Protein AF-0000000069169618 (afdb_homodimer)

Nearest PDB structures (foldseek):
  5f1s-assembly1_A  TM=9.640E-01  e=2.891E-31  Oncorhynchus mykiss
  8as0-assembly3_I  TM=8.343E-01  e=2.356E-06  Homo sapiens
  7wvm-assembly1_E  TM=8.114E-01  e=2.491E-06  Homo sapiens
  7wsl-assembly1_D  TM=7.905E-01  e=9.012E-06  Homo sapiens
  3rug-assembly2_G  TM=4.962E-01  e=1.077E-06  Mus musculus

InterPro domains:
  IPR003599 Immunoglobulin domain subtype [SM00409] (25-126)
  IPR003599 Immunoglobulin domain subtype [SM00409] (133-225)
  IPR007110 Immunoglobulin-like domain [PS50835] (117-221)
  IPR013106 Immunoglobulin V-set domain [PF07686] (26-112)
  IPR013106 Immunoglobulin V-set domain [PF07686] (135-218)
  IPR013783 Immunoglobulin-like fold [G3DSA:2.60.40.10] (21-127)
  IPR013783 Immunoglobulin-like fold [G3DSA:2.60.40.10] (128-231)
  IPR036179 Immunoglobulin-like domain superfamily [SSF48726] (27-127)
  IPR036179 Immunoglobulin-like domain superfamily [SSF48726] (135-227)
  IPR050671 CD300 family immune receptors [PTHR11860] (7-128)

Structure (mmCIF, N/CA/C/O backbone):
data_AF-0000000069169618-model_v1
#
loop_
_entity.id
_entity.type
_entity.pdbx_description
1 polymer 'Polymeric immunoglobulin receptor'
#
loop_
_atom_site.group_PDB
_atom_site.id
_atom_site.type_symbol
_atom_site.label_atom_id
_atom_site.label_alt_id
_atom_site.label_comp_id
_atom_site.label_asym_id
_atom_site.label_entity_id
_atom_site.label_seq_id
_atom_site.pdbx_PDB_ins_code
_atom_site.Cartn_x
_atom_site.Cartn_y
_atom_site.Cartn_z
_atom_site.occupancy
_atom_site.B_iso_or_equiv
_atom_site.auth_seq_id
_atom_site.auth_comp_id
_atom_site.auth_asym_id
_atom_site.auth_atom_id
_atom_site.pdbx_PDB_model_num
ATOM 1 N N . MET A 1 1 ? -40.375 -8.695 -58.438 1 39.12 1 MET A N 1
ATOM 2 C CA . MET A 1 1 ? -38.969 -9.031 -58.125 1 39.12 1 MET A CA 1
ATOM 3 C C . MET A 1 1 ? -38.688 -8.766 -56.656 1 39.12 1 MET A C 1
ATOM 5 O O . MET A 1 1 ? -38.875 -7.648 -56.188 1 39.12 1 MET A O 1
ATOM 9 N N . PRO A 1 2 ? -38.906 -9.734 -55.75 1 48.91 2 PRO A N 1
ATOM 10 C CA . PRO A 1 2 ? -38.688 -9.734 -54.312 1 48.91 2 PRO A CA 1
ATOM 11 C C . PRO A 1 2 ? -37.219 -9.398 -53.938 1 48.91 2 PRO A C 1
ATOM 13 O O . PRO A 1 2 ? -36.281 -9.898 -54.562 1 48.91 2 PRO A O 1
ATOM 16 N N . GLN A 1 3 ? -36.938 -8.086 -53.656 1 47.16 3 GLN A N 1
ATOM 17 C CA . GLN A 1 3 ? -35.688 -7.645 -53.031 1 47.16 3 GLN A CA 1
ATOM 18 C C . GLN A 1 3 ? -35.344 -8.5 -51.812 1 47.16 3 GLN A C 1
ATOM 20 O O . GLN A 1 3 ? -36.094 -8.578 -50.875 1 47.16 3 GLN A O 1
ATOM 25 N N . LEU A 1 4 ? -34.688 -9.648 -52.062 1 44.25 4 LEU A N 1
ATOM 26 C CA . LEU A 1 4 ? -34.031 -10.477 -51.062 1 44.25 4 LEU A CA 1
ATOM 27 C C . LEU A 1 4 ? -33.156 -9.633 -50.156 1 44.25 4 LEU A C 1
ATOM 29 O O . LEU A 1 4 ? -32.156 -9.062 -50.625 1 44.25 4 LEU A O 1
ATOM 33 N N . LEU A 1 5 ? -33.719 -8.914 -49.188 1 45 5 LEU A N 1
ATOM 34 C CA . LEU A 1 5 ? -32.969 -8.312 -48.094 1 45 5 LEU A CA 1
ATOM 35 C C . LEU A 1 5 ? -32.031 -9.336 -47.438 1 45 5 LEU A C 1
ATOM 37 O O . LEU A 1 5 ? -32.5 -10.305 -46.844 1 45 5 LEU A O 1
ATOM 41 N N . THR A 1 6 ? -30.875 -9.633 -48.094 1 44.47 6 THR A N 1
ATOM 42 C CA . THR A 1 6 ? -29.844 -10.445 -47.469 1 44.47 6 THR A CA 1
ATOM 43 C C . THR A 1 6 ? -29.5 -9.898 -46.062 1 44.47 6 THR A C 1
ATOM 45 O O . THR A 1 6 ? -29.109 -8.734 -45.938 1 44.47 6 THR A O 1
ATOM 48 N N . ALA A 1 7 ? -30.188 -10.383 -45.031 1 45.59 7 ALA A N 1
ATOM 49 C CA . ALA A 1 7 ? -29.797 -10.18 -43.656 1 45.59 7 ALA A CA 1
ATOM 50 C C . ALA A 1 7 ? -28.344 -10.578 -43.438 1 45.59 7 ALA A C 1
ATOM 52 O O . ALA A 1 7 ? -27.969 -11.742 -43.594 1 45.59 7 ALA A O 1
ATOM 53 N N . VAL A 1 8 ? -27.406 -9.68 -43.75 1 47.94 8 VAL A N 1
ATOM 54 C CA . VAL A 1 8 ? -26.031 -9.852 -43.312 1 47.94 8 VAL A CA 1
ATOM 55 C C . VAL A 1 8 ? -25.969 -10.117 -41.812 1 47.94 8 VAL A C 1
ATOM 57 O O . VAL A 1 8 ? -26.297 -9.242 -41 1 47.94 8 VAL A O 1
ATOM 60 N N . PHE A 1 9 ? -26.266 -11.367 -41.375 1 42.12 9 PHE A N 1
ATOM 61 C CA . PHE A 1 9 ? -25.969 -11.82 -40.031 1 42.12 9 PHE A CA 1
ATOM 62 C C . PHE A 1 9 ? -24.5 -11.586 -39.688 1 42.12 9 PHE A C 1
ATOM 64 O O . PHE A 1 9 ? -23.625 -12.289 -40.219 1 42.12 9 PHE A O 1
ATOM 71 N N . LEU A 1 10 ? -24.141 -10.32 -39.438 1 42.12 10 LEU A N 1
ATOM 72 C CA . LEU A 1 10 ? -22.844 -10.086 -38.844 1 42.12 10 LEU A CA 1
ATOM 73 C C . LEU A 1 10 ? -22.672 -10.914 -37.562 1 42.12 10 LEU A C 1
ATOM 75 O O . LEU A 1 10 ? -23.281 -10.617 -36.531 1 42.12 10 LEU A O 1
ATOM 79 N N . LEU A 1 11 ? -22.469 -12.227 -37.75 1 39.28 11 LEU A N 1
ATOM 80 C CA . LEU A 1 11 ? -21.969 -13.031 -36.656 1 39.28 11 LEU A CA 1
ATOM 81 C C . LEU A 1 11 ? -20.734 -12.375 -36.031 1 39.28 11 LEU A C 1
ATOM 83 O O . LEU A 1 11 ? -19.641 -12.43 -36.594 1 39.28 11 LEU A O 1
ATOM 87 N N . LEU A 1 12 ? -20.922 -11.25 -35.438 1 41.28 12 LEU A N 1
ATOM 88 C CA . LEU A 1 12 ? -19.859 -10.812 -34.562 1 41.28 12 LEU A CA 1
ATOM 89 C C . LEU A 1 12 ? -19.406 -11.945 -33.625 1 41.28 12 LEU A C 1
ATOM 91 O O . LEU A 1 12 ? -20.125 -12.297 -32.688 1 41.28 12 LEU A O 1
ATOM 95 N N . ALA A 1 13 ? -18.688 -12.914 -34.219 1 39.28 13 ALA A N 1
ATOM 96 C CA . ALA A 1 13 ? -17.953 -13.883 -33.375 1 39.28 13 ALA A CA 1
ATOM 97 C C . ALA A 1 13 ? -17.359 -13.211 -32.156 1 39.28 13 ALA A C 1
ATOM 99 O O . ALA A 1 13 ? -16.547 -12.297 -32.281 1 39.28 13 ALA A O 1
ATOM 100 N N . CYS A 1 14 ? -18.062 -13.047 -31.109 1 42.16 14 CYS A N 1
ATOM 101 C CA . CYS A 1 14 ? -17.531 -12.781 -29.781 1 42.16 14 CYS A CA 1
ATOM 102 C C . CYS A 1 14 ? -16.188 -13.492 -29.594 1 42.16 14 CYS A C 1
ATOM 104 O O . CYS A 1 14 ? -16.141 -14.719 -29.453 1 42.16 14 CYS A O 1
ATOM 106 N N . ILE A 1 15 ? -15.133 -13.086 -30.312 1 41.88 15 ILE A N 1
ATOM 107 C CA . ILE A 1 15 ? -13.812 -13.586 -29.953 1 41.88 15 ILE A CA 1
ATOM 108 C C . ILE A 1 15 ? -13.641 -13.578 -28.438 1 41.88 15 ILE A C 1
ATOM 110 O O . ILE A 1 15 ? -13.711 -12.523 -27.812 1 41.88 15 ILE A O 1
ATOM 114 N N . PRO A 1 16 ? -13.914 -14.57 -27.781 1 43.12 16 PRO A N 1
ATOM 115 C CA . PRO A 1 16 ? -13.555 -14.594 -26.359 1 43.12 16 PRO A CA 1
ATOM 116 C C . PRO A 1 16 ? -12.242 -13.867 -26.078 1 43.12 16 PRO A C 1
ATOM 118 O O . PRO A 1 16 ? -11.305 -13.953 -26.875 1 43.12 16 PRO A O 1
ATOM 121 N N . ALA A 1 17 ? -12.25 -12.672 -25.719 1 45.28 17 ALA A N 1
ATOM 122 C CA . ALA A 1 17 ? -11 -12.117 -25.203 1 45.28 17 ALA A CA 1
ATOM 123 C C . ALA A 1 17 ? -10.125 -13.211 -24.594 1 45.28 17 ALA A C 1
ATOM 125 O O . ALA A 1 17 ? -10.523 -13.867 -23.625 1 45.28 17 ALA A O 1
ATOM 126 N N . ALA A 1 18 ? -9.367 -13.969 -25.266 1 49.91 18 ALA A N 1
ATOM 127 C CA . ALA A 1 18 ? -8.414 -15.023 -24.938 1 49.91 18 ALA A CA 1
ATOM 128 C C . ALA A 1 18 ? -7.68 -14.711 -23.641 1 49.91 18 ALA A C 1
ATOM 130 O O . ALA A 1 18 ? -7.008 -13.68 -23.531 1 49.91 18 ALA A O 1
ATOM 131 N N . ARG A 1 19 ? -8.273 -14.953 -22.438 1 59.88 19 ARG A N 1
ATOM 132 C CA . ARG A 1 19 ? -7.574 -14.938 -21.156 1 59.88 19 ARG A CA 1
ATOM 133 C C . ARG A 1 19 ? -6.133 -15.414 -21.312 1 59.88 19 ARG A C 1
ATOM 135 O O . ARG A 1 19 ? -5.879 -16.453 -21.922 1 59.88 19 ARG A O 1
ATOM 142 N N . SER A 1 20 ? -5.098 -14.555 -21.234 1 77.38 20 SER A N 1
ATOM 143 C CA . SER A 1 20 ? -3.725 -15.039 -21.25 1 77.38 20 SER A CA 1
ATOM 144 C C . SER A 1 20 ? -3.514 -16.141 -20.219 1 77.38 20 SER A C 1
ATOM 146 O O . SER A 1 20 ? -4.18 -16.156 -19.188 1 77.38 20 SER A O 1
ATOM 148 N N . GLY A 1 21 ? -3.109 -17.281 -20.516 1 92.62 21 GLY A N 1
ATOM 149 C CA . GLY A 1 21 ? -2.814 -18.453 -19.703 1 92.62 21 GLY A CA 1
ATOM 150 C C . GLY A 1 21 ? -1.917 -18.125 -18.516 1 92.62 21 GLY A C 1
ATOM 151 O O . GLY A 1 21 ? -1.637 -19 -17.703 1 92.62 21 GLY A O 1
ATOM 152 N N . VAL A 1 22 ? -1.527 -16.781 -18.422 1 95.69 22 VAL A N 1
ATOM 153 C CA . VAL A 1 22 ? -0.678 -16.328 -17.328 1 95.69 22 VAL A CA 1
ATOM 154 C C . VAL A 1 22 ? -1.29 -15.094 -16.688 1 95.69 22 VAL A C 1
ATOM 156 O O . VAL A 1 22 ? -1.779 -14.195 -17.375 1 95.69 22 VAL A O 1
ATOM 159 N N . THR A 1 23 ? -1.33 -14.992 -15.328 1 94.62 23 THR A N 1
ATOM 160 C CA . THR A 1 23 ? -1.844 -13.844 -14.594 1 94.62 23 THR A CA 1
ATOM 161 C C . THR A 1 23 ? -0.882 -13.438 -13.477 1 94.62 23 THR A C 1
ATOM 163 O O . THR A 1 23 ? -0.128 -14.273 -12.96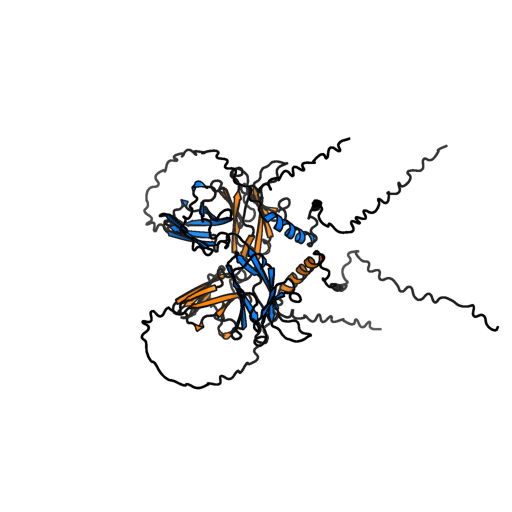9 1 94.62 23 THR A O 1
ATOM 166 N N . THR A 1 24 ? -0.806 -12.211 -13.164 1 95 24 THR A N 1
ATOM 167 C CA . THR A 1 24 ? 0.004 -11.664 -12.086 1 95 24 THR A CA 1
ATOM 168 C C . THR A 1 24 ? -0.625 -10.391 -11.523 1 95 24 THR A C 1
ATOM 170 O O . THR A 1 24 ? -1.695 -9.969 -11.969 1 95 24 THR A O 1
ATOM 173 N N . VAL A 1 25 ? -0.047 -9.898 -10.461 1 92.06 25 VAL A N 1
ATOM 174 C CA . VAL A 1 25 ? -0.502 -8.625 -9.922 1 92.06 25 VAL A CA 1
ATOM 175 C C . VAL A 1 25 ? -0.241 -7.508 -10.93 1 92.06 25 VAL A C 1
ATOM 177 O O . VAL A 1 25 ? 0.631 -7.637 -11.797 1 92.06 25 VAL A O 1
ATOM 180 N N . SER A 1 26 ? -0.998 -6.441 -10.797 1 90.94 26 SER A N 1
ATOM 181 C CA . SER A 1 26 ? -0.881 -5.355 -11.766 1 90.94 26 SER A CA 1
ATOM 182 C C . SER A 1 26 ? 0.282 -4.43 -11.422 1 90.94 26 SER A C 1
ATOM 184 O O . SER A 1 26 ? 0.847 -3.779 -12.305 1 90.94 26 SER A O 1
ATOM 186 N N . GLU A 1 27 ? 0.566 -4.391 -10.148 1 92.25 27 GLU A N 1
ATOM 187 C CA . GLU A 1 27 ? 1.628 -3.484 -9.719 1 92.25 27 GLU A CA 1
ATOM 188 C C . GLU A 1 27 ? 2.35 -4.023 -8.484 1 92.25 27 GLU A C 1
ATOM 190 O O . GLU A 1 27 ? 1.74 -4.691 -7.648 1 92.25 27 GLU A O 1
ATOM 195 N N . LEU A 1 28 ? 3.617 -3.729 -8.445 1 94.25 28 LEU A N 1
ATOM 196 C CA . LEU A 1 28 ? 4.48 -3.959 -7.293 1 94.25 28 LEU A CA 1
ATOM 197 C C . LEU A 1 28 ? 5.219 -2.682 -6.902 1 94.25 28 LEU A C 1
ATOM 199 O O . LEU A 1 28 ? 5.578 -1.88 -7.77 1 94.25 28 LEU A O 1
ATOM 203 N N . SER A 1 29 ? 5.309 -2.48 -5.625 1 92.31 29 SER A N 1
ATOM 204 C CA . SER A 1 29 ? 6.043 -1.314 -5.145 1 92.31 29 SER A CA 1
ATOM 205 C C . SER A 1 29 ? 7.051 -1.7 -4.066 1 92.31 29 SER A C 1
ATOM 207 O O . SER A 1 29 ? 6.77 -2.559 -3.229 1 92.31 29 SER A O 1
ATOM 209 N N . ALA A 1 30 ? 8.234 -1.038 -4.148 1 94.5 30 ALA A N 1
ATOM 210 C CA . ALA A 1 30 ? 9.258 -1.259 -3.129 1 94.5 30 ALA A CA 1
ATOM 211 C C . ALA A 1 30 ? 10.156 -0.035 -2.98 1 94.5 30 ALA A C 1
ATOM 213 O O . ALA A 1 30 ? 10.336 0.734 -3.928 1 94.5 30 ALA A O 1
ATOM 214 N N . LEU A 1 31 ? 10.648 0.096 -1.759 1 96.38 31 LEU A N 1
ATOM 215 C CA . LEU A 1 31 ? 11.711 1.07 -1.546 1 96.38 31 LEU A CA 1
ATOM 216 C C . LEU A 1 31 ? 13.047 0.526 -2.033 1 96.38 31 LEU A C 1
ATOM 218 O O . LEU A 1 31 ? 13.281 -0.684 -2.002 1 96.38 31 LEU A O 1
ATOM 222 N N . GLU A 1 32 ? 13.844 1.472 -2.428 1 97.06 32 GLU A N 1
ATOM 223 C CA . GLU A 1 32 ? 15.203 1.084 -2.816 1 97.06 32 GLU A CA 1
ATOM 224 C C . GLU A 1 32 ? 15.875 0.258 -1.724 1 97.06 32 GLU A C 1
ATOM 226 O O . GLU A 1 32 ? 15.758 0.574 -0.538 1 97.06 32 GLU A O 1
ATOM 231 N N . GLY A 1 33 ? 16.578 -0.803 -2.213 1 96.38 33 GLY A N 1
ATOM 232 C CA . GLY A 1 33 ? 17.297 -1.66 -1.28 1 96.38 33 GLY A CA 1
ATOM 233 C C . GLY A 1 33 ? 16.469 -2.84 -0.802 1 96.38 33 GLY A C 1
ATOM 234 O O . GLY A 1 33 ? 17.016 -3.787 -0.224 1 96.38 33 GLY A O 1
ATOM 235 N N . ARG A 1 34 ? 15.172 -2.791 -1.037 1 95.06 34 ARG A N 1
ATOM 236 C CA . ARG A 1 34 ? 14.289 -3.873 -0.608 1 95.06 34 ARG A CA 1
ATOM 237 C C . ARG A 1 34 ? 14.094 -4.895 -1.724 1 95.06 34 ARG A C 1
ATOM 239 O O . ARG A 1 34 ? 14.773 -4.84 -2.75 1 95.06 34 ARG A O 1
ATOM 246 N N . SER A 1 35 ? 13.305 -5.922 -1.426 1 94.94 35 SER A N 1
ATOM 247 C CA . SER A 1 35 ? 13.086 -7.008 -2.373 1 94.94 35 SER A CA 1
ATOM 248 C C . SER A 1 35 ? 11.602 -7.16 -2.709 1 94.94 35 SER A C 1
ATOM 250 O O . SER A 1 35 ? 10.742 -6.656 -1.984 1 94.94 35 SER A O 1
ATOM 252 N N . ILE A 1 36 ? 11.352 -7.797 -3.82 1 95.44 36 ILE A N 1
ATOM 253 C CA . ILE A 1 36 ? 9.977 -8.148 -4.18 1 95.44 36 ILE A CA 1
ATOM 254 C C . ILE A 1 36 ? 9.906 -9.633 -4.539 1 95.44 36 ILE A C 1
ATOM 256 O O . ILE A 1 36 ? 10.922 -10.25 -4.844 1 95.44 36 ILE A O 1
ATOM 260 N N . ALA A 1 37 ? 8.75 -10.172 -4.375 1 95 37 ALA A N 1
ATOM 261 C CA . ALA A 1 37 ? 8.375 -11.492 -4.887 1 95 37 ALA A CA 1
ATOM 262 C C . ALA A 1 37 ? 7.133 -11.406 -5.766 1 95 37 ALA A C 1
ATOM 264 O O . ALA A 1 37 ? 6.039 -11.117 -5.273 1 95 37 ALA A O 1
ATOM 265 N N . ALA A 1 38 ? 7.281 -11.633 -6.953 1 96.25 38 ALA A N 1
ATOM 266 C CA . ALA A 1 38 ? 6.184 -11.547 -7.914 1 96.25 38 ALA A CA 1
ATOM 267 C C . ALA A 1 38 ? 5.645 -12.93 -8.25 1 96.25 38 ALA A C 1
ATOM 269 O O . ALA A 1 38 ? 6.328 -13.727 -8.898 1 96.25 38 ALA A O 1
ATOM 270 N N . PRO A 1 39 ? 4.438 -13.203 -7.867 1 96.88 39 PRO A N 1
ATOM 271 C CA . PRO A 1 39 ? 3.826 -14.477 -8.266 1 96.88 39 PRO A CA 1
ATOM 272 C C . PRO A 1 39 ? 3.213 -14.414 -9.664 1 96.88 39 PRO A C 1
ATOM 274 O O . PRO A 1 39 ? 2.441 -13.5 -9.969 1 96.88 39 PRO A O 1
ATOM 277 N N . CYS A 1 40 ? 3.566 -15.328 -10.484 1 97.94 40 CYS A N 1
ATOM 278 C CA . CYS A 1 40 ? 2.994 -15.477 -11.82 1 97.94 40 CYS A CA 1
ATOM 279 C C . CYS A 1 40 ? 2.254 -16.797 -11.953 1 97.94 40 CYS A C 1
ATOM 281 O O . CYS A 1 40 ? 2.879 -17.844 -12.125 1 97.94 40 CYS A O 1
ATOM 283 N N . HIS A 1 41 ? 0.975 -16.672 -11.992 1 96.19 41 HIS A N 1
ATOM 284 C CA . HIS A 1 41 ? 0.143 -17.859 -12.078 1 96.19 41 HIS A CA 1
ATOM 285 C C . HIS A 1 41 ? -0.11 -18.25 -13.531 1 96.19 41 HIS A C 1
ATOM 287 O O . HIS A 1 41 ? -0.24 -17.375 -14.398 1 96.19 41 HIS A O 1
ATOM 293 N N . TYR A 1 42 ? -0.221 -19.578 -13.75 1 96.69 42 TYR A N 1
ATOM 294 C CA . TYR A 1 42 ? -0.385 -20.016 -15.125 1 96.69 42 TYR A CA 1
ATOM 295 C C . TYR A 1 42 ? -1.335 -21.203 -15.219 1 96.69 42 TYR A C 1
ATOM 297 O O . TYR A 1 42 ? -1.58 -21.891 -14.219 1 96.69 42 TYR A O 1
ATOM 305 N N . ASP A 1 43 ? -1.807 -21.422 -16.422 1 94.75 43 ASP A N 1
ATOM 306 C CA . ASP A 1 43 ? -2.678 -22.562 -16.703 1 94.75 43 ASP A CA 1
ATOM 307 C C . ASP A 1 43 ? -1.902 -23.875 -16.641 1 94.75 43 ASP A C 1
ATOM 309 O O . ASP A 1 43 ? -0.747 -23.953 -17.062 1 94.75 43 ASP A O 1
ATOM 313 N N . PRO A 1 44 ? -2.631 -24.938 -16.203 1 94.06 44 PRO A N 1
ATOM 314 C CA . PRO A 1 44 ? -1.975 -26.234 -16.078 1 94.06 44 PRO A CA 1
ATOM 315 C C . PRO A 1 44 ? -1.325 -26.703 -17.375 1 94.06 44 PRO A C 1
ATOM 317 O O . PRO A 1 44 ? -0.319 -27.406 -17.344 1 94.06 44 PRO A O 1
ATOM 320 N N . ALA A 1 45 ? -1.855 -26.266 -18.5 1 93.19 45 ALA A N 1
ATOM 321 C CA . ALA A 1 45 ? -1.334 -26.672 -19.797 1 93.19 45 ALA A CA 1
ATOM 322 C C . ALA A 1 45 ? 0.082 -26.141 -20.016 1 93.19 45 ALA A C 1
ATOM 324 O O . ALA A 1 45 ? 0.821 -26.641 -20.859 1 93.19 45 ALA A O 1
ATOM 325 N N . LEU A 1 46 ? 0.469 -25.188 -19.156 1 94.75 46 LEU A N 1
ATOM 326 C CA . LEU A 1 46 ? 1.765 -24.531 -19.344 1 94.75 46 LEU A CA 1
ATOM 327 C C . LEU A 1 46 ? 2.789 -25.078 -18.359 1 94.75 46 LEU A C 1
ATOM 329 O O . LEU A 1 46 ? 3.936 -24.625 -18.328 1 94.75 46 LEU A O 1
ATOM 333 N N . ALA A 1 47 ? 2.48 -26.062 -17.641 1 95.31 47 ALA A N 1
ATOM 3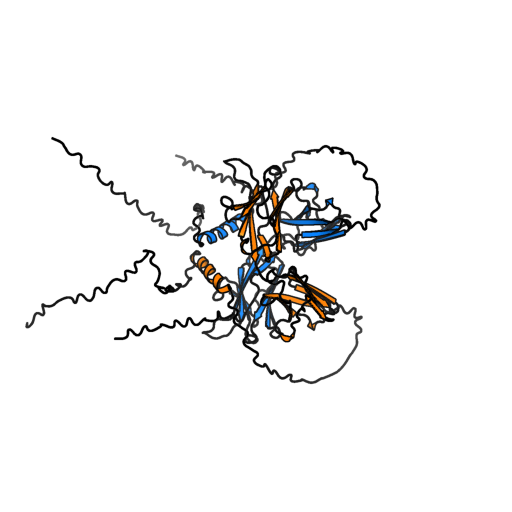34 C CA . ALA A 1 47 ? 3.299 -26.562 -16.531 1 95.31 47 ALA A CA 1
ATOM 335 C C . ALA A 1 47 ? 4.676 -27 -17.016 1 95.31 47 ALA A C 1
ATOM 337 O O . ALA A 1 47 ? 5.684 -26.75 -16.344 1 95.31 47 ALA A O 1
ATOM 338 N N . ALA A 1 48 ? 4.727 -27.547 -18.188 1 94.81 48 ALA A N 1
ATOM 339 C CA . ALA A 1 48 ? 5.984 -28.109 -18.672 1 94.81 48 ALA A CA 1
ATOM 340 C C . ALA A 1 48 ? 6.758 -27.078 -19.5 1 94.81 48 ALA A C 1
ATOM 342 O O . ALA A 1 48 ? 7.887 -27.344 -19.922 1 94.81 48 ALA A O 1
ATOM 343 N N . HIS A 1 49 ? 6.211 -25.938 -19.688 1 95.44 49 HIS A N 1
ATOM 344 C CA . HIS A 1 49 ? 6.848 -24.938 -20.547 1 95.44 49 HIS A CA 1
ATOM 345 C C . HIS A 1 49 ? 7.867 -24.109 -19.75 1 95.44 49 HIS A C 1
ATOM 347 O O . HIS A 1 49 ? 7.754 -23.984 -18.531 1 95.44 49 HIS A O 1
ATOM 353 N N . VAL A 1 50 ? 8.797 -23.609 -20.5 1 96.75 50 VAL A N 1
ATOM 354 C CA . VAL A 1 50 ? 9.758 -22.688 -19.875 1 96.75 50 VAL A CA 1
ATOM 355 C C . VAL A 1 50 ? 9.07 -21.375 -19.516 1 96.75 50 VAL A C 1
ATOM 357 O O . VAL A 1 50 ? 8.312 -20.828 -20.328 1 96.75 50 VAL A O 1
ATOM 360 N N . LYS A 1 51 ? 9.305 -20.922 -18.281 1 97.81 51 LYS A N 1
ATOM 361 C CA . LYS A 1 51 ? 8.797 -19.641 -17.844 1 97.81 51 LYS A CA 1
ATOM 362 C C . LYS A 1 51 ? 9.875 -18.562 -17.922 1 97.81 51 LYS A C 1
ATOM 364 O O . LYS A 1 51 ? 11.07 -18.859 -17.844 1 97.81 51 LYS A O 1
ATOM 369 N N . TYR A 1 52 ? 9.383 -17.297 -18.062 1 97.69 52 TYR A N 1
ATOM 370 C CA . TYR A 1 52 ? 10.398 -16.25 -18.141 1 97.69 52 TYR A CA 1
ATOM 371 C C . TYR A 1 52 ? 9.883 -14.938 -17.578 1 97.69 52 TYR A C 1
ATOM 373 O O . TYR A 1 52 ? 8.68 -14.781 -17.359 1 97.69 52 TYR A O 1
ATOM 381 N N . TRP A 1 53 ? 10.781 -14.062 -17.25 1 98.25 53 TRP A N 1
ATOM 382 C CA . TRP A 1 53 ? 10.617 -12.711 -16.734 1 98.25 53 TRP A CA 1
ATOM 383 C C . TRP A 1 53 ? 11.461 -11.719 -17.531 1 98.25 53 TRP A C 1
ATOM 385 O O . TRP A 1 53 ? 12.688 -11.859 -17.609 1 98.25 53 TRP A O 1
ATOM 395 N N . CYS A 1 54 ? 10.758 -10.734 -18.156 1 98 54 CYS A N 1
ATOM 396 C CA . CYS A 1 54 ? 11.531 -9.828 -19 1 98 54 CYS A CA 1
ATOM 397 C C . CYS A 1 54 ? 11.133 -8.375 -18.75 1 98 54 CYS A C 1
ATOM 399 O O . CYS A 1 54 ? 10.031 -8.109 -18.25 1 98 54 CYS A O 1
ATOM 401 N N . TRP A 1 55 ? 12.07 -7.527 -19.016 1 98.06 55 TRP A N 1
ATOM 402 C CA . TRP A 1 55 ? 11.945 -6.102 -18.734 1 98.06 55 TRP A CA 1
ATOM 403 C C . TRP A 1 55 ? 11.695 -5.312 -20.016 1 98.06 55 TRP A C 1
ATOM 405 O O . TRP A 1 55 ? 12.406 -5.488 -21 1 98.06 55 TRP A O 1
ATOM 415 N N . GLY A 1 56 ? 10.578 -4.484 -19.969 1 97.75 56 GLY A N 1
ATOM 416 C CA . GLY A 1 56 ? 10.258 -3.623 -21.094 1 97.75 56 GLY A CA 1
ATOM 417 C C . GLY A 1 56 ? 8.781 -3.279 -21.188 1 97.75 56 GLY A C 1
ATOM 418 O O . GLY A 1 56 ? 7.941 -3.982 -20.625 1 97.75 56 GLY A O 1
ATOM 419 N N . ILE A 1 57 ? 8.516 -2.318 -21.953 1 96.62 57 ILE A N 1
ATOM 420 C CA . ILE A 1 57 ? 7.141 -1.856 -22.094 1 96.62 57 ILE A CA 1
ATOM 421 C C . ILE A 1 57 ? 6.336 -2.885 -22.891 1 96.62 57 ILE A C 1
ATOM 423 O O . ILE A 1 57 ? 5.199 -3.199 -22.531 1 96.62 57 ILE A O 1
ATOM 427 N N . PHE A 1 58 ? 7.027 -3.455 -23.875 1 94.12 58 PHE A N 1
ATOM 428 C CA . PHE A 1 58 ? 6.332 -4.41 -24.734 1 94.12 58 PHE A CA 1
ATOM 429 C C . PHE A 1 58 ? 6.926 -5.805 -24.578 1 94.12 58 PHE A C 1
ATOM 431 O O . PHE A 1 58 ? 8.148 -5.973 -24.609 1 94.12 58 PHE A O 1
ATOM 438 N N . LYS A 1 59 ? 6.098 -6.691 -24.516 1 92.25 59 LYS A N 1
ATOM 439 C CA . LYS A 1 59 ? 6.5 -8.078 -24.328 1 92.25 59 LYS A CA 1
ATOM 440 C C . LYS A 1 59 ? 7.426 -8.539 -25.453 1 92.25 59 LYS A C 1
ATOM 442 O O . LYS A 1 59 ? 8.406 -9.242 -25.219 1 92.25 59 LYS A O 1
ATOM 447 N N . ASP A 1 60 ? 7.125 -8.188 -26.672 1 89.81 60 ASP A N 1
ATOM 448 C CA . ASP A 1 60 ? 7.824 -8.719 -27.844 1 89.81 60 ASP A CA 1
ATOM 449 C C . ASP A 1 60 ? 9.219 -8.109 -27.969 1 89.81 60 ASP A C 1
ATOM 451 O O . ASP A 1 60 ? 10.062 -8.617 -28.703 1 89.81 60 ASP A O 1
ATOM 455 N N . THR A 1 61 ? 9.5 -7.031 -27.234 1 94.19 61 THR A N 1
ATOM 456 C CA . THR A 1 61 ? 10.797 -6.379 -27.359 1 94.19 61 THR A CA 1
ATOM 457 C C . THR A 1 61 ? 11.469 -6.262 -25.984 1 94.19 61 THR A C 1
ATOM 459 O O . THR A 1 61 ? 12.438 -5.512 -25.828 1 94.19 61 THR A O 1
ATOM 462 N N . CYS A 1 62 ? 10.945 -6.945 -25.109 1 95.75 62 CYS A N 1
ATOM 463 C CA . CYS A 1 62 ? 11.461 -6.828 -23.75 1 95.75 62 CYS A CA 1
ATOM 464 C C . CYS A 1 62 ? 12.789 -7.562 -23.609 1 95.75 62 CYS A C 1
ATOM 466 O O . CYS A 1 62 ? 13.094 -8.461 -24.406 1 95.75 62 CYS A O 1
ATOM 468 N N . THR A 1 63 ? 13.57 -7.133 -22.656 1 97.12 63 THR A N 1
ATOM 469 C CA . THR A 1 63 ? 14.867 -7.723 -22.375 1 97.12 63 THR A CA 1
ATOM 470 C C . THR A 1 63 ? 14.742 -8.828 -21.328 1 97.12 63 THR A C 1
ATOM 472 O O . THR A 1 63 ? 14.18 -8.609 -20.25 1 97.12 63 THR A O 1
ATOM 475 N N . MET A 1 64 ? 15.328 -9.961 -21.625 1 97.31 64 MET A N 1
ATOM 476 C CA . MET A 1 64 ? 15.227 -11.141 -20.766 1 97.31 64 MET A CA 1
ATOM 477 C C . MET A 1 64 ? 15.969 -10.914 -19.453 1 97.31 64 MET A C 1
ATOM 479 O O . MET A 1 64 ? 17.141 -10.531 -19.453 1 97.31 64 MET A O 1
ATOM 483 N N . VAL A 1 65 ? 15.289 -11.125 -18.375 1 98.19 65 VAL A N 1
ATOM 484 C CA . VAL A 1 65 ? 15.867 -10.938 -17.047 1 98.19 65 VAL A CA 1
ATOM 485 C C . VAL A 1 65 ? 16.109 -12.289 -16.391 1 98.19 65 VAL A C 1
ATOM 487 O O . VAL A 1 65 ? 17.141 -12.508 -15.773 1 98.19 65 VAL A O 1
ATOM 490 N N . ALA A 1 66 ? 15.156 -13.195 -16.547 1 98.38 66 ALA A N 1
ATOM 491 C CA . ALA A 1 66 ? 15.281 -14.523 -15.953 1 98.38 66 ALA A CA 1
ATOM 492 C C . ALA A 1 66 ? 14.461 -15.555 -16.734 1 98.38 66 ALA A C 1
ATOM 494 O O . ALA A 1 66 ? 13.43 -15.211 -17.328 1 98.38 66 ALA A O 1
ATOM 495 N N . ARG A 1 67 ? 14.922 -16.734 -16.719 1 97.44 67 ARG A N 1
ATOM 496 C CA . ARG A 1 67 ? 14.273 -17.906 -17.297 1 97.44 67 ARG A CA 1
ATOM 497 C C . ARG A 1 67 ? 14.453 -19.125 -16.391 1 97.44 67 ARG A C 1
ATOM 499 O O . ARG A 1 67 ? 15.453 -19.234 -15.672 1 97.44 67 ARG A O 1
ATOM 506 N N . THR A 1 68 ? 13.523 -20.016 -16.516 1 97.81 68 THR A N 1
ATOM 507 C CA . THR A 1 68 ? 13.578 -21.156 -15.609 1 97.81 68 THR A CA 1
ATOM 508 C C . THR A 1 68 ? 14.578 -22.203 -16.109 1 97.81 68 THR A C 1
ATOM 510 O O . THR A 1 68 ? 14.984 -23.094 -15.367 1 97.81 68 THR A O 1
ATOM 513 N N . ASP A 1 69 ? 15.008 -22.156 -17.391 1 96.56 69 ASP A N 1
ATOM 514 C CA . ASP A 1 69 ? 15.914 -23.156 -17.922 1 96.56 69 ASP A CA 1
ATOM 515 C C . ASP A 1 69 ? 17.359 -22.688 -17.875 1 96.56 69 ASP A C 1
ATOM 517 O O . ASP A 1 69 ? 18.281 -23.406 -18.297 1 96.56 69 ASP A O 1
ATOM 521 N N . THR A 1 70 ? 17.594 -21.438 -17.469 1 95.44 70 THR A N 1
ATOM 522 C CA . THR A 1 70 ? 18.938 -20.875 -17.344 1 95.44 70 THR A CA 1
ATOM 523 C C . THR A 1 70 ? 19.078 -20.031 -16.094 1 95.44 70 THR A C 1
ATOM 525 O O . THR A 1 70 ? 18.125 -19.344 -15.703 1 95.44 70 THR A O 1
ATOM 528 N N . ALA A 1 71 ? 20.266 -20.047 -15.531 1 92.5 71 ALA A N 1
ATOM 529 C CA . ALA A 1 71 ? 20.516 -19.203 -14.375 1 92.5 71 ALA A CA 1
ATOM 530 C C . ALA A 1 71 ? 20.484 -17.719 -14.773 1 92.5 71 ALA A C 1
ATOM 532 O O . ALA A 1 71 ? 21.047 -17.328 -15.797 1 92.5 71 ALA A O 1
ATOM 533 N N . PRO A 1 72 ? 19.844 -16.922 -13.938 1 95.12 72 PRO A N 1
ATOM 534 C CA . PRO A 1 72 ? 19.844 -15.484 -14.25 1 95.12 72 PRO A CA 1
ATOM 535 C C . PRO A 1 72 ? 21.25 -14.883 -14.188 1 95.12 72 PRO A C 1
ATOM 537 O O . PRO A 1 72 ? 22.078 -15.312 -13.383 1 95.12 72 PRO A O 1
ATOM 540 N N . SER A 1 73 ? 21.453 -13.883 -15.008 1 94.06 73 SER A N 1
ATOM 541 C CA . SER A 1 73 ? 22.75 -13.219 -15.023 1 94.06 73 SER A CA 1
ATOM 542 C C . SER A 1 73 ? 22.953 -12.375 -13.766 1 94.06 73 SER A C 1
ATOM 544 O O . SER A 1 73 ? 24.062 -12.242 -13.281 1 94.06 73 SER A O 1
ATOM 546 N N . ASP A 1 74 ? 21.953 -11.805 -13.297 1 95.88 74 ASP A N 1
ATOM 547 C CA . ASP A 1 74 ? 21.984 -11.008 -12.078 1 95.88 74 ASP A CA 1
ATOM 548 C C . ASP A 1 74 ? 21.75 -11.883 -10.844 1 95.88 74 ASP A C 1
ATOM 550 O O . ASP A 1 74 ? 20.688 -12.469 -10.688 1 95.88 74 ASP A O 1
ATOM 554 N N . PRO A 1 75 ? 22.719 -11.977 -10.016 1 95.88 75 PRO A N 1
ATOM 555 C CA . PRO A 1 75 ? 22.594 -12.836 -8.836 1 95.88 75 PRO A CA 1
ATOM 556 C C . PRO A 1 75 ? 21.484 -12.375 -7.887 1 95.88 75 PRO A C 1
ATOM 558 O O . PRO A 1 75 ? 21.078 -13.117 -6.996 1 95.88 75 PRO A O 1
ATOM 561 N N . ARG A 1 76 ? 21.031 -11.18 -8.07 1 96.81 76 ARG A N 1
ATOM 562 C CA . ARG A 1 76 ? 19.984 -10.641 -7.207 1 96.81 76 ARG A CA 1
ATOM 563 C C . ARG A 1 76 ? 18.609 -11.117 -7.652 1 96.81 76 ARG A C 1
ATOM 565 O O . ARG A 1 76 ? 17.609 -10.875 -6.969 1 96.81 76 ARG A O 1
ATOM 572 N N . VAL A 1 77 ? 18.578 -11.773 -8.766 1 97.94 77 VAL A N 1
ATOM 573 C CA . VAL A 1 77 ? 17.297 -12.195 -9.336 1 97.94 77 VAL A CA 1
ATOM 574 C C . VAL A 1 77 ? 17.188 -13.711 -9.289 1 97.94 77 VAL A C 1
ATOM 576 O O . VAL A 1 77 ? 18.156 -14.422 -9.562 1 97.94 77 VAL A O 1
ATOM 579 N N . SER A 1 78 ? 16.047 -14.188 -8.852 1 97.88 78 SER A N 1
ATOM 580 C CA . SER A 1 78 ? 15.758 -15.617 -8.875 1 97.88 78 SER A CA 1
ATOM 581 C C . SER A 1 78 ? 14.367 -15.898 -9.438 1 97.88 78 SER A C 1
ATOM 583 O O . SER A 1 78 ? 13.453 -15.086 -9.273 1 97.88 78 SER A O 1
ATOM 585 N N . ILE A 1 79 ? 14.234 -16.969 -10.164 1 98.19 79 ILE A N 1
ATOM 586 C CA . ILE A 1 79 ? 12.961 -17.438 -10.703 1 98.19 79 ILE A CA 1
ATOM 587 C C . ILE A 1 79 ? 12.766 -18.922 -10.352 1 98.19 79 ILE A C 1
ATOM 589 O O . ILE A 1 79 ? 13.625 -19.75 -10.648 1 98.19 79 ILE A O 1
ATOM 593 N N . VAL A 1 80 ? 11.656 -19.188 -9.625 1 97.38 80 VAL A N 1
ATOM 594 C CA . VAL A 1 80 ? 11.383 -20.547 -9.18 1 97.38 80 VAL A CA 1
ATOM 595 C C . VAL A 1 80 ? 9.984 -20.969 -9.641 1 97.38 80 VAL A C 1
ATOM 597 O O . VAL A 1 80 ? 9 -20.297 -9.344 1 97.38 80 VAL A O 1
ATOM 600 N N . ASP A 1 81 ? 9.938 -22.094 -10.352 1 97.56 81 ASP A N 1
ATOM 601 C CA . ASP A 1 81 ? 8.672 -22.625 -10.859 1 97.56 81 ASP A CA 1
ATOM 602 C C . ASP A 1 81 ? 8.133 -23.719 -9.945 1 97.56 81 ASP A C 1
ATOM 604 O O . ASP A 1 81 ? 8.875 -24.625 -9.539 1 97.56 81 ASP A O 1
ATOM 608 N N . ASP A 1 82 ? 6.867 -23.641 -9.578 1 96.94 82 ASP A N 1
ATOM 609 C CA . ASP A 1 82 ? 6.141 -24.688 -8.852 1 96.94 82 ASP A CA 1
ATOM 610 C C . ASP A 1 82 ? 4.965 -25.203 -9.672 1 96.94 82 ASP A C 1
ATOM 612 O O . ASP A 1 82 ? 3.842 -24.719 -9.539 1 96.94 82 ASP A O 1
ATOM 616 N N . PRO A 1 83 ? 5.234 -26.25 -10.438 1 96.56 83 PRO A N 1
ATOM 617 C CA . PRO A 1 83 ? 4.176 -26.766 -11.312 1 96.56 83 PRO A CA 1
AT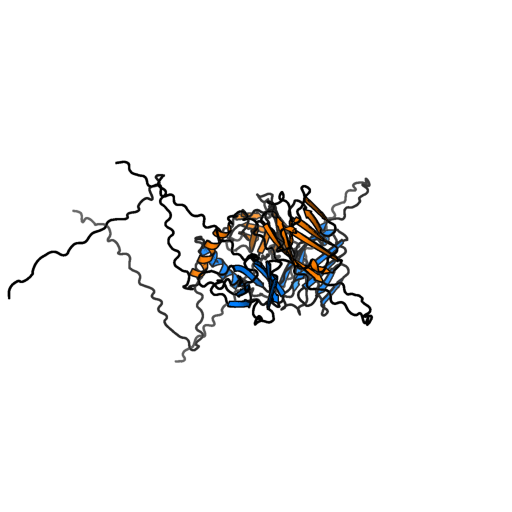OM 618 C C . PRO A 1 83 ? 2.967 -27.281 -10.539 1 96.56 83 PRO A C 1
ATOM 620 O O . PRO A 1 83 ? 1.84 -27.234 -11.039 1 96.56 83 PRO A O 1
ATOM 623 N N . ALA A 1 84 ? 3.176 -27.766 -9.305 1 94.31 84 ALA A N 1
ATOM 624 C CA . ALA A 1 84 ? 2.066 -28.266 -8.5 1 94.31 84 ALA A CA 1
ATOM 625 C C . ALA A 1 84 ? 1.082 -27.141 -8.164 1 94.31 84 ALA A C 1
ATOM 627 O O . ALA A 1 84 ? -0.133 -27.359 -8.18 1 94.31 84 ALA A O 1
ATOM 628 N N . GLN A 1 85 ? 1.587 -26 -7.965 1 95.94 85 GLN A N 1
ATOM 629 C CA . GLN A 1 85 ? 0.738 -24.875 -7.594 1 95.94 85 GLN A CA 1
ATOM 630 C C . GLN A 1 85 ? 0.455 -23.984 -8.797 1 95.94 85 GLN A C 1
ATOM 632 O O . GLN A 1 85 ? -0.302 -23.016 -8.688 1 95.94 85 GLN A O 1
ATOM 637 N N . GLN A 1 86 ? 1.047 -24.297 -9.844 1 96.56 86 GLN A N 1
ATOM 638 C CA . GLN A 1 86 ? 0.843 -23.562 -11.086 1 96.56 86 GLN A CA 1
ATOM 639 C C . GLN A 1 86 ? 1.205 -22.078 -10.922 1 96.56 86 GLN A C 1
ATOM 641 O O . GLN A 1 86 ? 0.425 -21.203 -11.289 1 96.56 86 GLN A O 1
ATOM 646 N N . VAL A 1 87 ? 2.338 -21.859 -10.336 1 97.44 87 VAL A N 1
ATOM 647 C CA . VAL A 1 87 ? 2.834 -20.516 -10.117 1 97.44 87 VAL A CA 1
ATOM 648 C C . VAL A 1 87 ? 4.359 -20.5 -10.188 1 97.44 87 VAL A C 1
ATOM 650 O O . VAL A 1 87 ? 5.016 -21.422 -9.688 1 97.44 87 VAL A O 1
ATOM 653 N N . PHE A 1 88 ? 4.879 -19.594 -10.906 1 98.19 88 PHE A N 1
ATOM 654 C CA . PHE A 1 88 ? 6.305 -19.328 -10.734 1 98.19 88 PHE A CA 1
ATOM 655 C C . PHE A 1 88 ? 6.523 -17.969 -10.086 1 98.19 88 PHE A C 1
ATOM 657 O O . PHE A 1 88 ? 5.754 -17.031 -10.312 1 98.19 88 PHE A O 1
ATOM 664 N N . THR A 1 89 ? 7.562 -17.875 -9.242 1 97.88 89 THR A N 1
ATOM 665 C CA . THR A 1 89 ? 7.832 -16.688 -8.445 1 97.88 89 THR A CA 1
ATOM 666 C C . THR A 1 89 ? 9.164 -16.062 -8.844 1 97.88 89 THR A C 1
ATOM 668 O O . THR A 1 89 ? 10.188 -16.75 -8.914 1 97.88 89 THR A O 1
ATOM 671 N N . VAL A 1 90 ? 9.078 -14.812 -9.094 1 98.06 90 VAL A N 1
ATOM 672 C CA . VAL A 1 90 ? 10.289 -14.062 -9.383 1 98.06 90 VAL A CA 1
ATOM 673 C C . VAL A 1 90 ? 10.656 -13.188 -8.188 1 98.06 90 VAL A C 1
ATOM 675 O O . VAL A 1 90 ? 9.82 -12.422 -7.691 1 98.06 90 VAL A O 1
ATOM 678 N N . THR A 1 91 ? 11.844 -13.344 -7.727 1 97.38 91 THR A N 1
ATOM 679 C CA . THR A 1 91 ? 12.344 -12.508 -6.637 1 97.38 91 THR A CA 1
ATOM 680 C C . THR A 1 91 ? 13.484 -11.609 -7.117 1 97.38 91 THR A C 1
ATOM 682 O O . THR A 1 91 ? 14.398 -12.078 -7.793 1 97.38 91 THR A O 1
ATOM 685 N N . MET A 1 92 ? 13.367 -10.398 -6.867 1 97.69 92 MET A N 1
ATOM 686 C CA . MET A 1 92 ? 14.414 -9.422 -7.133 1 97.69 92 MET A CA 1
ATOM 687 C C . MET A 1 92 ? 14.844 -8.719 -5.848 1 97.69 92 MET A C 1
ATOM 689 O O . MET A 1 92 ? 14.031 -8.07 -5.188 1 97.69 92 MET A O 1
ATOM 693 N N . ALA A 1 93 ? 16.062 -8.828 -5.484 1 97.12 93 ALA A N 1
ATOM 694 C CA . ALA A 1 93 ? 16.578 -8.289 -4.227 1 97.12 93 ALA A CA 1
ATOM 695 C C . ALA A 1 93 ? 17.391 -7.023 -4.465 1 97.12 93 ALA A C 1
ATOM 697 O O . ALA A 1 93 ? 17.859 -6.777 -5.578 1 97.12 93 ALA A O 1
ATOM 698 N N . ASP A 1 94 ? 17.547 -6.234 -3.379 1 97 94 ASP A N 1
ATOM 699 C CA . ASP A 1 94 ? 18.375 -5.031 -3.381 1 97 94 ASP A CA 1
ATOM 700 C C . ASP A 1 94 ? 18.062 -4.148 -4.586 1 97 94 ASP A C 1
ATOM 702 O O . ASP A 1 94 ? 18.953 -3.779 -5.348 1 97 94 ASP A O 1
ATOM 706 N N . LEU A 1 95 ? 16.797 -3.836 -4.664 1 97.56 95 LEU A N 1
ATOM 707 C CA . LEU A 1 95 ? 16.281 -3.125 -5.824 1 97.56 95 LEU A CA 1
ATOM 708 C C . LEU A 1 95 ? 16.844 -1.713 -5.902 1 97.56 95 LEU A C 1
ATOM 710 O O . LEU A 1 95 ? 17.109 -1.088 -4.871 1 97.56 95 LEU A O 1
ATOM 714 N N . THR A 1 96 ? 17.031 -1.244 -7.148 1 96.69 96 THR A N 1
ATOM 715 C CA . THR A 1 96 ? 17.438 0.131 -7.418 1 96.69 96 THR A CA 1
ATOM 716 C C . THR A 1 96 ? 16.406 0.845 -8.273 1 96.69 96 THR A C 1
ATOM 718 O O . THR A 1 96 ? 15.625 0.2 -8.984 1 96.69 96 THR A O 1
ATOM 721 N N . GLU A 1 97 ? 16.422 2.123 -8.227 1 96.75 97 GLU A N 1
ATOM 722 C CA . GLU A 1 97 ? 15.438 2.924 -8.945 1 96.75 97 GLU A CA 1
ATOM 723 C C . GLU A 1 97 ? 15.492 2.645 -10.445 1 96.75 97 GLU A C 1
ATOM 725 O O . GLU A 1 97 ? 14.477 2.742 -11.141 1 96.75 97 GLU A O 1
ATOM 730 N N . ASP A 1 98 ? 16.641 2.254 -10.922 1 95.81 98 ASP A N 1
ATOM 731 C CA . ASP A 1 98 ? 16.812 2.018 -12.352 1 95.81 98 ASP A CA 1
ATOM 732 C C . ASP A 1 98 ? 16.094 0.745 -12.781 1 95.81 98 ASP A C 1
ATOM 734 O O . ASP A 1 98 ? 15.891 0.52 -13.977 1 95.81 98 ASP A O 1
ATOM 738 N N . GLN A 1 99 ? 15.742 -0.04 -11.828 1 97.31 99 GLN A N 1
ATOM 739 C CA . GLN A 1 99 ? 15.07 -1.293 -12.148 1 97.31 99 GLN A CA 1
ATOM 740 C C . GLN A 1 99 ? 13.555 -1.102 -12.203 1 97.31 99 GLN A C 1
ATOM 742 O O . GLN A 1 99 ? 12.82 -2.035 -12.531 1 97.31 99 GLN A O 1
ATOM 747 N N . ALA A 1 100 ? 13.07 0.078 -11.898 1 97.88 100 ALA A N 1
ATOM 748 C CA . ALA A 1 100 ? 11.648 0.375 -12.016 1 97.88 100 ALA A CA 1
ATOM 749 C C . ALA A 1 100 ? 11.188 0.293 -13.469 1 97.88 100 ALA A C 1
ATOM 751 O O . ALA A 1 100 ? 11.969 0.534 -14.391 1 97.88 100 ALA A O 1
ATOM 752 N N . GLY A 1 101 ? 9.93 -0.125 -13.664 1 97.75 101 GLY A N 1
ATOM 753 C CA . GLY A 1 101 ? 9.375 -0.159 -15.008 1 97.75 101 GLY A CA 1
ATOM 754 C C . GLY A 1 101 ? 8.445 -1.332 -15.242 1 97.75 101 GLY A C 1
ATOM 755 O O . GLY A 1 101 ? 8.023 -1.995 -14.289 1 97.75 101 GLY A O 1
ATOM 756 N N . TRP A 1 102 ? 8.188 -1.572 -16.5 1 98.38 102 TRP A N 1
ATOM 757 C CA . TRP A 1 102 ? 7.289 -2.652 -16.906 1 98.38 102 TRP A CA 1
ATOM 758 C C . TRP A 1 102 ? 8.055 -3.965 -17.062 1 98.38 102 TRP A C 1
ATOM 760 O O . TRP A 1 102 ? 9.156 -3.992 -17.609 1 98.38 102 TRP A O 1
ATOM 770 N N . TYR A 1 103 ? 7.406 -4.945 -16.562 1 98.38 103 TYR A N 1
ATOM 771 C CA . TYR A 1 103 ? 7.895 -6.312 -16.703 1 98.38 103 TYR A CA 1
ATOM 772 C C . TYR A 1 103 ? 6.805 -7.223 -17.25 1 98.38 103 TYR A C 1
ATOM 774 O O . TYR A 1 103 ? 5.621 -6.875 -17.219 1 98.38 103 TYR A O 1
ATOM 782 N N . HIS A 1 104 ? 7.258 -8.383 -17.781 1 97.81 104 HIS A N 1
ATOM 783 C CA . HIS A 1 104 ? 6.328 -9.391 -18.281 1 97.81 104 HIS A CA 1
ATOM 784 C C . HIS A 1 104 ? 6.695 -10.781 -17.766 1 97.81 104 HIS A C 1
ATOM 786 O O . HIS A 1 104 ? 7.848 -11.203 -17.875 1 97.81 104 HIS A O 1
ATOM 792 N N . CYS A 1 105 ? 5.672 -11.391 -17.219 1 96.88 105 CYS A N 1
ATOM 793 C CA . CYS A 1 105 ? 5.742 -12.828 -17 1 96.88 105 CYS A CA 1
ATOM 794 C C . CYS A 1 105 ? 5.234 -13.594 -18.219 1 96.88 105 CYS A C 1
ATOM 796 O O . CYS A 1 105 ? 4.18 -13.258 -18.766 1 96.88 105 CYS A O 1
ATOM 798 N N . GLY A 1 106 ? 6.035 -14.672 -18.578 1 96.38 106 GLY A N 1
ATOM 799 C CA . GLY A 1 106 ? 5.555 -15.43 -19.719 1 96.38 106 GLY A CA 1
ATOM 800 C C . GLY A 1 106 ? 5.961 -16.891 -19.688 1 96.38 106 GLY A C 1
ATOM 801 O O . GLY A 1 106 ? 6.844 -17.266 -18.922 1 96.38 106 GLY A O 1
ATOM 802 N N . ALA A 1 107 ? 5.203 -17.625 -20.422 1 96.25 107 ALA A N 1
ATOM 803 C CA . ALA A 1 107 ? 5.531 -19.031 -20.688 1 96.25 107 ALA A CA 1
ATOM 804 C C . ALA A 1 107 ? 5.766 -19.266 -22.172 1 96.25 107 ALA A C 1
ATOM 806 O O . ALA A 1 107 ? 4.961 -18.859 -23.016 1 96.25 107 ALA A O 1
ATOM 807 N N . GLU A 1 108 ? 6.863 -19.984 -22.406 1 92.75 108 GLU A N 1
ATOM 808 C CA . GLU A 1 108 ? 7.23 -20.203 -23.797 1 92.75 108 GLU A CA 1
ATOM 809 C C . GLU A 1 108 ? 6.371 -21.297 -24.438 1 92.75 108 GLU A C 1
ATOM 811 O O . GLU A 1 108 ? 6.305 -22.422 -23.922 1 92.75 108 GLU A O 1
ATOM 816 N N . GLU A 1 109 ? 5.652 -21.094 -25.453 1 84.75 109 GLU A N 1
ATOM 817 C CA . GLU A 1 109 ? 4.895 -22.109 -26.172 1 84.75 109 GLU A CA 1
ATOM 818 C C . GLU A 1 109 ? 5.621 -22.562 -27.422 1 84.75 109 GLU A C 1
ATOM 820 O O . GLU A 1 109 ? 5.477 -23.703 -27.859 1 84.75 109 GLU A O 1
ATOM 825 N N . GLY A 1 110 ? 6.895 -22.094 -27.969 1 69.69 110 GLY A N 1
ATOM 826 C CA . GLY A 1 110 ? 7.797 -22.547 -29.016 1 69.69 110 GLY A CA 1
ATOM 827 C C . GLY A 1 110 ? 7.238 -22.344 -30.406 1 69.69 110 GLY A C 1
ATOM 828 O O . GLY A 1 110 ? 7.965 -22.484 -31.391 1 69.69 110 GLY A O 1
ATOM 829 N N . GLY A 1 111 ? 5.867 -22.172 -30.609 1 61.38 111 GLY A N 1
ATOM 830 C CA . GLY A 1 111 ? 5.363 -22.172 -31.969 1 61.38 111 GLY A CA 1
ATOM 831 C C . GLY A 1 111 ? 5.484 -20.828 -32.656 1 61.38 111 GLY A C 1
ATOM 832 O O . GLY A 1 111 ? 5.504 -19.797 -32 1 61.38 111 GLY A O 1
ATOM 833 N N . ILE A 1 112 ? 6.086 -20.797 -33.906 1 60.19 112 ILE A N 1
ATOM 834 C CA . ILE A 1 112 ? 6.316 -19.609 -34.719 1 60.19 112 ILE A CA 1
ATOM 835 C C . ILE A 1 112 ? 5.043 -18.766 -34.781 1 60.19 112 ILE A C 1
ATOM 837 O O . ILE A 1 112 ? 5.102 -17.547 -34.875 1 60.19 112 ILE A O 1
ATOM 841 N N . TRP A 1 113 ? 3.846 -19.391 -34.688 1 62.41 113 TRP A N 1
ATOM 842 C CA . TRP A 1 113 ? 2.59 -18.688 -34.906 1 62.41 113 TRP A CA 1
ATOM 843 C C . TRP A 1 113 ? 1.89 -18.375 -33.594 1 62.41 113 TRP A C 1
ATOM 845 O O . TRP A 1 113 ? 0.847 -17.719 -33.594 1 62.41 113 TRP A O 1
ATOM 855 N N . SER A 1 114 ? 2.506 -18.859 -32.469 1 69.62 114 SER A N 1
ATOM 856 C CA . SER A 1 114 ? 1.744 -18.688 -31.234 1 69.62 114 SER A CA 1
ATOM 857 C C . SER A 1 114 ? 2.418 -17.688 -30.297 1 69.62 114 SER A C 1
ATOM 859 O O . SER A 1 114 ? 3.635 -17.734 -30.109 1 69.62 114 SER A O 1
ATOM 861 N N . LYS A 1 115 ? 1.625 -16.688 -30.016 1 85.44 115 LYS A N 1
ATOM 862 C CA . LYS A 1 115 ? 2.109 -15.727 -29.031 1 85.44 115 LYS A CA 1
ATOM 863 C C . LYS A 1 115 ? 2.176 -16.344 -27.641 1 85.44 115 LYS A C 1
ATOM 865 O O . LYS A 1 115 ? 1.272 -17.078 -27.234 1 85.44 115 LYS A O 1
ATOM 870 N N . ASP A 1 116 ? 3.299 -16.203 -26.938 1 92.25 116 ASP A N 1
ATOM 871 C CA . ASP A 1 116 ? 3.461 -16.688 -25.578 1 92.25 116 ASP A CA 1
ATOM 872 C C . ASP A 1 116 ? 2.418 -16.078 -24.641 1 92.25 116 ASP A C 1
ATOM 874 O O . ASP A 1 116 ? 2.221 -14.859 -24.641 1 92.25 116 ASP A O 1
ATOM 878 N N . PRO A 1 117 ? 1.655 -16.938 -23.938 1 94.62 117 PRO A N 1
ATOM 879 C CA . PRO A 1 117 ? 0.853 -16.344 -22.859 1 94.62 117 PRO A CA 1
ATOM 880 C C . PRO A 1 117 ? 1.689 -15.523 -21.891 1 94.62 117 PRO A C 1
ATOM 882 O O . PRO A 1 117 ? 2.789 -15.938 -21.516 1 94.62 117 PRO A O 1
ATOM 885 N N . SER A 1 118 ? 1.249 -14.32 -21.594 1 95.94 118 SER A N 1
ATOM 886 C CA . SER A 1 118 ? 2.033 -13.445 -20.719 1 95.94 118 SER A CA 1
ATOM 887 C C . SER A 1 118 ? 1.139 -12.461 -19.984 1 95.94 118 SER A C 1
ATOM 889 O O . SER A 1 118 ? -0.034 -12.297 -20.328 1 95.94 118 SER A O 1
ATOM 891 N N . ALA A 1 119 ? 1.651 -11.898 -18.891 1 97.12 119 ALA A N 1
ATOM 892 C CA . ALA A 1 119 ? 1 -10.852 -18.109 1 97.12 119 ALA A CA 1
ATOM 893 C C . ALA A 1 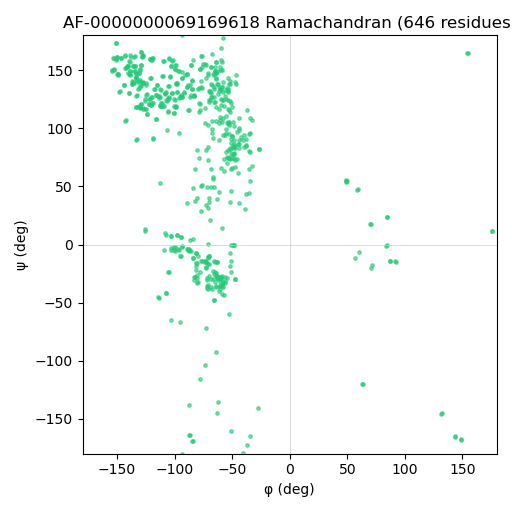119 ? 1.991 -9.758 -17.719 1 97.12 119 ALA A C 1
ATOM 895 O O . ALA A 1 119 ? 3.146 -10.039 -17.391 1 97.12 119 ALA A O 1
ATOM 896 N N . ALA A 1 120 ? 1.51 -8.586 -17.797 1 97.56 120 ALA A N 1
ATOM 897 C CA . ALA A 1 120 ? 2.369 -7.441 -17.5 1 97.56 120 ALA A CA 1
ATOM 898 C C . ALA A 1 120 ? 2.207 -6.98 -16.062 1 97.56 120 ALA A C 1
ATOM 900 O O . ALA A 1 120 ? 1.125 -7.102 -15.484 1 97.56 120 ALA A O 1
ATOM 901 N N . VAL A 1 121 ? 3.277 -6.43 -15.484 1 97.75 121 VAL A N 1
ATOM 902 C CA . VAL A 1 121 ? 3.258 -5.848 -14.148 1 97.75 121 VAL A CA 1
ATOM 903 C C . VAL A 1 121 ? 4.172 -4.625 -14.102 1 97.75 121 VAL A C 1
ATOM 905 O O . VAL A 1 121 ? 5.258 -4.633 -14.68 1 97.75 121 VAL A O 1
ATOM 908 N N . TYR A 1 122 ? 3.693 -3.617 -13.477 1 97.5 122 TYR A N 1
ATOM 909 C CA . TYR A 1 122 ? 4.535 -2.441 -13.289 1 97.5 122 TYR A CA 1
ATOM 910 C C . TYR A 1 122 ? 5.246 -2.49 -11.938 1 97.5 122 TYR A C 1
ATOM 912 O O . TYR A 1 122 ? 4.602 -2.639 -10.898 1 97.5 122 TYR A O 1
ATOM 920 N N . LEU A 1 123 ? 6.531 -2.328 -11.906 1 97.88 123 LEU A N 1
ATOM 921 C CA . LEU A 1 123 ? 7.332 -2.273 -10.688 1 97.88 123 LEU A CA 1
ATOM 922 C C . LEU A 1 123 ? 7.777 -0.845 -10.398 1 97.88 123 LEU A C 1
ATOM 924 O O . LEU A 1 123 ? 8.539 -0.256 -11.164 1 97.88 123 LEU A O 1
ATOM 928 N N . SER A 1 124 ? 7.297 -0.339 -9.344 1 96.44 124 SER A N 1
ATOM 929 C CA . SER A 1 124 ? 7.758 0.956 -8.852 1 96.44 124 SER A CA 1
ATOM 930 C C . SER A 1 124 ? 8.836 0.791 -7.793 1 96.44 124 SER A C 1
ATOM 932 O O . SER A 1 124 ? 8.664 0.026 -6.84 1 96.44 124 SER A O 1
ATOM 934 N N . VAL A 1 125 ? 9.938 1.422 -7.988 1 97 125 VAL A N 1
ATOM 935 C CA . VAL A 1 125 ? 11.016 1.477 -7.008 1 97 125 VAL A CA 1
ATOM 936 C C . VAL A 1 125 ? 11.367 2.932 -6.707 1 97 125 VAL A C 1
ATOM 938 O O . VAL A 1 125 ? 11.805 3.668 -7.598 1 97 125 VAL A O 1
ATOM 941 N N . VAL A 1 126 ? 11.164 3.32 -5.508 1 95.19 126 VAL A N 1
ATOM 942 C CA . VAL A 1 126 ? 11.406 4.715 -5.16 1 95.19 126 VAL A CA 1
ATOM 943 C C . VAL A 1 126 ? 12.328 4.793 -3.941 1 95.19 126 VAL A C 1
ATOM 945 O O . VAL A 1 126 ? 12.523 3.795 -3.242 1 95.19 126 VAL A O 1
ATOM 948 N N . HIS A 1 127 ? 12.891 5.902 -3.738 1 95.69 127 HIS A N 1
ATOM 949 C CA . HIS A 1 127 ? 13.594 6.148 -2.482 1 95.69 127 HIS A CA 1
ATOM 950 C C . HIS A 1 127 ? 12.742 6.992 -1.536 1 95.69 127 HIS A C 1
ATOM 952 O O . HIS A 1 127 ? 11.852 7.723 -1.978 1 95.69 127 HIS A O 1
ATOM 958 N N . GLY A 1 128 ? 13.047 6.914 -0.298 1 95.31 128 GLY A N 1
ATOM 959 C CA . GLY A 1 128 ? 12.297 7.676 0.688 1 95.31 128 GLY A CA 1
ATOM 960 C C . GLY A 1 128 ? 11.852 6.844 1.874 1 95.31 128 GLY A C 1
ATOM 961 O O . GLY A 1 128 ? 12.617 6.016 2.379 1 95.31 128 GLY A O 1
ATOM 962 N N . MET A 1 129 ? 10.664 7.273 2.307 1 95.75 129 MET A N 1
ATOM 963 C CA . MET A 1 129 ? 10.102 6.609 3.48 1 95.75 129 MET A CA 1
ATOM 964 C C . MET A 1 129 ? 8.656 6.18 3.223 1 95.75 129 MET A C 1
ATOM 966 O O . MET A 1 129 ? 7.984 6.734 2.352 1 95.75 129 MET A O 1
ATOM 970 N N . SER A 1 130 ? 8.336 5.133 3.895 1 93.25 130 SER A N 1
ATOM 971 C CA . SER A 1 130 ? 6.945 4.68 3.867 1 93.25 130 SER A CA 1
ATOM 972 C C . SER A 1 130 ? 6.539 4.062 5.203 1 93.25 130 SER A C 1
ATOM 974 O O . SER A 1 130 ? 7.387 3.814 6.062 1 93.25 130 SER A O 1
ATOM 976 N N . VAL A 1 131 ? 5.258 4.023 5.375 1 91.69 131 VAL A N 1
ATOM 977 C CA . VAL A 1 131 ? 4.723 3.381 6.57 1 91.69 131 VAL A CA 1
ATOM 978 C C . VAL A 1 131 ? 3.678 2.342 6.172 1 91.69 131 VAL A C 1
ATOM 980 O O . VAL A 1 131 ? 2.902 2.557 5.238 1 91.69 131 VAL A O 1
ATOM 983 N N . VAL A 1 132 ? 3.699 1.223 6.832 1 77.5 132 VAL A N 1
ATOM 984 C CA . VAL A 1 132 ? 2.764 0.145 6.531 1 77.5 132 VAL A CA 1
ATOM 985 C C . VAL A 1 132 ? 1.341 0.586 6.871 1 77.5 132 VAL A C 1
ATOM 987 O O . VAL A 1 132 ? 0.415 0.38 6.086 1 77.5 132 VAL A O 1
ATOM 990 N N . ASN A 1 133 ? 1.167 1.123 7.984 1 83.38 133 ASN A N 1
ATOM 991 C CA . ASN A 1 133 ? -0.087 1.68 8.477 1 83.38 133 ASN A CA 1
ATOM 992 C C . ASN A 1 133 ? 0.118 3.055 9.109 1 83.38 133 ASN A C 1
ATOM 994 O O . ASN A 1 133 ? 0.823 3.186 10.109 1 83.38 133 ASN A O 1
ATOM 998 N N . ASN A 1 134 ? -0.55 4.074 8.492 1 89.69 134 ASN A N 1
ATOM 999 C CA . ASN A 1 134 ? -0.295 5.43 8.969 1 89.69 134 ASN A CA 1
ATOM 1000 C C . ASN A 1 134 ? -1.328 5.859 10.008 1 89.69 134 ASN A C 1
ATOM 1002 O O . ASN A 1 134 ? -1.374 7.027 10.398 1 89.69 134 ASN A O 1
ATOM 1006 N N . ARG A 1 135 ? -2.186 4.988 10.422 1 90.94 135 ARG A N 1
ATOM 1007 C CA . ARG A 1 135 ? -3.172 5.281 11.453 1 90.94 135 ARG A CA 1
ATOM 1008 C C . ARG A 1 135 ? -3.027 4.324 12.633 1 90.94 135 ARG A C 1
ATOM 1010 O O . ARG A 1 135 ? -3.162 3.109 12.477 1 90.94 135 ARG A O 1
ATOM 1017 N N . LEU A 1 136 ? -2.777 4.898 13.781 1 95.19 136 LEU A N 1
ATOM 1018 C CA . LEU A 1 136 ? -2.625 4.117 15 1 95.19 136 LEU A CA 1
ATOM 1019 C C . LEU A 1 136 ? -3.768 4.395 15.977 1 95.19 136 LEU A C 1
ATOM 1021 O O . LEU A 1 136 ? -4.027 5.547 16.328 1 95.19 136 LEU A O 1
ATOM 1025 N N . ASP A 1 137 ? -4.406 3.318 16.422 1 94.81 137 ASP A N 1
ATOM 1026 C CA . ASP A 1 137 ? -5.484 3.445 17.391 1 94.81 137 ASP A CA 1
ATOM 1027 C C . ASP A 1 137 ? -5.086 2.828 18.734 1 94.81 137 ASP A C 1
ATOM 1029 O O . ASP A 1 137 ? -4.715 1.654 18.797 1 94.81 137 ASP A O 1
ATOM 1033 N N . GLY A 1 138 ? -5.078 3.641 19.703 1 96.06 138 GLY A N 1
ATOM 1034 C CA . GLY A 1 138 ? -4.766 3.156 21.047 1 96.06 138 GLY A CA 1
ATOM 1035 C C . GLY A 1 138 ? -5.707 3.689 22.109 1 96.06 138 GLY A C 1
ATOM 1036 O O . GLY A 1 138 ? -6.426 4.664 21.875 1 96.06 138 GLY A O 1
ATOM 1037 N N . GLU A 1 139 ? -5.648 2.934 23.234 1 96.75 139 GLU A N 1
ATOM 1038 C CA . GLU A 1 139 ? -6.402 3.381 24.406 1 96.75 139 GLU A CA 1
ATOM 1039 C C . GLU A 1 139 ? -5.496 4.094 25.406 1 96.75 139 GLU A C 1
ATOM 1041 O O . GLU A 1 139 ? -4.301 3.801 25.484 1 96.75 139 GLU A O 1
ATOM 1046 N N . GLU A 1 140 ? -6.238 5.016 26.109 1 97.06 140 GLU A N 1
ATOM 1047 C CA . GLU A 1 140 ? -5.469 5.699 27.141 1 97.06 140 GLU A CA 1
ATOM 1048 C C . GLU A 1 140 ? -4.801 4.699 28.078 1 97.06 140 GLU A C 1
ATOM 1050 O O . GLU A 1 140 ? -5.418 3.715 28.5 1 97.06 140 GLU A O 1
ATOM 1055 N N . GLY A 1 141 ? -3.6 4.867 28.391 1 96.44 141 GLY A N 1
ATOM 1056 C CA . GLY A 1 141 ? -2.838 3.969 29.25 1 96.44 141 GLY A CA 1
ATOM 1057 C C . GLY A 1 141 ? -2.195 2.826 28.484 1 96.44 141 GLY A C 1
ATOM 1058 O O . GLY A 1 141 ? -1.299 2.156 29 1 96.44 141 GLY A O 1
ATOM 1059 N N . GLY A 1 142 ? -2.617 2.627 27.266 1 97.06 142 GLY A N 1
ATOM 1060 C CA . GLY A 1 142 ? -2.105 1.542 26.438 1 97.06 142 GLY A CA 1
ATOM 1061 C C . GLY A 1 142 ? -0.862 1.919 25.656 1 97.06 142 GLY A C 1
ATOM 1062 O O . GLY A 1 142 ? -0.148 2.852 26.031 1 97.06 142 GLY A O 1
ATOM 1063 N N . SER A 1 143 ? -0.535 1.098 24.625 1 97.56 143 SER A N 1
ATOM 1064 C CA . SER A 1 143 ? 0.641 1.325 23.797 1 97.56 143 SER A CA 1
ATOM 1065 C C . SER A 1 143 ? 0.334 1.067 22.328 1 97.56 143 SER A C 1
ATOM 1067 O O . SER A 1 143 ? -0.564 0.288 22 1 97.56 143 SER A O 1
ATOM 1069 N N . VAL A 1 144 ? 1.004 1.769 21.5 1 97.31 144 VAL A N 1
ATOM 1070 C CA . VAL A 1 144 ? 0.926 1.545 20.062 1 97.31 144 VAL A CA 1
ATOM 1071 C C . VAL A 1 144 ? 2.326 1.593 19.453 1 97.31 144 VAL A C 1
ATOM 1073 O O . VAL A 1 144 ? 3.244 2.172 20.047 1 97.31 144 VAL A O 1
ATOM 1076 N N . ALA A 1 145 ? 2.459 0.919 18.375 1 96.88 145 ALA A N 1
ATOM 1077 C CA . ALA A 1 145 ? 3.748 0.891 17.703 1 96.88 145 ALA A CA 1
ATOM 1078 C C . ALA A 1 145 ? 3.576 1.092 16.188 1 96.88 145 ALA A C 1
ATOM 1080 O O . ALA A 1 145 ? 2.545 0.724 15.625 1 96.88 145 ALA A O 1
ATOM 1081 N N . VAL A 1 146 ? 4.582 1.697 15.578 1 96.56 146 VAL A N 1
ATOM 1082 C CA . VAL A 1 146 ? 4.578 1.884 14.133 1 96.56 146 VAL A CA 1
ATOM 1083 C C . VAL A 1 146 ? 5.957 1.567 13.562 1 96.56 146 VAL A C 1
ATOM 1085 O O . VAL A 1 146 ? 6.977 1.896 14.18 1 96.56 146 VAL A O 1
ATOM 1088 N N . ASP A 1 147 ? 5.957 0.899 12.469 1 95.44 147 ASP A N 1
ATOM 1089 C CA . ASP A 1 147 ? 7.188 0.648 11.719 1 95.44 147 ASP A CA 1
ATOM 1090 C C . ASP A 1 147 ? 7.336 1.631 10.555 1 95.44 147 ASP A C 1
ATOM 1092 O O . ASP A 1 147 ? 6.516 1.641 9.641 1 95.44 147 ASP A O 1
ATOM 1096 N N . CYS A 1 148 ? 8.352 2.373 10.609 1 97.75 148 CYS A N 1
ATOM 1097 C CA . CYS A 1 148 ? 8.703 3.312 9.547 1 97.75 148 CYS A CA 1
ATOM 1098 C C . CYS A 1 148 ? 9.789 2.742 8.648 1 97.75 148 CYS A C 1
ATOM 1100 O O . CYS A 1 148 ? 10.906 2.49 9.109 1 97.75 148 CYS A O 1
ATOM 1102 N N . LEU A 1 149 ? 9.406 2.604 7.422 1 96.62 149 LEU A N 1
ATOM 1103 C CA . LEU A 1 149 ? 10.344 2.014 6.473 1 96.62 149 LEU A CA 1
ATOM 1104 C C . LEU A 1 149 ? 11.1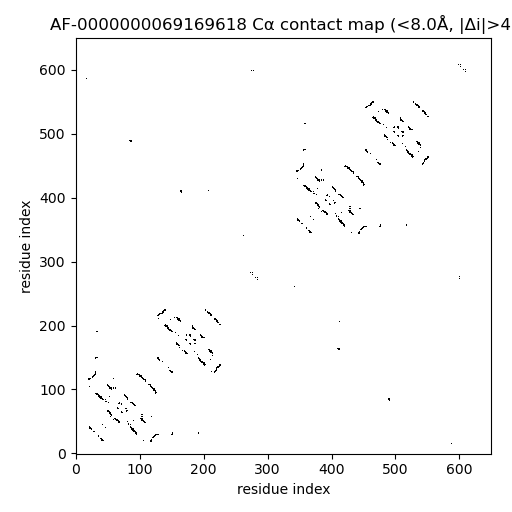41 3.096 5.754 1 96.62 149 LEU A C 1
ATOM 1106 O O . LEU A 1 149 ? 10.625 4.176 5.473 1 96.62 149 LEU A O 1
ATOM 1110 N N . TYR A 1 150 ? 12.445 2.779 5.492 1 97.31 150 TYR A N 1
ATOM 1111 C CA . TYR A 1 150 ? 13.281 3.742 4.793 1 97.31 150 TYR A CA 1
ATOM 1112 C C . TYR A 1 150 ? 14.172 3.043 3.771 1 97.31 150 TYR A C 1
ATOM 1114 O O . TYR A 1 150 ? 14.453 1.848 3.893 1 97.31 150 TYR A O 1
ATOM 1122 N N . SER A 1 151 ? 14.633 3.795 2.793 1 97.19 151 SER A N 1
ATOM 1123 C CA . SER A 1 151 ? 15.484 3.279 1.728 1 97.19 151 SER A CA 1
ATOM 1124 C C . SER A 1 151 ? 16.922 3.078 2.215 1 97.19 151 SER A C 1
ATOM 1126 O O . SER A 1 151 ? 17.344 3.729 3.168 1 97.19 151 SER A O 1
ATOM 1128 N N . LYS A 1 152 ? 17.641 2.307 1.485 1 96.62 152 LYS A N 1
ATOM 1129 C CA . LYS A 1 152 ? 19 1.894 1.823 1 96.62 152 LYS A CA 1
ATOM 1130 C C . LYS A 1 152 ? 19.922 3.102 1.988 1 96.62 152 LYS A C 1
ATOM 1132 O O . LYS A 1 152 ? 20.797 3.107 2.852 1 96.62 152 LYS A O 1
ATOM 1137 N N . ARG A 1 153 ? 19.734 4.137 1.243 1 95.69 153 ARG A N 1
ATOM 1138 C CA . ARG A 1 153 ? 20.641 5.273 1.245 1 95.69 153 ARG A CA 1
ATOM 1139 C C . ARG A 1 153 ? 20.547 6.055 2.551 1 95.69 153 ARG A C 1
ATOM 1141 O O . ARG A 1 153 ? 21.406 6.879 2.854 1 95.69 153 ARG A O 1
ATOM 1148 N N . TYR A 1 154 ? 19.547 5.715 3.361 1 96.81 154 TYR A N 1
ATOM 1149 C CA . TYR A 1 154 ? 19.344 6.469 4.594 1 96.81 154 TYR A CA 1
ATOM 1150 C C . TYR A 1 154 ? 19.734 5.645 5.812 1 96.81 154 TYR A C 1
ATOM 1152 O O . TYR A 1 154 ? 19.484 6.047 6.949 1 96.81 154 TYR A O 1
ATOM 1160 N N . ARG A 1 155 ? 20.344 4.551 5.637 1 96 155 ARG A N 1
ATOM 1161 C CA . ARG A 1 155 ? 20.656 3.594 6.695 1 96 155 ARG A CA 1
ATOM 1162 C C . ARG A 1 155 ? 21.5 4.238 7.785 1 96 155 ARG A C 1
ATOM 1164 O O . ARG A 1 155 ? 21.25 4.039 8.977 1 96 155 ARG A O 1
ATOM 1171 N N . ASP A 1 156 ? 22.422 5.137 7.41 1 95.69 156 ASP A N 1
ATOM 1172 C CA . ASP A 1 156 ? 23.391 5.664 8.367 1 95.69 156 ASP A CA 1
ATOM 1173 C C . ASP A 1 156 ? 22.938 7.016 8.914 1 95.69 156 ASP A C 1
ATOM 1175 O O . ASP A 1 156 ? 23.688 7.684 9.625 1 95.69 156 ASP A O 1
ATOM 1179 N N . ILE A 1 157 ? 21.75 7.383 8.602 1 97.06 157 ILE A N 1
ATOM 1180 C CA . ILE A 1 157 ? 21.219 8.656 9.07 1 97.06 157 ILE A CA 1
ATOM 1181 C C . ILE A 1 157 ? 20.328 8.43 10.297 1 97.06 157 ILE A C 1
ATOM 1183 O O . ILE A 1 157 ? 19.578 7.453 10.359 1 97.06 157 ILE A O 1
ATOM 1187 N N . LYS A 1 158 ? 20.438 9.258 11.227 1 97.56 158 LYS A N 1
ATOM 1188 C CA . LYS A 1 158 ? 19.625 9.156 12.438 1 97.56 158 LYS A CA 1
ATOM 1189 C C . LYS A 1 158 ? 18.141 9.219 12.102 1 97.56 158 LYS A C 1
ATOM 1191 O O . LYS A 1 158 ? 17.734 9.883 11.141 1 97.56 158 LYS A O 1
ATOM 1196 N N . LYS A 1 159 ? 17.312 8.578 12.875 1 98.5 159 LYS A N 1
ATOM 1197 C CA . LYS A 1 159 ? 15.867 8.531 12.719 1 98.5 159 LYS A CA 1
ATOM 1198 C C . LYS A 1 159 ? 15.172 9.453 13.719 1 98.5 159 LYS A C 1
ATOM 1200 O O . LYS A 1 159 ? 15.711 9.727 14.789 1 98.5 159 LYS A O 1
ATOM 1205 N N . SER A 1 160 ? 14.039 9.906 13.383 1 98.31 160 SER A N 1
ATOM 1206 C CA . SER A 1 160 ? 13.391 10.875 14.266 1 98.31 160 SER A CA 1
ATOM 1207 C C . SER A 1 160 ? 11.883 10.625 14.344 1 98.31 160 SER A C 1
ATOM 1209 O O . SER A 1 160 ? 11.305 10.023 13.445 1 98.31 160 SER A O 1
ATOM 1211 N N . TRP A 1 161 ? 11.312 11.016 15.438 1 98.44 161 TRP A N 1
ATOM 1212 C CA . TRP A 1 161 ? 9.883 11.055 15.719 1 98.44 161 TRP A CA 1
ATOM 1213 C C . TRP A 1 161 ? 9.477 12.422 16.266 1 98.44 161 TRP A C 1
ATOM 1215 O O . TRP A 1 161 ? 9.977 12.852 17.312 1 98.44 161 TRP A O 1
ATOM 1225 N N . CYS A 1 162 ? 8.578 13.094 15.484 1 98 162 CYS A N 1
ATOM 1226 C CA . CYS A 1 162 ? 8.242 14.469 15.828 1 98 162 CYS A CA 1
ATOM 1227 C C . CYS A 1 162 ? 6.738 14.695 15.781 1 98 162 CYS A C 1
ATOM 1229 O O . CYS A 1 162 ? 6.051 14.141 14.922 1 98 162 CYS A O 1
ATOM 1231 N N . ARG A 1 163 ? 6.238 15.477 16.672 1 97.12 163 ARG A N 1
ATOM 1232 C CA . ARG A 1 163 ? 4.852 15.922 16.578 1 97.12 163 ARG A CA 1
ATOM 1233 C C . ARG A 1 163 ? 4.699 17.031 15.539 1 97.12 163 ARG A C 1
ATOM 1235 O O . ARG A 1 163 ? 5.516 17.953 15.484 1 97.12 163 ARG A O 1
ATOM 1242 N N . SER A 1 164 ? 3.678 16.891 14.742 1 96.25 164 SER A N 1
ATOM 1243 C CA . SER A 1 164 ? 3.471 17.891 13.688 1 96.25 164 SER A CA 1
ATOM 1244 C C . SER A 1 164 ? 3.277 19.281 14.273 1 96.25 164 SER A C 1
ATOM 1246 O O . SER A 1 164 ? 2.547 19.453 15.258 1 96.25 164 SER A O 1
ATOM 1248 N N . GLY A 1 165 ? 3.969 20.297 13.734 1 93.25 165 GLY A N 1
ATOM 1249 C CA . GLY A 1 165 ? 3.83 21.672 14.164 1 93.25 165 GLY A CA 1
ATOM 1250 C C . GLY A 1 165 ? 4.688 22.016 15.367 1 93.25 165 GLY A C 1
ATOM 1251 O O . GLY A 1 165 ? 4.672 23.156 15.844 1 93.25 165 GLY A O 1
ATOM 1252 N N . ASP A 1 166 ? 5.453 20.969 15.875 1 94.5 166 ASP A N 1
ATOM 1253 C CA . ASP A 1 166 ? 6.281 21.188 17.062 1 94.5 166 ASP A CA 1
ATOM 1254 C C . ASP A 1 166 ? 7.691 20.625 16.859 1 94.5 166 ASP A C 1
ATOM 1256 O O . ASP A 1 166 ? 8.008 19.531 17.328 1 94.5 166 ASP A O 1
ATOM 1260 N N . PRO A 1 167 ? 8.562 21.438 16.344 1 92.25 167 PRO A N 1
ATOM 1261 C CA . PRO A 1 167 ? 9.93 20.969 16.125 1 92.25 167 PRO A CA 1
ATOM 1262 C C . PRO A 1 167 ? 10.648 20.594 17.406 1 92.25 167 PRO A C 1
ATOM 1264 O O . PRO A 1 167 ? 11.57 19.781 17.391 1 92.25 167 PRO A O 1
ATOM 1267 N N . GLY A 1 168 ? 10.266 21.188 18.516 1 95.12 168 GLY A N 1
ATOM 1268 C CA . GLY A 1 168 ? 10.906 20.922 19.797 1 95.12 168 GLY A CA 1
ATOM 1269 C C . GLY A 1 168 ? 10.586 19.547 20.344 1 95.12 168 GLY A C 1
ATOM 1270 O O . GLY A 1 168 ? 11.266 19.062 21.25 1 95.12 168 GLY A O 1
ATOM 1271 N N . SER A 1 169 ? 9.625 18.875 19.719 1 96 169 SER A N 1
ATOM 1272 C CA . SER A 1 169 ? 9.195 17.562 20.188 1 96 169 SER A CA 1
ATOM 1273 C C . SER A 1 169 ? 10.039 16.438 19.578 1 96 169 SER A C 1
ATOM 1275 O O . SER A 1 169 ? 9.906 15.281 19.969 1 96 169 SER A O 1
ATOM 1277 N N . CYS A 1 170 ? 10.938 16.75 18.672 1 97.44 170 CYS A N 1
ATOM 1278 C CA . CYS A 1 170 ? 11.625 15.734 17.891 1 97.44 170 CYS A CA 1
ATOM 1279 C C . CYS A 1 170 ? 12.586 14.93 18.766 1 97.44 170 CYS A C 1
ATOM 1281 O O . CYS A 1 170 ? 13.391 15.5 19.5 1 97.44 170 CYS A O 1
ATOM 1283 N N . GLN A 1 171 ? 12.344 13.703 18.703 1 98.25 171 GLN A N 1
ATOM 1284 C CA . GLN A 1 171 ? 13.258 12.75 19.328 1 98.25 171 GLN A CA 1
ATOM 1285 C C . GLN A 1 171 ? 14.094 12.023 18.266 1 98.25 171 GLN A C 1
ATOM 1287 O O . GLN A 1 171 ? 13.57 11.609 17.234 1 98.25 171 GLN A O 1
ATOM 1292 N N . PHE A 1 172 ? 15.406 11.891 18.547 1 97.94 172 PHE A N 1
ATOM 1293 C CA . PHE A 1 172 ? 16.328 11.312 17.578 1 97.94 172 PHE A CA 1
ATOM 1294 C C . PHE A 1 172 ? 17.016 10.078 18.156 1 97.94 172 PHE A C 1
ATOM 1296 O O . PHE A 1 172 ? 17.344 10.047 19.344 1 97.94 172 PHE A O 1
ATOM 1303 N N . THR A 1 173 ? 17.188 9.164 17.25 1 98.06 173 THR A N 1
ATOM 1304 C CA . THR A 1 173 ? 17.984 8.023 17.672 1 98.06 173 THR A CA 1
ATOM 1305 C C . THR A 1 173 ? 19.438 8.438 17.891 1 98.06 173 THR A C 1
ATOM 1307 O O . THR A 1 173 ? 19.938 9.352 17.234 1 98.06 173 THR A O 1
ATOM 1310 N N . GLY A 1 174 ? 20.125 7.707 18.766 1 94.62 174 GLY A N 1
ATOM 1311 C CA . GLY A 1 174 ? 21.547 7.891 18.953 1 94.62 174 GLY A CA 1
ATOM 1312 C C . GLY A 1 174 ? 22.391 7.125 17.953 1 94.62 174 GLY A C 1
ATOM 1313 O O . GLY A 1 174 ? 21.859 6.617 16.953 1 94.62 174 GLY A O 1
ATOM 1314 N N . THR A 1 175 ? 23.656 7.09 18.234 1 92.38 175 THR A N 1
ATOM 1315 C CA . THR A 1 175 ? 24.609 6.414 17.359 1 92.38 175 THR A CA 1
ATOM 1316 C C . THR A 1 175 ? 24.328 4.914 17.312 1 92.38 175 THR A C 1
ATOM 1318 O O . THR A 1 175 ? 24.625 4.25 16.312 1 92.38 175 THR A O 1
ATOM 1321 N N . GLU A 1 176 ? 23.672 4.438 18.359 1 93.75 176 GLU A N 1
ATOM 1322 C CA . GLU A 1 176 ? 23.359 3.012 18.438 1 93.75 176 GLU A CA 1
ATOM 1323 C C . GLU A 1 176 ? 22.031 2.705 17.75 1 93.75 176 GLU A C 1
ATOM 1325 O O . GLU A 1 176 ? 21.609 1.546 17.688 1 93.75 176 GLU A O 1
ATOM 1330 N N . GLY A 1 177 ? 21.391 3.75 17.344 1 96.12 177 GLY A N 1
ATOM 1331 C CA . GLY A 1 177 ? 20.125 3.553 16.656 1 96.12 177 GLY A CA 1
ATOM 1332 C C . GLY A 1 177 ? 18.938 3.404 17.594 1 96.12 177 GLY A C 1
ATOM 1333 O O . GLY A 1 177 ? 17.938 2.783 17.25 1 96.12 177 GLY A O 1
ATOM 1334 N N . ILE A 1 178 ? 19.172 3.957 18.781 1 97 178 ILE A N 1
ATOM 1335 C CA . ILE A 1 178 ? 18.125 3.773 19.797 1 97 178 ILE A CA 1
ATOM 1336 C C . ILE A 1 178 ? 17.797 5.113 20.453 1 97 178 ILE A C 1
ATOM 1338 O O . ILE A 1 178 ? 18.688 5.949 20.641 1 97 178 ILE A O 1
ATOM 1342 N N . PHE A 1 179 ? 16.594 5.367 20.703 1 98.19 179 PHE A N 1
ATOM 1343 C CA . PHE A 1 179 ? 16.094 6.367 21.625 1 98.19 179 PHE A CA 1
ATOM 1344 C C . PHE A 1 179 ? 15.156 5.73 22.656 1 98.19 179 PHE A C 1
ATOM 1346 O O . PHE A 1 179 ? 14.242 4.984 22.297 1 98.19 179 PHE A O 1
ATOM 1353 N N . ASP A 1 180 ? 15.438 6.016 23.922 1 97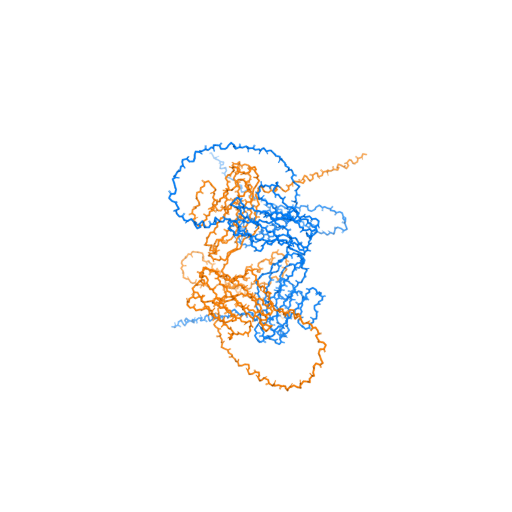 180 ASP A N 1
ATOM 1354 C CA . ASP A 1 180 ? 14.672 5.363 24.969 1 97 180 ASP A CA 1
ATOM 1355 C C . ASP A 1 180 ? 14.164 6.383 25.984 1 97 180 ASP A C 1
ATOM 1357 O O . ASP A 1 180 ? 14.945 7.125 26.578 1 97 180 ASP A O 1
ATOM 1361 N N . SER A 1 181 ? 12.93 6.477 26.109 1 96.25 181 SER A N 1
ATOM 1362 C CA . SER A 1 181 ? 12.227 7.238 27.141 1 96.25 181 SER A CA 1
ATOM 1363 C C . SER A 1 181 ? 11.023 6.469 27.672 1 96.25 181 SER A C 1
ATOM 1365 O O . SER A 1 181 ? 10.594 5.48 27.062 1 96.25 181 SER A O 1
ATOM 1367 N N . PRO A 1 182 ? 10.461 6.785 28.781 1 94.94 182 PRO A N 1
ATOM 1368 C CA . PRO A 1 182 ? 9.328 6.051 29.344 1 94.94 182 PRO A CA 1
ATOM 1369 C C . PRO A 1 182 ? 8.102 6.066 28.438 1 94.94 182 PRO A C 1
ATOM 1371 O O . PRO A 1 182 ? 7.324 5.109 28.422 1 94.94 182 PRO A O 1
ATOM 1374 N N . SER A 1 183 ? 7.961 7.113 27.641 1 96.31 183 SER A N 1
ATOM 1375 C CA . SER A 1 183 ? 6.73 7.242 26.875 1 96.31 183 SER A CA 1
ATOM 1376 C C . SER A 1 183 ? 6.957 6.906 25.406 1 96.31 183 SER A C 1
ATOM 1378 O O . SER A 1 183 ? 6.012 6.605 24.672 1 96.31 183 SER A O 1
ATOM 1380 N N . VAL A 1 184 ? 8.25 7.043 24.938 1 97.88 184 VAL A N 1
ATOM 1381 C CA . VAL A 1 184 ? 8.539 6.801 23.531 1 97.88 184 VAL A CA 1
ATOM 1382 C C . VAL A 1 184 ? 9.859 6.043 23.406 1 97.88 184 VAL A C 1
ATOM 1384 O O . VAL A 1 184 ? 10.852 6.402 24.031 1 97.88 184 VAL A O 1
ATOM 1387 N N . THR A 1 185 ? 9.828 4.996 22.641 1 98.44 185 THR A N 1
ATOM 1388 C CA . THR A 1 185 ? 11.078 4.328 22.266 1 98.44 185 THR A CA 1
ATOM 1389 C C . THR A 1 185 ? 11.203 4.215 20.75 1 98.44 185 THR A C 1
ATOM 1391 O O . THR A 1 185 ? 10.211 3.988 20.062 1 98.44 185 THR A O 1
ATOM 1394 N N . ILE A 1 186 ? 12.391 4.453 20.219 1 98.56 186 ILE A N 1
ATOM 1395 C CA . ILE A 1 186 ? 12.711 4.281 18.812 1 98.56 186 ILE A CA 1
ATOM 1396 C C . ILE A 1 186 ? 13.836 3.26 18.656 1 98.56 186 ILE A C 1
ATOM 1398 O O . ILE A 1 186 ? 14.867 3.359 19.328 1 98.56 186 ILE A O 1
ATOM 1402 N N . ALA A 1 187 ? 13.602 2.287 17.844 1 98.5 187 ALA A N 1
ATOM 1403 C CA . ALA A 1 187 ? 14.609 1.268 17.578 1 98.5 187 ALA A CA 1
ATOM 1404 C C . ALA A 1 187 ? 14.828 1.105 16.062 1 98.5 187 ALA A C 1
ATOM 1406 O O . ALA A 1 187 ? 13.922 0.681 15.344 1 98.5 187 ALA A O 1
ATOM 1407 N N . ASP A 1 188 ? 16 1.382 15.633 1 98.12 188 ASP A N 1
ATOM 1408 C CA . ASP A 1 188 ? 16.406 1.24 14.234 1 98.12 188 ASP A CA 1
ATOM 1409 C C . ASP A 1 188 ? 17.047 -0.125 13.984 1 98.12 188 ASP A C 1
ATOM 1411 O O . ASP A 1 188 ? 18 -0.505 14.672 1 98.12 188 ASP A O 1
ATOM 1415 N N . ASP A 1 189 ? 16.578 -0.876 13.016 1 96.5 189 ASP A N 1
ATOM 1416 C CA . ASP A 1 189 ? 17.156 -2.191 12.734 1 96.5 189 ASP A CA 1
ATOM 1417 C C . ASP A 1 189 ? 18.391 -2.076 11.836 1 96.5 189 ASP A C 1
ATOM 1419 O O . ASP A 1 189 ? 19.078 -3.066 11.602 1 96.5 189 ASP A O 1
ATOM 1423 N N . ARG A 1 190 ? 18.609 -0.958 11.281 1 94.56 190 ARG A N 1
ATOM 1424 C CA . ARG A 1 190 ? 19.766 -0.614 10.461 1 94.56 190 ARG A CA 1
ATOM 1425 C C . ARG A 1 190 ? 19.719 -1.345 9.117 1 94.56 190 ARG A C 1
ATOM 1427 O O . ARG A 1 190 ? 20.75 -1.55 8.484 1 94.56 190 ARG A O 1
ATOM 1434 N N . VAL A 1 191 ? 18.625 -1.83 8.75 1 93.94 191 VAL A N 1
ATOM 1435 C CA . VAL A 1 191 ? 18.438 -2.504 7.469 1 93.94 191 VAL A CA 1
ATOM 1436 C C . VAL A 1 191 ? 17.484 -1.693 6.59 1 93.94 191 VAL A C 1
ATOM 1438 O O . VAL A 1 191 ? 17.812 -1.386 5.441 1 93.94 191 VAL A O 1
ATOM 1441 N N . GLY A 1 192 ? 16.422 -1.27 7.203 1 95.56 192 GLY A N 1
ATOM 1442 C CA . GLY A 1 192 ? 15.492 -0.511 6.375 1 95.56 192 GLY A CA 1
ATOM 1443 C C . GLY A 1 192 ? 14.219 -0.124 7.105 1 95.56 192 GLY A C 1
ATOM 1444 O O . GLY A 1 192 ? 13.234 0.266 6.477 1 95.56 192 GLY A O 1
ATOM 1445 N N . ALA A 1 193 ? 14.242 -0.319 8.422 1 96.5 193 ALA A N 1
ATOM 1446 C CA . ALA A 1 193 ? 13.047 0.018 9.188 1 96.5 193 ALA A CA 1
ATOM 1447 C C . ALA A 1 193 ? 13.406 0.456 10.602 1 96.5 193 ALA A C 1
ATOM 1449 O O . ALA A 1 193 ? 14.414 0.012 11.156 1 96.5 193 ALA A O 1
ATOM 1450 N N . PHE A 1 194 ? 12.641 1.365 11.164 1 97.75 194 PHE A N 1
ATOM 1451 C CA . PHE A 1 194 ? 12.711 1.642 12.594 1 97.75 194 PHE A CA 1
ATOM 1452 C C . PHE A 1 194 ? 11.32 1.651 13.211 1 97.75 194 PHE A C 1
ATOM 1454 O O . PHE A 1 194 ? 10.344 2.018 12.547 1 97.75 194 PHE A O 1
ATOM 1461 N N . THR A 1 195 ? 11.289 1.226 14.438 1 97.94 195 THR A N 1
ATOM 1462 C CA . THR A 1 195 ? 10.023 1.094 15.156 1 97.94 195 THR A CA 1
ATOM 1463 C C . THR A 1 195 ? 9.898 2.17 16.234 1 97.94 195 THR A C 1
ATOM 1465 O O . THR A 1 195 ? 10.836 2.4 17 1 97.94 195 THR A O 1
ATOM 1468 N N . VAL A 1 196 ? 8.797 2.828 16.219 1 98.19 196 VAL A N 1
ATOM 1469 C CA . VAL A 1 196 ? 8.461 3.779 17.281 1 98.19 196 VAL A CA 1
ATOM 1470 C C . VAL A 1 196 ? 7.379 3.191 18.172 1 98.19 196 VAL A C 1
ATOM 1472 O O . VAL A 1 196 ? 6.309 2.807 17.703 1 98.19 196 VAL A O 1
ATOM 1475 N N . ASN A 1 197 ? 7.68 3.127 19.422 1 98.38 197 ASN A N 1
ATOM 1476 C CA . ASN A 1 197 ? 6.723 2.652 20.422 1 98.38 197 ASN A CA 1
ATOM 1477 C C . ASN A 1 197 ? 6.277 3.775 21.344 1 98.38 197 ASN A C 1
ATOM 1479 O O . ASN A 1 197 ? 7.105 4.414 22 1 98.38 197 ASN A O 1
ATOM 1483 N N . LEU A 1 198 ? 5.004 4.027 21.328 1 98.25 198 LEU A N 1
ATOM 1484 C CA . LEU A 1 198 ? 4.414 4.953 22.297 1 98.25 198 LEU A CA 1
ATOM 1485 C C . LEU A 1 198 ? 3.762 4.203 23.453 1 98.25 198 LEU A C 1
ATOM 1487 O O . LEU A 1 198 ? 2.898 3.35 23.234 1 98.25 198 LEU A O 1
ATOM 1491 N N . SER A 1 199 ? 4.16 4.512 24.609 1 97.69 199 SER A N 1
ATOM 1492 C CA . SER A 1 199 ? 3.641 3.822 25.781 1 97.69 199 SER A CA 1
ATOM 1493 C C . SER A 1 199 ? 2.92 4.789 26.719 1 97.69 199 SER A C 1
ATOM 1495 O O . SER A 1 199 ? 3.096 6.004 26.609 1 97.69 199 SER A O 1
ATOM 1497 N N . LYS A 1 200 ? 2.066 4.25 27.594 1 97.12 200 LYS A N 1
ATOM 1498 C CA . LYS A 1 200 ? 1.31 5.059 28.562 1 97.12 200 LYS A CA 1
ATOM 1499 C C . LYS A 1 200 ? 0.618 6.227 27.859 1 97.12 200 LYS A C 1
ATOM 1501 O O . LYS A 1 200 ? 0.766 7.379 28.281 1 97.12 200 LYS A O 1
ATOM 1506 N N . LEU A 1 201 ? -0.115 5.895 26.891 1 97.94 201 LEU A N 1
ATOM 1507 C CA . LEU A 1 201 ? -0.75 6.887 26.031 1 97.94 201 LEU A CA 1
ATOM 1508 C C . LEU A 1 201 ? -1.661 7.801 26.844 1 97.94 201 LEU A C 1
ATOM 1510 O O . LEU A 1 201 ? -2.393 7.34 27.719 1 97.94 201 LEU A O 1
ATOM 1514 N N . ARG A 1 202 ? -1.604 9.023 26.609 1 96.75 202 ARG A N 1
ATOM 1515 C CA . ARG A 1 202 ? -2.51 10.047 27.109 1 96.75 202 ARG A CA 1
ATOM 1516 C C . ARG A 1 202 ? -3.402 10.594 26 1 96.75 202 ARG A C 1
ATOM 1518 O O . ARG A 1 202 ? -3.045 10.531 24.828 1 96.75 202 ARG A O 1
ATOM 1525 N N . MET A 1 203 ? -4.488 11.156 26.328 1 97.19 203 MET A N 1
ATOM 1526 C CA . MET A 1 203 ? -5.375 11.797 25.359 1 97.19 203 MET A CA 1
ATOM 1527 C C . MET A 1 203 ? -4.637 12.875 24.562 1 97.19 203 MET A C 1
ATOM 1529 O O . MET A 1 203 ? -4.902 13.07 23.375 1 97.19 203 MET A O 1
ATOM 1533 N N . ALA A 1 204 ? -3.73 13.477 25.219 1 95.44 204 ALA A N 1
ATOM 1534 C CA . ALA A 1 204 ? -2.973 14.57 24.609 1 95.44 204 ALA A CA 1
ATOM 1535 C C . ALA A 1 204 ? -2.029 14.055 23.531 1 95.44 204 ALA A C 1
ATOM 1537 O O . ALA A 1 204 ? -1.503 14.836 22.734 1 95.44 204 ALA A O 1
ATOM 1538 N N . ASP A 1 205 ? -1.776 12.781 23.531 1 96.81 205 ASP A N 1
ATOM 1539 C CA . ASP A 1 205 ? -0.861 12.195 22.562 1 96.81 205 ASP A CA 1
ATOM 1540 C C . ASP A 1 205 ? -1.529 12.062 21.188 1 96.81 205 ASP A C 1
ATOM 1542 O O . ASP A 1 205 ? -0.854 11.836 20.188 1 96.81 205 ASP A O 1
ATOM 1546 N N . ALA A 1 206 ? -2.854 12.195 21.141 1 96.81 206 ALA A N 1
ATOM 1547 C CA . ALA A 1 206 ? -3.572 12.117 19.875 1 96.81 206 ALA A CA 1
ATOM 1548 C C . ALA A 1 206 ? -3.141 13.234 18.922 1 96.81 206 ALA A C 1
ATOM 1550 O O . ALA A 1 206 ? -2.92 14.367 19.359 1 96.81 206 ALA A O 1
ATOM 1551 N N . GLY A 1 207 ? -2.967 12.883 17.641 1 96.38 207 GLY A N 1
ATOM 1552 C CA . GLY A 1 207 ? -2.58 13.875 16.656 1 96.38 207 GLY A CA 1
ATOM 1553 C C . GLY A 1 207 ? -1.738 13.305 15.531 1 96.38 207 GLY A C 1
ATOM 1554 O O . GLY A 1 207 ? -1.71 12.086 15.328 1 96.38 207 GLY A O 1
ATOM 1555 N N . TRP A 1 208 ? -1.171 14.242 14.773 1 97.06 208 TRP A N 1
ATOM 1556 C CA . TRP A 1 208 ? -0.314 13.875 13.656 1 97.06 208 TRP A CA 1
ATOM 1557 C C . TRP A 1 208 ? 1.157 13.945 14.047 1 97.06 208 TRP A C 1
ATOM 1559 O O . TRP A 1 208 ? 1.576 14.867 14.75 1 97.06 208 TRP A O 1
ATOM 1569 N N . TYR A 1 209 ? 1.894 12.969 13.602 1 97.56 209 TYR A N 1
ATOM 1570 C CA . TYR A 1 209 ? 3.328 12.883 13.852 1 97.56 209 TYR A CA 1
ATOM 1571 C C . TYR A 1 209 ? 4.098 12.641 12.562 1 97.56 209 TYR A C 1
ATOM 1573 O O . TYR A 1 209 ? 3.508 12.305 11.531 1 97.56 209 TYR A O 1
ATOM 1581 N N . TRP A 1 210 ? 5.461 12.859 12.664 1 97.25 210 TRP A N 1
ATOM 1582 C CA . TRP A 1 210 ? 6.371 12.594 11.555 1 97.25 210 TRP A CA 1
ATOM 1583 C C . TRP A 1 210 ? 7.402 11.531 11.938 1 97.25 210 TRP A C 1
ATOM 1585 O O . TRP A 1 210 ? 8.125 11.688 12.93 1 97.25 210 TRP A O 1
ATOM 1595 N N . CYS A 1 211 ? 7.363 10.5 11.133 1 97.69 211 CYS A N 1
ATOM 1596 C CA . CYS A 1 211 ? 8.594 9.727 11.039 1 97.69 211 CYS A CA 1
ATOM 1597 C C . CYS A 1 211 ? 9.602 10.414 10.117 1 97.69 211 CYS A C 1
ATOM 1599 O O . CYS A 1 211 ? 9.258 10.797 9 1 97.69 211 CYS A O 1
ATOM 1601 N N . GLY A 1 212 ? 10.883 10.461 10.617 1 97.56 212 GLY A N 1
ATOM 1602 C CA . GLY A 1 212 ? 11.812 11.203 9.789 1 97.56 212 GLY A CA 1
ATOM 1603 C C . GLY A 1 212 ? 13.18 10.547 9.688 1 97.56 212 GLY A C 1
ATOM 1604 O O . GLY A 1 212 ? 13.625 9.883 10.625 1 97.56 212 GLY A O 1
ATOM 1605 N N . VAL A 1 213 ? 13.758 10.719 8.57 1 97.44 213 VAL A N 1
ATOM 1606 C CA . VAL A 1 213 ? 15.156 10.375 8.312 1 97.44 213 VAL A CA 1
ATOM 1607 C C . VAL A 1 213 ? 15.781 11.422 7.387 1 97.44 213 VAL A C 1
ATOM 1609 O O . VAL A 1 213 ? 15.508 11.438 6.184 1 97.44 213 VAL A O 1
ATOM 1612 N N . GLY A 1 214 ? 16.594 12.227 7.973 1 93.06 214 GLY A N 1
ATOM 1613 C CA . GLY A 1 214 ? 17.109 13.336 7.184 1 93.06 214 GLY A CA 1
ATOM 1614 C C . GLY A 1 214 ? 16.016 14.297 6.742 1 93.06 214 GLY A C 1
ATOM 1615 O O . GLY A 1 214 ? 15.266 14.812 7.57 1 93.06 214 GLY A O 1
ATOM 1616 N N . THR A 1 215 ? 15.93 14.398 5.438 1 93.12 215 THR A N 1
ATOM 1617 C CA . THR A 1 215 ? 14.93 15.32 4.906 1 93.12 215 THR A CA 1
ATOM 1618 C C . THR A 1 215 ? 13.633 14.586 4.586 1 93.12 215 THR A C 1
ATOM 1620 O O . THR A 1 215 ? 12.625 15.219 4.254 1 93.12 215 THR A O 1
ATOM 1623 N N . GLN A 1 216 ? 13.688 13.25 4.641 1 95.44 216 GLN A N 1
ATOM 1624 C CA . GLN A 1 216 ? 12.508 12.445 4.324 1 95.44 216 GLN A CA 1
ATOM 1625 C C . GLN A 1 216 ? 11.602 12.297 5.543 1 95.44 216 GLN A C 1
ATOM 1627 O O . GLN A 1 216 ? 12.086 12.062 6.656 1 95.44 216 GLN A O 1
ATOM 1632 N N . LYS A 1 217 ? 10.297 12.508 5.305 1 95 217 LYS A N 1
ATOM 1633 C CA . LYS A 1 217 ? 9.344 12.32 6.395 1 95 217 LYS A CA 1
ATOM 1634 C C . LYS A 1 217 ? 8.047 11.695 5.895 1 95 217 LYS A C 1
ATOM 1636 O O . LYS A 1 217 ? 7.695 11.836 4.723 1 95 217 LYS A O 1
ATOM 1641 N N . THR A 1 218 ? 7.391 10.992 6.73 1 95 218 THR A N 1
ATOM 1642 C CA . THR A 1 218 ? 6.078 10.422 6.453 1 95 218 THR A CA 1
ATOM 1643 C C . THR A 1 218 ? 5.141 10.625 7.641 1 95 218 THR A C 1
ATOM 1645 O O . THR A 1 218 ? 5.555 10.508 8.797 1 95 218 THR A O 1
ATOM 1648 N N . ALA A 1 219 ? 3.914 10.961 7.344 1 95.88 219 ALA A N 1
ATOM 1649 C CA . ALA A 1 219 ? 2.951 11.336 8.375 1 95.88 219 ALA A CA 1
ATOM 1650 C C . ALA A 1 219 ? 2.279 10.102 8.969 1 95.88 219 ALA A C 1
ATOM 1652 O O . ALA A 1 219 ? 1.957 9.156 8.25 1 95.88 219 ALA A O 1
ATOM 1653 N N . VAL A 1 220 ? 2.068 10.141 10.273 1 96.69 220 VAL A N 1
ATOM 1654 C CA . VAL A 1 220 ? 1.355 9.109 11.016 1 96.69 220 VAL A CA 1
ATOM 1655 C C . VAL A 1 220 ? 0.307 9.75 11.914 1 96.69 220 VAL A C 1
ATOM 1657 O O . VAL A 1 220 ? 0.592 10.727 12.609 1 96.69 220 VAL A O 1
ATOM 1660 N N . GLN A 1 221 ? -0.841 9.219 11.922 1 96.88 221 GLN A N 1
ATOM 1661 C CA . GLN A 1 221 ? -1.897 9.719 12.797 1 96.88 221 GLN A CA 1
ATOM 1662 C C . GLN A 1 221 ? -2.078 8.82 14.008 1 96.88 221 GLN A C 1
ATOM 1664 O O . GLN A 1 221 ? -2.24 7.602 13.867 1 96.88 221 GLN A O 1
ATOM 1669 N N . VAL A 1 222 ? -2.092 9.414 15.18 1 97.25 222 VAL A N 1
ATOM 1670 C CA . VAL A 1 222 ? -2.342 8.688 16.422 1 97.25 222 VAL A CA 1
ATOM 1671 C C . VAL A 1 222 ? -3.709 9.078 16.984 1 97.25 222 VAL A C 1
ATOM 1673 O O . VAL A 1 222 ? -3.979 10.258 17.219 1 97.25 222 VAL A O 1
ATOM 1676 N N . LEU A 1 223 ? -4.512 8.109 17.078 1 96.25 223 LEU A N 1
ATOM 1677 C CA . LEU A 1 223 ? -5.816 8.297 17.719 1 96.25 223 LEU A CA 1
ATOM 1678 C C . LEU A 1 223 ? -5.859 7.625 19.078 1 96.25 223 LEU A C 1
ATOM 1680 O O . LEU A 1 223 ? -5.441 6.473 19.219 1 96.25 223 LEU A O 1
ATOM 1684 N N . VAL A 1 224 ? -6.328 8.375 20.078 1 97.25 224 VAL A N 1
ATOM 1685 C CA . VAL A 1 224 ? -6.395 7.832 21.422 1 97.25 224 VAL A CA 1
ATOM 1686 C C . VAL A 1 224 ? -7.836 7.883 21.938 1 97.25 224 VAL A C 1
ATOM 1688 O O . VAL A 1 224 ? -8.477 8.93 21.891 1 97.25 224 VAL A O 1
ATOM 1691 N N . THR A 1 225 ? -8.336 6.781 22.344 1 96.5 225 THR A N 1
ATOM 1692 C CA . THR A 1 225 ? -9.664 6.711 22.938 1 96.5 225 THR A CA 1
ATOM 1693 C C . THR A 1 225 ? -9.586 6.562 24.453 1 96.5 225 THR A C 1
ATOM 1695 O O . THR A 1 225 ? -8.664 5.938 24.969 1 96.5 225 THR A O 1
ATOM 1698 N N . PRO A 1 226 ? -10.562 7.207 25.172 1 94.88 226 PRO A N 1
ATOM 1699 C CA . PRO A 1 226 ? -10.555 7.055 26.641 1 94.88 226 PRO A CA 1
ATOM 1700 C C . PRO A 1 226 ? -10.805 5.617 27.078 1 94.88 226 PRO A C 1
ATOM 1702 O O . PRO A 1 226 ? -11.523 4.871 26.406 1 94.88 226 PRO A O 1
ATOM 1705 N N . ARG A 1 227 ? -10.148 5.238 28.078 1 88.75 227 ARG A N 1
ATOM 1706 C CA . ARG A 1 227 ? -10.422 3.92 28.625 1 88.75 227 ARG A CA 1
ATOM 1707 C C . ARG A 1 227 ? -11.844 3.844 29.188 1 88.75 227 ARG A C 1
ATOM 1709 O O . ARG A 1 227 ? -12.32 4.789 29.812 1 88.75 227 ARG A O 1
ATOM 1716 N N . PRO A 1 228 ? -12.586 2.912 28.656 1 77.31 228 PRO A N 1
ATOM 1717 C CA . PRO A 1 228 ? -13.945 2.816 29.203 1 77.31 228 PRO A CA 1
ATOM 1718 C C . PRO A 1 228 ? -13.969 2.795 30.734 1 77.31 228 PRO A C 1
ATOM 1720 O O . PRO A 1 228 ? -13.117 2.16 31.359 1 77.31 228 PRO A O 1
ATOM 1723 N N . SER A 1 229 ? -14.055 3.955 31.328 1 61.47 229 SER A N 1
ATOM 1724 C CA . SER A 1 229 ? -14.281 3.916 32.781 1 61.47 229 SER A CA 1
ATOM 1725 C C . SER A 1 229 ? -15.281 2.826 33.156 1 61.47 229 SER A C 1
ATOM 1727 O O . SER A 1 229 ? -16.359 2.74 32.562 1 61.47 229 SER A O 1
ATOM 1729 N N . THR A 1 230 ? -14.82 1.655 33.406 1 53.5 230 THR A N 1
ATOM 1730 C CA . THR A 1 230 ? -15.812 0.943 34.219 1 53.5 230 THR A CA 1
ATOM 1731 C C . THR A 1 230 ? -16.469 1.88 35.219 1 53.5 230 THR A C 1
ATOM 1733 O O . THR A 1 230 ? -15.852 2.24 36.219 1 53.5 230 THR A O 1
ATOM 1736 N N . THR A 1 231 ? -16.859 3.057 34.938 1 44.25 231 THR A N 1
ATOM 1737 C CA . THR A 1 231 ? -17.594 3.879 35.875 1 44.25 231 THR A CA 1
ATOM 1738 C C . THR A 1 231 ? -18.688 3.062 36.562 1 44.25 231 THR A C 1
ATOM 1740 O O . THR A 1 231 ? -19.578 2.537 35.906 1 44.25 231 THR A O 1
ATOM 1743 N N . ALA A 1 232 ? -18.5 2.535 37.812 1 40.03 232 ALA A N 1
ATOM 1744 C CA . ALA A 1 232 ? -19.594 2.645 38.75 1 40.03 232 ALA A CA 1
ATOM 1745 C C . ALA A 1 232 ? -20.219 4.039 38.719 1 40.03 232 ALA A C 1
ATOM 1747 O O . ALA A 1 232 ? -19.516 5.043 38.688 1 40.03 232 ALA A O 1
ATOM 1748 N N . VAL A 1 233 ? -21.344 4.273 38.062 1 41.19 233 VAL A N 1
ATOM 1749 C CA . VAL A 1 233 ? -22.219 5.438 38.031 1 41.19 233 VAL A CA 1
ATOM 1750 C C . VAL A 1 233 ? -22.266 6.109 39.406 1 41.19 233 VAL A C 1
ATOM 1752 O O . VAL A 1 233 ? -22.922 5.621 40.312 1 41.19 233 VAL A O 1
ATOM 1755 N N . PRO A 1 234 ? -21.109 6.32 40.156 1 34.53 234 PRO A N 1
ATOM 1756 C CA . PRO A 1 234 ? -21.562 7.102 41.312 1 34.53 234 PRO A CA 1
ATOM 1757 C C . PRO A 1 234 ? -22.156 8.445 40.906 1 34.53 234 PRO A C 1
ATOM 1759 O O . PRO A 1 234 ? -21.812 9 39.875 1 34.53 234 PRO A O 1
ATOM 1762 N N . VAL A 1 235 ? -23.297 8.836 41.5 1 37.09 235 VAL A N 1
ATOM 1763 C CA . VAL A 1 235 ? -24.219 9.969 41.406 1 37.09 235 VAL A CA 1
ATOM 1764 C C . VAL A 1 235 ? -23.469 11.266 41.688 1 37.09 235 VAL A C 1
ATOM 1766 O O . VAL A 1 235 ? -24.078 12.297 42 1 37.09 235 VAL A O 1
ATOM 1769 N N . THR A 1 236 ? -22.141 11.273 41.688 1 30.52 236 THR A N 1
ATOM 1770 C CA . THR A 1 236 ? -21.641 12.477 42.344 1 30.52 236 THR A CA 1
ATOM 1771 C C . THR A 1 236 ? -22.078 13.734 41.594 1 30.52 236 THR A C 1
ATOM 1773 O O . THR A 1 236 ? -22.328 13.695 40.406 1 30.52 236 THR A O 1
ATOM 1776 N N . SER A 1 237 ? -22.25 14.898 42.5 1 29.8 237 SER A N 1
ATOM 1777 C CA . SER A 1 237 ? -22.719 16.281 42.5 1 29.8 237 SER A CA 1
ATOM 1778 C C . SER A 1 237 ? -21.891 17.156 41.594 1 29.8 237 SER A C 1
ATOM 1780 O O . SER A 1 237 ? -20.672 16.953 41.438 1 29.8 237 SER A O 1
ATOM 1782 N N . THR A 1 238 ? -22.516 17.875 40.75 1 26.94 238 THR A N 1
ATOM 1783 C CA . THR A 1 238 ? -22.297 18.641 39.5 1 26.94 238 THR A CA 1
ATOM 1784 C C . THR A 1 238 ? -21.453 19.875 39.812 1 26.94 238 THR A C 1
ATOM 1786 O O . THR A 1 238 ? -21.266 20.734 38.938 1 26.94 238 THR A O 1
ATOM 1789 N N . PRO A 1 239 ? -20.406 19.766 40.812 1 26.12 239 PRO A N 1
ATOM 1790 C CA . PRO A 1 239 ? -20.078 21.172 41.094 1 26.12 239 PRO A CA 1
ATOM 1791 C C . PRO A 1 239 ? -19.5 21.906 39.875 1 26.12 239 PRO A C 1
ATOM 1793 O O . PRO A 1 239 ? -18.969 21.266 38.969 1 26.12 239 PRO A O 1
ATOM 1796 N N . ALA A 1 240 ? -19.797 23.281 39.812 1 26.19 240 ALA A N 1
ATOM 1797 C CA . ALA A 1 240 ? -19.781 24.391 38.875 1 26.19 240 ALA A CA 1
ATOM 1798 C C . ALA A 1 240 ? -18.359 24.812 38.562 1 26.19 240 ALA A C 1
ATOM 1800 O O . ALA A 1 240 ? -17.625 25.266 39.438 1 26.19 240 ALA A O 1
ATOM 1801 N N . GLY A 1 241 ? -17.594 24.016 37.781 1 23.34 241 GLY A N 1
ATOM 1802 C CA . GLY A 1 241 ? -16.203 24.156 37.406 1 23.34 241 GLY A CA 1
ATOM 1803 C C . GLY A 1 241 ? -15.898 25.484 36.75 1 23.34 241 GLY A C 1
ATOM 1804 O O . GLY A 1 241 ? -16.453 25.781 35.688 1 23.34 241 GLY A O 1
ATOM 1805 N N . ALA A 1 242 ? -15.766 26.469 37.625 1 24.33 242 ALA A N 1
ATOM 1806 C CA . ALA A 1 242 ? -15.492 27.828 37.125 1 24.33 242 ALA A CA 1
ATOM 1807 C C . ALA A 1 242 ? -14.281 27.844 36.219 1 24.33 242 ALA A C 1
ATOM 1809 O O . ALA A 1 242 ? -13.375 27 36.344 1 24.33 242 ALA A O 1
ATOM 1810 N N . ARG A 1 243 ? -14.344 28.672 35.188 1 22.8 243 ARG A N 1
ATOM 1811 C CA . ARG A 1 243 ? -13.875 29.031 33.844 1 22.8 243 ARG A CA 1
ATOM 1812 C C . ARG A 1 243 ? -12.5 29.672 33.906 1 22.8 243 ARG A C 1
ATOM 1814 O O . ARG A 1 243 ? -12.352 30.812 34.375 1 22.8 243 ARG A O 1
ATOM 1821 N N . SER A 1 244 ? -11.523 29.016 34.625 1 20.64 244 SER A N 1
ATOM 1822 C CA . SER A 1 244 ? -10.367 29.906 34.688 1 20.64 244 SER A CA 1
ATOM 1823 C C . SER A 1 244 ? -9.781 30.156 33.312 1 20.64 244 SER A C 1
ATOM 1825 O O . SER A 1 244 ? -9.633 29.219 32.531 1 20.64 244 SER A O 1
ATOM 1827 N N . PRO A 1 245 ? -9.773 31.391 32.844 1 20.48 245 PRO A N 1
ATOM 1828 C CA . PRO A 1 245 ? -9.406 31.922 31.516 1 20.48 245 PRO A CA 1
ATOM 1829 C C . PRO A 1 245 ? -7.91 31.797 31.234 1 20.48 245 PRO A C 1
ATOM 1831 O O . PRO A 1 245 ? -7.09 32.344 31.969 1 20.48 245 PRO A O 1
ATOM 1834 N N . GLU A 1 246 ? -7.488 30.562 31.156 1 20.95 246 GLU A N 1
ATOM 1835 C CA . GLU A 1 246 ? -6.043 30.453 30.984 1 20.95 246 GLU A CA 1
ATOM 1836 C C . GLU A 1 246 ? -5.57 31.281 29.781 1 20.95 246 GLU A C 1
ATOM 1838 O O . GLU A 1 246 ? -6.227 31.297 28.75 1 20.95 246 GLU A O 1
ATOM 1843 N N . HIS A 1 247 ? -4.785 32.25 30.031 1 20.94 247 HIS A N 1
ATOM 1844 C CA . HIS A 1 247 ? -4.09 33.281 29.266 1 20.94 247 HIS A CA 1
ATOM 1845 C C . HIS A 1 247 ? -3.129 32.688 28.25 1 20.94 247 HIS A C 1
ATOM 1847 O O . HIS A 1 247 ? -2.416 31.719 28.578 1 20.94 247 HIS A O 1
ATOM 1853 N N . ILE A 1 248 ? -3.465 32.75 26.969 1 19.56 248 ILE A N 1
ATOM 1854 C CA . ILE A 1 248 ? -2.932 32.344 25.688 1 19.56 248 ILE A CA 1
ATOM 1855 C C . ILE A 1 248 ? -1.545 32.938 25.469 1 19.56 248 ILE A C 1
ATOM 1857 O O . ILE A 1 248 ? -1.391 34.156 25.438 1 19.56 248 ILE A O 1
ATOM 1861 N N . SER A 1 249 ? -0.533 32.406 26.172 1 19.31 249 SER A N 1
ATOM 1862 C CA . SER A 1 249 ? 0.823 32.906 25.938 1 19.31 249 SER A CA 1
ATOM 1863 C C . SER A 1 249 ? 1.252 32.656 24.484 1 19.31 249 SER A C 1
ATOM 1865 O O . SER A 1 249 ? 1.315 31.516 24.031 1 19.31 249 SER A O 1
ATOM 1867 N N . LEU A 1 250 ? 1.004 33.562 23.578 1 18.53 250 LEU A N 1
ATOM 1868 C CA . LEU A 1 250 ? 1.283 33.594 22.141 1 18.53 250 LEU A CA 1
ATOM 1869 C C . LEU A 1 250 ? 2.785 33.625 21.875 1 18.53 250 LEU A C 1
ATOM 1871 O O . LEU A 1 250 ? 3.451 34.625 22.094 1 18.53 250 LEU A O 1
ATOM 1875 N N . GLU A 1 251 ? 3.574 32.719 22.5 1 20.19 251 GLU A N 1
ATOM 1876 C CA . GLU A 1 251 ? 4.996 32.906 22.219 1 20.19 251 GLU A CA 1
ATOM 1877 C C . GLU A 1 251 ? 5.27 32.875 20.719 1 20.19 251 GLU A C 1
ATOM 1879 O O . GLU A 1 251 ? 4.742 32.031 20.016 1 20.19 251 GLU A O 1
ATOM 1884 N N . SER A 1 252 ? 5.953 33.875 20.141 1 19.34 252 SER A N 1
ATOM 1885 C CA . SER A 1 252 ? 6.332 34.531 18.891 1 19.34 252 SER A CA 1
ATOM 1886 C C . SER A 1 252 ? 7.137 33.594 18 1 19.34 252 SER A C 1
ATOM 1888 O O . SER A 1 252 ? 7.523 32.5 18.422 1 19.34 252 SER A O 1
ATOM 1890 N N . GLN A 1 253 ? 8.297 34.094 17.359 1 18.14 253 GLN A N 1
ATOM 1891 C CA . GLN A 1 253 ? 8.711 34.5 16.016 1 18.14 253 GLN A CA 1
ATOM 1892 C C . GLN A 1 253 ? 9.703 33.5 15.422 1 18.14 253 GLN A C 1
ATOM 1894 O O . GLN A 1 253 ? 10.141 33.656 14.273 1 18.14 253 GLN A O 1
ATOM 1899 N N . LEU A 1 254 ? 10.281 32.406 15.984 1 19.89 254 LEU A N 1
ATOM 1900 C CA . LEU A 1 254 ? 11.633 32.25 15.453 1 19.89 254 LEU A CA 1
ATOM 1901 C C . LEU A 1 254 ? 11.602 31.625 14.062 1 19.89 254 LEU A C 1
ATOM 1903 O O . LEU A 1 254 ? 10.961 30.594 13.859 1 19.89 254 LEU A O 1
ATOM 1907 N N . ALA A 1 255 ? 12.008 32.344 12.984 1 20.94 255 ALA A N 1
ATOM 1908 C CA . ALA A 1 255 ? 12.062 32.312 11.523 1 20.94 255 ALA A CA 1
ATOM 1909 C C . ALA A 1 255 ? 13.062 31.281 11.031 1 20.94 255 ALA A C 1
ATOM 1911 O O . ALA A 1 255 ? 13.359 31.203 9.836 1 20.94 255 ALA A O 1
ATOM 1912 N N . HIS A 1 256 ? 13.203 30.062 11.625 1 19.97 256 HIS A N 1
ATOM 1913 C CA . HIS A 1 256 ? 14.391 29.438 11.055 1 19.97 256 HIS A CA 1
ATOM 1914 C C . HIS A 1 256 ? 14.156 29.031 9.602 1 19.97 256 HIS A C 1
ATOM 1916 O O . HIS A 1 256 ? 13.07 28.578 9.242 1 19.97 256 HIS A O 1
ATOM 1922 N N . ARG A 1 257 ? 14.992 29.547 8.648 1 21.22 257 ARG A N 1
ATOM 1923 C CA . ARG A 1 257 ? 15.227 29.562 7.207 1 21.22 257 ARG A CA 1
ATOM 1924 C C . ARG A 1 257 ? 15.656 28.188 6.699 1 21.22 257 ARG A C 1
ATOM 1926 O O . ARG A 1 257 ? 16.766 27.734 6.98 1 21.22 257 ARG A O 1
ATOM 1933 N N . GLY A 1 258 ? 14.859 27.141 6.938 1 20.12 258 GLY A N 1
ATOM 1934 C CA . GLY A 1 258 ? 15.477 25.891 6.531 1 20.12 258 GLY A CA 1
ATOM 1935 C C . GLY A 1 258 ? 15.703 25.797 5.035 1 20.12 258 GLY A C 1
ATOM 1936 O O . GLY A 1 258 ? 15.125 26.562 4.266 1 20.12 258 GLY A O 1
ATOM 1937 N N . PRO A 1 259 ? 16.734 25 4.637 1 22.38 259 PRO A N 1
ATOM 1938 C CA . PRO A 1 259 ? 17.391 24.844 3.344 1 22.38 259 PRO A CA 1
ATOM 1939 C C . PRO A 1 259 ? 16.469 24.25 2.275 1 22.38 259 PRO A C 1
ATOM 1941 O O . PRO A 1 259 ? 15.492 23.594 2.604 1 22.38 259 PRO A O 1
ATOM 1944 N N . SER A 1 260 ? 16.484 24.812 1.076 1 22.03 260 SER A N 1
ATOM 1945 C CA . SER A 1 260 ? 15.82 24.719 -0.222 1 22.03 260 SER A CA 1
ATOM 1946 C C . SER A 1 260 ? 16.016 23.328 -0.833 1 22.03 260 SER A C 1
ATOM 1948 O O . SER A 1 260 ? 17.141 22.953 -1.194 1 22.03 260 SER A O 1
ATOM 1950 N N . HIS A 1 261 ? 15.492 22.328 -0.269 1 22.3 261 HIS A N 1
ATOM 1951 C CA . HIS A 1 261 ? 15.68 21.047 -0.935 1 22.3 261 HIS A CA 1
ATOM 1952 C C . HIS A 1 261 ? 15.008 21.031 -2.303 1 22.3 261 HIS A C 1
ATOM 1954 O O . HIS A 1 261 ? 13.883 21.531 -2.451 1 22.3 261 HIS A O 1
ATOM 1960 N N . ILE A 1 262 ? 15.758 21.094 -3.301 1 23.11 262 ILE A N 1
ATOM 1961 C CA . ILE A 1 262 ? 15.492 21.016 -4.734 1 23.11 262 ILE A CA 1
ATOM 1962 C C . ILE A 1 262 ? 14.734 19.734 -5.055 1 23.11 262 ILE A C 1
ATOM 1964 O O . ILE A 1 262 ? 15.258 18.625 -4.852 1 23.11 262 ILE A O 1
ATOM 1968 N N . SER A 1 263 ? 13.477 19.719 -4.746 1 23.72 263 SER A N 1
ATOM 1969 C CA . SER A 1 263 ? 12.688 18.5 -4.898 1 23.72 263 SER A CA 1
ATOM 1970 C C . SER A 1 263 ? 12.68 18.016 -6.352 1 23.72 263 SER A C 1
ATOM 1972 O O . SER A 1 263 ? 12.656 18.844 -7.273 1 23.72 263 SER A O 1
ATOM 1974 N N . TYR A 1 264 ? 13.062 16.828 -6.543 1 22.73 264 TYR A N 1
ATOM 1975 C CA . TYR A 1 264 ? 13.016 15.898 -7.668 1 22.73 264 TYR A CA 1
ATOM 1976 C C . TYR A 1 264 ? 11.617 15.859 -8.281 1 22.73 264 TYR A C 1
ATOM 1978 O O . TYR A 1 264 ? 11.375 15.133 -9.25 1 22.73 264 TYR A O 1
ATOM 1986 N N . LEU A 1 265 ? 10.648 16.656 -7.719 1 25.25 265 LEU A N 1
ATOM 1987 C CA . LEU A 1 265 ? 9.281 16.594 -8.219 1 25.25 265 LEU A CA 1
ATOM 1988 C C . LEU A 1 265 ? 9.18 17.266 -9.594 1 25.25 265 LEU A C 1
ATOM 1990 O O . LEU A 1 265 ? 8.133 17.188 -10.242 1 25.25 265 LEU A O 1
ATOM 1994 N N . SER A 1 266 ? 10.148 18.141 -9.969 1 28.61 266 SER A N 1
ATOM 1995 C CA . SER A 1 266 ? 9.969 18.781 -11.266 1 28.61 266 SER A CA 1
ATOM 1996 C C . SER A 1 266 ? 9.93 17.766 -12.398 1 28.61 266 SER A C 1
ATOM 1998 O O . SER A 1 266 ? 9.352 18.016 -13.453 1 28.61 266 SER A O 1
ATOM 2000 N N . LEU A 1 267 ? 10.711 16.688 -12.164 1 26.22 267 LEU A N 1
ATOM 2001 C CA . LEU A 1 267 ? 10.828 15.797 -13.305 1 26.22 267 LEU A CA 1
ATOM 2002 C C . LEU A 1 267 ? 9.523 15.031 -13.531 1 26.22 267 LEU A C 1
ATOM 2004 O O . LEU A 1 267 ? 9.164 14.742 -14.68 1 26.22 267 LEU A O 1
ATOM 2008 N N . LEU A 1 268 ? 8.766 14.797 -12.484 1 26.3 268 LEU A N 1
ATOM 2009 C CA . LEU A 1 268 ? 7.547 14.016 -12.664 1 26.3 268 LEU A CA 1
ATOM 2010 C C . LEU A 1 268 ? 6.438 14.867 -13.266 1 26.3 268 LEU A C 1
ATOM 2012 O O . LEU A 1 268 ? 5.414 14.344 -13.703 1 26.3 268 LEU A O 1
ATOM 2016 N N . ARG A 1 269 ? 6.453 16.188 -13.125 1 29.11 269 ARG A N 1
ATOM 2017 C CA . ARG A 1 269 ? 5.441 17.078 -13.695 1 29.11 269 ARG A CA 1
ATOM 2018 C C . ARG A 1 269 ? 5.398 16.953 -15.219 1 29.11 269 ARG A C 1
ATOM 2020 O O . ARG A 1 269 ? 4.336 17.094 -15.828 1 29.11 269 ARG A O 1
ATOM 2027 N N . ALA A 1 270 ? 6.562 16.812 -15.766 1 29.61 270 ALA A N 1
ATOM 2028 C CA . ALA A 1 270 ? 6.621 16.812 -17.219 1 29.61 270 ALA A CA 1
ATOM 2029 C C . ALA A 1 270 ? 5.898 15.609 -17.797 1 29.61 270 ALA A C 1
ATOM 2031 O O . ALA A 1 270 ? 5.254 15.703 -18.844 1 29.61 270 ALA A O 1
ATOM 2032 N N . LEU A 1 271 ? 5.926 14.484 -17.047 1 29.67 271 LEU A N 1
ATOM 2033 C CA . LEU A 1 271 ? 5.387 13.266 -17.641 1 29.67 271 LEU A CA 1
ATOM 2034 C C . LEU A 1 271 ? 3.867 13.234 -17.547 1 29.67 271 LEU A C 1
ATOM 2036 O O . LEU A 1 271 ? 3.197 12.648 -18.391 1 29.67 271 LEU A O 1
ATOM 2040 N N . ASN A 1 272 ? 3.285 13.898 -16.594 1 29.52 272 ASN A N 1
ATOM 2041 C CA . ASN A 1 272 ? 1.844 13.789 -16.391 1 29.52 272 ASN A CA 1
ATOM 2042 C C . ASN A 1 272 ? 1.074 14.672 -17.375 1 29.52 272 ASN A C 1
ATOM 2044 O O . ASN A 1 272 ? -0.133 14.508 -17.547 1 29.52 272 ASN A O 1
ATOM 2048 N N . CYS A 1 273 ? 1.687 15.836 -17.734 1 29.98 273 CYS A N 1
ATOM 2049 C CA . CYS A 1 273 ? 0.91 16.703 -18.609 1 29.98 273 CYS A CA 1
ATOM 2050 C C . CYS A 1 273 ? 0.568 15.992 -19.906 1 29.98 273 CYS A C 1
ATOM 2052 O O . CYS A 1 273 ? -0.342 16.406 -20.625 1 29.98 273 CYS A O 1
ATOM 2054 N N . ARG A 1 274 ? 1.485 15.078 -20.25 1 31.03 274 ARG A N 1
ATOM 2055 C CA . ARG A 1 274 ? 1.294 14.531 -21.594 1 31.03 274 ARG A CA 1
ATOM 2056 C C . ARG A 1 274 ? 0.001 13.727 -21.688 1 31.03 274 ARG A C 1
ATOM 2058 O O . ARG A 1 274 ? -0.654 13.703 -22.719 1 31.03 274 ARG A O 1
ATOM 2065 N N . GLU A 1 275 ? -0.428 13.219 -20.562 1 32.69 275 GLU A N 1
ATOM 2066 C CA . GLU A 1 275 ? -1.582 12.336 -20.672 1 32.69 275 GLU A CA 1
ATOM 2067 C C . GLU A 1 275 ? -2.879 13.125 -20.797 1 32.69 275 GLU A C 1
ATOM 2069 O O . GLU A 1 275 ? -3.852 12.648 -21.375 1 32.69 275 GLU A O 1
ATOM 2074 N N . GLN A 1 276 ? -2.885 14.266 -20.172 1 29.05 276 GLN A N 1
ATOM 2075 C CA . GLN A 1 276 ? -4.117 15.031 -20.312 1 29.05 276 GLN A CA 1
ATOM 2076 C C . GLN A 1 276 ? -4.32 15.492 -21.75 1 29.05 276 GLN A C 1
ATOM 2078 O O . GLN A 1 276 ? -5.445 15.766 -22.172 1 29.05 276 GLN A O 1
ATOM 2083 N N . PHE A 1 277 ? -3.164 15.703 -22.453 1 32.84 277 PHE A N 1
ATOM 2084 C CA . PHE A 1 277 ? -3.33 16.203 -23.812 1 32.84 277 PHE A CA 1
ATOM 2085 C C . PHE A 1 277 ? -3.986 15.148 -24.703 1 32.84 277 PHE A C 1
ATOM 2087 O O . PHE A 1 277 ? -4.816 15.477 -25.547 1 32.84 277 PHE A O 1
ATOM 2094 N N . LEU A 1 278 ? -3.578 13.875 -24.469 1 32.03 278 LEU A N 1
ATOM 2095 C CA . LEU A 1 278 ? -4.121 12.867 -25.375 1 32.03 278 LEU A CA 1
ATOM 2096 C C . LEU A 1 278 ? -5.617 12.688 -25.156 1 32.03 278 LEU A C 1
ATOM 2098 O O . LEU A 1 278 ? -6.312 12.133 -26 1 32.03 278 LEU A O 1
ATOM 2102 N N . ALA A 1 279 ? -6.027 12.938 -23.906 1 32.69 279 ALA A N 1
ATOM 2103 C CA . ALA A 1 279 ? -7.457 12.742 -23.672 1 32.69 279 ALA A CA 1
ATOM 2104 C C . ALA A 1 279 ? -8.258 13.961 -24.125 1 32.69 279 ALA A C 1
ATOM 2106 O O . ALA A 1 279 ? -9.445 14.086 -23.812 1 32.69 279 ALA A O 1
ATOM 2107 N N . GLY A 1 280 ? -7.867 14.672 -25.297 1 29.66 280 GLY A N 1
ATOM 2108 C CA . GLY A 1 280 ? -8.539 15.75 -26.016 1 29.66 280 GLY A CA 1
ATOM 2109 C C . GLY A 1 280 ? -8.758 16.984 -25.156 1 29.66 280 GLY A C 1
ATOM 2110 O O . GLY A 1 280 ? -9.555 17.859 -25.5 1 29.66 280 GLY A O 1
ATOM 2111 N N . ARG A 1 281 ? -8.406 16.75 -23.859 1 28.41 281 ARG A N 1
ATOM 2112 C CA . ARG A 1 281 ? -8.805 17.953 -23.141 1 28.41 281 ARG A CA 1
ATOM 2113 C C . ARG A 1 281 ? -7.797 19.078 -23.375 1 28.41 281 ARG A C 1
ATOM 2115 O O . ARG A 1 281 ? -6.59 18.844 -23.422 1 28.41 281 ARG A O 1
ATOM 2122 N N . PRO A 1 282 ? -8.125 20.312 -24.062 1 29.58 282 PRO A N 1
ATOM 2123 C CA . PRO A 1 282 ? -7.391 21.438 -24.625 1 29.58 282 PRO A CA 1
ATOM 2124 C C . PRO A 1 282 ? -6.402 22.062 -23.641 1 29.58 282 PRO A C 1
ATOM 2126 O O . PRO A 1 282 ? -5.629 22.953 -24.016 1 29.58 282 PRO A O 1
ATOM 2129 N N . GLY A 1 283 ? -6.348 21.703 -22.391 1 28.09 283 GLY A N 1
ATOM 2130 C CA . GLY A 1 283 ? -5.84 22.828 -21.625 1 28.09 283 GLY A CA 1
ATOM 2131 C C . GLY A 1 283 ? -4.328 22.891 -21.594 1 28.09 283 GLY A C 1
ATOM 2132 O O . GLY A 1 283 ? -3.748 23.594 -20.766 1 28.09 283 GLY A O 1
ATOM 2133 N N . CYS A 1 284 ? -3.578 21.859 -22.156 1 31.33 284 CYS A N 1
ATOM 2134 C CA . CYS A 1 284 ? -2.203 21.875 -21.656 1 31.33 284 CYS A CA 1
ATOM 2135 C C . CYS A 1 284 ? -1.416 23.031 -22.266 1 31.33 284 CYS A C 1
ATOM 2137 O O . CYS A 1 284 ? -1.401 23.219 -23.484 1 31.33 284 CYS A O 1
ATOM 2139 N N . GLY A 1 285 ? -1.183 24.062 -21.531 1 25.17 285 GLY A N 1
ATOM 2140 C CA . GLY A 1 285 ? -0.454 25.266 -21.906 1 25.17 285 GLY A CA 1
ATOM 2141 C C . GLY A 1 285 ? 0.912 24.984 -22.5 1 25.17 285 GLY A C 1
ATOM 2142 O O . GLY A 1 285 ? 1.455 23.891 -22.312 1 25.17 285 GLY A O 1
ATOM 2143 N N . VAL A 1 286 ? 1.335 25.719 -23.516 1 26.7 286 VAL A N 1
ATOM 2144 C CA . VAL A 1 286 ? 2.49 25.812 -24.406 1 26.7 286 VAL A CA 1
ATOM 2145 C C . VAL A 1 286 ? 3.773 25.844 -23.578 1 26.7 286 VAL A C 1
ATOM 2147 O O . VAL A 1 286 ? 3.959 26.734 -22.75 1 26.7 286 VAL A O 1
ATOM 2150 N N . LEU A 1 287 ? 4.301 24.641 -23.266 1 24.56 287 LEU A N 1
ATOM 2151 C CA . LEU A 1 287 ? 5.602 24.625 -22.594 1 24.56 287 LEU A CA 1
ATOM 2152 C C . LEU A 1 287 ? 6.633 25.406 -23.406 1 24.56 287 LEU A C 1
ATOM 2154 O O . LEU A 1 287 ? 6.742 25.219 -24.625 1 24.56 287 LEU A O 1
ATOM 2158 N N . LYS A 1 288 ? 7.07 26.562 -22.891 1 25.56 288 LYS A N 1
ATOM 2159 C CA . LYS A 1 288 ? 8.117 27.422 -23.438 1 25.56 288 LYS A CA 1
ATOM 2160 C C . LYS A 1 288 ? 9.414 26.656 -23.641 1 25.56 288 LYS A C 1
ATOM 2162 O O . LYS A 1 288 ? 9.68 25.672 -22.938 1 25.56 288 LYS A O 1
ATOM 2167 N N . HIS A 1 289 ? 10.008 26.656 -24.891 1 24.59 289 HIS A N 1
ATOM 2168 C CA . HIS A 1 289 ? 11.25 26.156 -25.469 1 24.59 289 HIS A CA 1
ATOM 2169 C C . HIS A 1 289 ? 12.445 26.531 -24.594 1 24.59 289 HIS A C 1
ATOM 2171 O O . HIS A 1 289 ? 12.688 27.719 -24.344 1 24.59 289 HIS A O 1
ATOM 2177 N N . VAL A 1 290 ? 12.719 25.766 -23.578 1 23.72 290 VAL A N 1
ATOM 2178 C CA . VAL A 1 290 ? 13.938 26.125 -22.844 1 23.72 290 VAL A CA 1
ATOM 2179 C C . VAL A 1 290 ? 15.156 25.875 -23.734 1 23.72 290 VAL A C 1
ATOM 2181 O O . VAL A 1 290 ? 15.328 24.781 -24.266 1 23.72 290 VAL A O 1
ATOM 2184 N N . SER A 1 291 ? 15.758 26.984 -24.234 1 22.5 291 SER A N 1
ATOM 2185 C CA . SER A 1 291 ? 16.984 27.062 -25.031 1 22.5 291 SER A CA 1
ATOM 2186 C C . SER A 1 291 ? 18.172 26.453 -24.297 1 22.5 291 SER A C 1
ATOM 2188 O O . SER A 1 291 ? 18.438 26.812 -23.156 1 22.5 291 SER A O 1
ATOM 2190 N N . LEU A 1 292 ? 18.422 25.203 -24.578 1 25.34 292 LEU A N 1
ATOM 2191 C CA . LEU A 1 292 ? 19.625 24.5 -24.156 1 25.34 292 LEU A CA 1
ATOM 2192 C C . LEU A 1 292 ? 20.875 25.25 -24.594 1 25.34 292 LEU A C 1
ATOM 2194 O O . LEU A 1 292 ? 21.016 25.609 -25.766 1 25.34 292 LEU A O 1
ATOM 2198 N N . GLY A 1 293 ? 21.547 25.922 -23.719 1 22.14 293 GLY A N 1
ATOM 2199 C CA . GLY A 1 293 ? 22.812 26.625 -23.906 1 22.14 293 GLY A CA 1
ATOM 2200 C C . GLY A 1 293 ? 23.859 25.797 -24.625 1 22.14 293 GLY A C 1
ATOM 2201 O O . GLY A 1 293 ? 23.797 24.562 -24.609 1 22.14 293 GLY A O 1
ATOM 2202 N N . ASP A 1 294 ? 24.609 26.438 -25.531 1 26 294 ASP A N 1
ATOM 2203 C CA . ASP A 1 294 ? 25.625 26.156 -26.531 1 26 294 ASP A CA 1
ATOM 2204 C C . ASP A 1 294 ? 26.875 25.547 -25.891 1 26 294 ASP A C 1
ATOM 2206 O O . ASP A 1 294 ? 27.734 26.281 -25.391 1 26 294 ASP A O 1
ATOM 2210 N N . SER A 1 295 ? 26.906 24.594 -25 1 23.86 295 SER A N 1
ATOM 2211 C CA . SER A 1 295 ? 28.312 24.266 -24.797 1 23.86 295 SER A CA 1
ATOM 2212 C C . SER A 1 295 ? 28.984 23.906 -26.109 1 23.86 295 SER A C 1
ATOM 2214 O O . SER A 1 295 ? 28.359 23.312 -26.984 1 23.86 295 SER A O 1
ATOM 2216 N N . GLU A 1 296 ? 30.188 24.375 -26.578 1 26.59 296 GLU A N 1
ATOM 2217 C CA . GLU A 1 296 ? 31.125 24.234 -27.688 1 26.59 296 GLU A CA 1
ATOM 2218 C C . GLU A 1 296 ? 31.484 22.766 -27.906 1 26.59 296 GLU A C 1
ATOM 2220 O O . GLU A 1 296 ? 32.281 22.438 -28.797 1 26.59 296 GLU A O 1
ATOM 2225 N N . GLY A 1 297 ? 31.344 21.828 -27.094 1 22.72 297 GLY A N 1
ATOM 2226 C CA . GLY A 1 297 ? 32.188 20.828 -27.75 1 22.72 297 GLY A CA 1
ATOM 2227 C C . GLY A 1 297 ? 31.844 20.641 -29.203 1 22.72 297 GLY A C 1
ATOM 2228 O O . GLY A 1 297 ? 30.859 21.172 -29.703 1 22.72 297 GLY A O 1
ATOM 2229 N N . LEU A 1 298 ? 32.281 19.359 -29.922 1 26.97 298 LEU A N 1
ATOM 2230 C CA . LEU A 1 298 ? 32.562 18.75 -31.219 1 26.97 298 LEU A CA 1
ATOM 2231 C C . LEU A 1 298 ? 31.281 18.516 -32 1 26.97 298 LEU A C 1
ATOM 2233 O O . LEU A 1 298 ? 30.578 17.531 -31.766 1 26.97 298 LEU A O 1
ATOM 2237 N N . GLY A 1 299 ? 30.266 19.484 -32.219 1 22.8 299 GLY A N 1
ATOM 2238 C CA . GLY A 1 299 ? 28.953 19.984 -31.859 1 22.8 299 GLY A CA 1
ATOM 2239 C C . GLY A 1 299 ? 27.922 19.812 -32.969 1 22.8 299 GLY A C 1
ATOM 2240 O O . GLY A 1 299 ? 27.734 20.719 -33.781 1 22.8 299 GLY A O 1
ATOM 2241 N N . LEU A 1 300 ? 27.531 18.609 -33.719 1 22.92 300 LEU A N 1
ATOM 2242 C CA . LEU A 1 300 ? 27.188 18.422 -35.125 1 22.92 300 LEU A CA 1
ATOM 2243 C C . LEU A 1 300 ? 25.922 19.219 -35.469 1 22.92 300 LEU A C 1
ATOM 2245 O O . LEU A 1 300 ? 25.188 19.656 -34.594 1 22.92 300 LEU A O 1
ATOM 2249 N N . GLU A 1 301 ? 24.812 18.703 -36.531 1 20.94 301 GLU A N 1
ATOM 2250 C CA . GLU A 1 301 ? 24.406 19.141 -37.844 1 20.94 301 GLU A CA 1
ATOM 2251 C C . GLU A 1 301 ? 23.328 20.219 -37.781 1 20.94 301 GLU A C 1
ATOM 2253 O O . GLU A 1 301 ? 22.766 20.453 -36.688 1 20.94 301 GLU A O 1
ATOM 2258 N N . SER A 1 302 ? 22.203 20.109 -38.75 1 21.64 302 SER A N 1
ATOM 2259 C CA . SER A 1 302 ? 21.438 20.812 -39.781 1 21.64 302 SER A CA 1
ATOM 2260 C C . SER A 1 302 ? 20.172 21.422 -39.188 1 21.64 302 SER A C 1
ATOM 2262 O O . SER A 1 302 ? 19.344 20.703 -38.625 1 21.64 302 SER A O 1
ATOM 2264 N N . ARG A 1 303 ? 20.281 22.719 -38.844 1 26.33 303 ARG A N 1
ATOM 2265 C CA . ARG A 1 303 ? 19.359 23.609 -38.125 1 26.33 303 ARG A CA 1
ATOM 2266 C C . ARG A 1 303 ? 18.141 23.938 -39 1 26.33 303 ARG A C 1
ATOM 2268 O O . ARG A 1 303 ? 17.25 24.672 -38.562 1 26.33 303 ARG A O 1
ATOM 2275 N N . THR A 1 304 ? 17.5 23.172 -39.969 1 21.88 304 THR A N 1
ATOM 2276 C CA . THR A 1 304 ? 16.797 24.016 -40.906 1 21.88 304 THR A CA 1
ATOM 2277 C C . THR A 1 304 ? 15.445 24.453 -40.312 1 21.88 304 THR A C 1
ATOM 2279 O O . THR A 1 304 ? 14.602 23.609 -40 1 21.88 304 THR A O 1
ATOM 2282 N N . VAL A 1 305 ? 15.367 25.484 -39.438 1 24.33 305 VAL A N 1
ATOM 2283 C CA . VAL A 1 305 ? 14.047 25.859 -38.938 1 24.33 305 VAL A CA 1
ATOM 2284 C C . VAL A 1 305 ? 13.258 26.547 -40.031 1 24.33 305 VAL A C 1
ATOM 2286 O O . VAL A 1 305 ? 13.672 27.594 -40.562 1 24.33 305 VAL A O 1
ATOM 2289 N N . VAL A 1 306 ? 12.578 25.906 -41.031 1 20.73 306 VAL A N 1
ATOM 2290 C CA . VAL A 1 306 ? 11.961 26.594 -42.156 1 20.73 306 VAL A CA 1
ATOM 2291 C C . VAL A 1 306 ? 10.742 27.375 -41.688 1 20.73 306 VAL A C 1
ATOM 2293 O O . VAL A 1 306 ? 9.781 26.797 -41.188 1 20.73 306 VAL A O 1
ATOM 2296 N N . VAL A 1 307 ? 10.859 28.562 -41.188 1 21.56 307 VAL A N 1
ATOM 2297 C CA . VAL A 1 307 ? 9.727 29.344 -40.719 1 21.56 307 VAL A CA 1
ATOM 2298 C C . VAL A 1 307 ? 9 29.969 -41.906 1 21.56 307 VAL A C 1
ATOM 2300 O O . VAL A 1 307 ? 9.578 30.75 -42.656 1 21.56 307 VAL A O 1
ATOM 2303 N N . THR A 1 308 ? 8.25 29.172 -42.656 1 19.05 308 THR A N 1
ATOM 2304 C CA . THR A 1 308 ? 7.672 29.734 -43.875 1 19.05 308 THR A CA 1
ATOM 2305 C C . THR A 1 308 ? 6.746 30.906 -43.531 1 19.05 308 THR A C 1
ATOM 2307 O O . THR A 1 308 ? 6.121 30.922 -42.469 1 19.05 308 THR A O 1
ATOM 2310 N N . VAL A 1 309 ? 6.672 31.812 -44.594 1 21.77 309 VAL A N 1
ATOM 2311 C CA . VAL A 1 309 ? 6.508 33.188 -45.062 1 21.77 309 VAL A CA 1
ATOM 2312 C C . VAL A 1 309 ? 5.023 33.5 -45.219 1 21.77 309 VAL A C 1
ATOM 2314 O O . VAL A 1 309 ? 4.238 32.656 -45.625 1 21.77 309 VAL A O 1
ATOM 2317 N N . GLY A 1 310 ? 4.645 34.594 -44.562 1 20.66 310 GLY A N 1
ATOM 2318 C CA . GLY A 1 310 ? 3.494 35.406 -44.219 1 20.66 310 GLY A CA 1
ATOM 2319 C C . GLY A 1 310 ? 2.592 35.719 -45.375 1 20.66 310 GLY A C 1
ATOM 2320 O O . GLY A 1 310 ? 3.01 36.406 -46.344 1 20.66 310 GLY A O 1
ATOM 2321 N N . ARG A 1 311 ? 1.844 34.656 -46.031 1 20.45 311 ARG A N 1
ATOM 2322 C CA . ARG A 1 311 ? 1.132 35.125 -47.219 1 20.45 311 ARG A CA 1
ATOM 2323 C C . ARG A 1 311 ? 0.144 36.25 -46.844 1 20.45 311 ARG A C 1
ATOM 2325 O O . ARG A 1 311 ? -0.645 36.094 -45.906 1 20.45 311 ARG A O 1
ATOM 2332 N N . GLN A 1 312 ? 0.557 37.531 -47.219 1 18.77 312 GLN A N 1
ATOM 2333 C CA . GLN A 1 312 ? -0.107 38.812 -47 1 18.77 312 GLN A CA 1
ATOM 2334 C C . GLN A 1 312 ? -1.546 38.781 -47.5 1 18.77 312 GLN A C 1
ATOM 2336 O O . GLN A 1 312 ? -1.821 38.219 -48.562 1 18.77 312 GLN A O 1
ATOM 2341 N N . LYS A 1 313 ? -2.566 38.938 -46.562 1 21.95 313 LYS A N 1
ATOM 2342 C CA . LYS A 1 313 ? -4.004 39.062 -46.781 1 21.95 313 LYS A CA 1
ATOM 2343 C C . LYS A 1 313 ? -4.316 40.094 -47.875 1 21.95 313 LYS A C 1
ATOM 2345 O O . LYS A 1 313 ? -3.844 41.219 -47.781 1 21.95 313 LYS A O 1
ATOM 2350 N N . PRO A 1 314 ? -4.656 39.656 -49.156 1 23.81 314 PRO A N 1
ATOM 2351 C CA . PRO A 1 314 ? -4.98 40.656 -50.188 1 23.81 314 PRO A CA 1
ATOM 2352 C C . PRO A 1 314 ? -6.078 41.625 -49.75 1 23.81 314 PRO A C 1
ATOM 2354 O O . PRO A 1 314 ? -7.059 41.219 -49.125 1 23.81 314 PRO A O 1
ATOM 2357 N N . MET A 1 315 ? -5.664 42.938 -49.406 1 21.02 315 MET A N 1
ATOM 2358 C CA . MET A 1 315 ? -6.484 44.062 -49.062 1 21.02 315 MET A CA 1
ATOM 2359 C C . MET A 1 315 ? -7.621 44.281 -50.062 1 21.02 315 MET A C 1
ATOM 2361 O O . MET A 1 315 ? -7.379 44.469 -51.25 1 21.02 315 MET A O 1
ATOM 2365 N N . SER A 1 316 ? -8.766 43.531 -49.906 1 20.83 316 SER A N 1
ATOM 2366 C CA . SER A 1 316 ? -9.906 43.75 -50.781 1 20.83 316 SER A CA 1
ATOM 2367 C C . SER A 1 316 ? -10.25 45.219 -50.875 1 20.83 316 SER A C 1
ATOM 2369 O O . SER A 1 316 ? -10.227 45.938 -49.875 1 20.83 316 SER A O 1
ATOM 2371 N N . THR A 1 317 ? -9.906 45.906 -52.062 1 23.89 317 THR A N 1
ATOM 2372 C CA . THR A 1 317 ? -10.117 47.25 -52.594 1 23.89 317 THR A CA 1
ATOM 2373 C C . THR A 1 317 ? -11.555 47.688 -52.344 1 23.89 317 THR A C 1
ATOM 2375 O O . THR A 1 317 ? -12.5 46.938 -52.562 1 23.89 317 THR A O 1
ATOM 2378 N N . SER A 1 318 ? -11.648 48.719 -51.344 1 21.61 318 SER A N 1
ATOM 2379 C CA . SER A 1 318 ? -12.805 49.469 -50.875 1 21.61 318 SER A CA 1
ATOM 2380 C C . SER A 1 318 ? -13.719 49.844 -52.031 1 21.61 318 SER A C 1
ATOM 2382 O O . SER A 1 318 ? -13.32 49.75 -53.219 1 21.61 318 SER A O 1
ATOM 2384 N N . SER A 1 319 ? -14.75 50.531 -51.656 1 24.78 319 SER A N 1
ATOM 2385 C CA . SER A 1 319 ? -16.047 51.062 -52.062 1 24.78 319 SER A CA 1
ATOM 2386 C C . SER A 1 319 ? -15.93 52.031 -53.219 1 24.78 319 SER A C 1
ATOM 2388 O O . SER A 1 319 ? -14.945 52.781 -53.281 1 24.78 319 SER A O 1
ATOM 2390 N N . GLY A 1 320 ? -16.484 51.781 -54.375 1 22.77 320 GLY A N 1
ATOM 2391 C CA . GLY A 1 320 ? -16.75 52.562 -55.594 1 22.77 320 GLY A CA 1
ATOM 2392 C C . GLY A 1 320 ? -17.297 53.938 -55.312 1 22.77 320 GLY A C 1
ATOM 2393 O O . GLY A 1 320 ? -18.312 54.094 -54.656 1 22.77 320 GLY A O 1
ATOM 2394 N N . MET A 1 321 ? -16.422 55.031 -55 1 22.75 321 MET A N 1
ATOM 2395 C CA . MET A 1 321 ? -16.703 56.438 -55.062 1 22.75 321 MET A CA 1
ATOM 2396 C C . MET A 1 321 ? -17.328 56.812 -56.406 1 22.75 321 MET A C 1
ATOM 2398 O O . MET A 1 321 ? -16.703 56.656 -57.438 1 22.75 321 MET A O 1
ATOM 2402 N N . SER A 1 322 ? -18.672 56.656 -56.594 1 22.41 322 SER A N 1
ATOM 2403 C CA . SER A 1 322 ? -19.359 57.312 -57.719 1 22.41 322 SER A CA 1
ATOM 2404 C C . SER A 1 322 ? -19.078 58.781 -57.75 1 22.41 322 SER A C 1
ATOM 2406 O O . SER A 1 322 ? -19.109 59.469 -56.719 1 22.41 322 SER A O 1
ATOM 2408 N N . TRP A 1 323 ? -18.156 59.188 -58.719 1 22.06 323 TRP A N 1
ATOM 2409 C CA . TRP A 1 323 ? -18.031 60.5 -59.344 1 22.06 323 TRP A CA 1
ATOM 2410 C C . TRP A 1 323 ? -19.391 61.031 -59.781 1 22.06 323 TRP A C 1
ATOM 2412 O O . TRP A 1 323 ? -20.031 60.406 -60.625 1 22.06 323 TRP A O 1
ATOM 2422 N N . GLY A 1 324 ? -20.234 61.469 -58.781 1 23.19 324 GLY A N 1
ATOM 2423 C CA . GLY A 1 324 ? -21.453 62.125 -59.219 1 23.19 324 GLY A CA 1
ATOM 2424 C C . GLY A 1 324 ? -21.219 63.156 -60.281 1 23.19 324 GLY A C 1
ATOM 2425 O O . GLY A 1 324 ? -20.141 63.719 -60.406 1 23.19 324 GLY A O 1
ATOM 2426 N N . GLN A 1 325 ? -22.219 63.25 -61.188 1 19.42 325 GLN A N 1
ATOM 2427 C CA . GLN A 1 325 ? -22.688 64.562 -61.719 1 19.42 325 GLN A CA 1
ATOM 2428 C C . GLN A 1 325 ? -23.188 65.438 -60.562 1 19.42 325 GLN A C 1
ATOM 2430 O O . GLN A 1 325 ? -23.859 64.938 -59.656 1 19.42 325 GLN A O 1
ATOM 2435 N N . MET B 1 1 ? 41.5 48.688 -31.094 1 39.94 1 MET B N 1
ATOM 2436 C CA . MET B 1 1 ? 40.188 48.812 -30.453 1 39.94 1 MET B CA 1
ATOM 2437 C C . MET B 1 1 ? 39.844 47.531 -29.719 1 39.94 1 MET B C 1
ATOM 2439 O O . MET B 1 1 ? 39.906 46.438 -30.281 1 39.94 1 MET B O 1
ATOM 2443 N N . PRO B 1 2 ? 40.062 47.438 -28.375 1 49.28 2 PRO B N 1
ATOM 2444 C CA . PRO B 1 2 ? 39.781 46.344 -27.453 1 49.28 2 PRO B CA 1
ATOM 2445 C C . PRO B 1 2 ? 38.312 45.906 -27.469 1 49.28 2 PRO B C 1
ATOM 2447 O O . PRO B 1 2 ? 37.438 46.781 -27.469 1 49.28 2 PRO B O 1
ATOM 2450 N N . GLN B 1 3 ? 37.938 44.844 -28.25 1 48.59 3 GLN B N 1
ATOM 2451 C CA . GLN B 1 3 ? 36.656 44.188 -28.188 1 48.59 3 GLN B CA 1
ATOM 2452 C C . GLN B 1 3 ? 36.281 43.844 -26.75 1 48.59 3 GLN B C 1
ATOM 2454 O O . GLN B 1 3 ? 37 43.094 -26.062 1 48.59 3 GLN B O 1
ATOM 2459 N N . LEU B 1 4 ? 35.688 44.812 -26.016 1 44.41 4 LEU B N 1
ATOM 2460 C CA . LEU B 1 4 ? 35.031 44.594 -24.734 1 44.41 4 LEU B CA 1
ATOM 2461 C C . LEU B 1 4 ? 34.062 43.406 -24.797 1 44.41 4 LEU B C 1
ATOM 2463 O O . LEU B 1 4 ? 33.062 43.469 -25.5 1 44.41 4 LEU B O 1
ATOM 2467 N N . LEU B 1 5 ? 34.562 42.188 -24.734 1 45.19 5 LEU B N 1
ATOM 2468 C CA . LEU B 1 5 ? 33.75 41 -24.469 1 45.19 5 LEU B CA 1
ATOM 2469 C C . LEU B 1 5 ? 32.875 41.219 -23.234 1 45.19 5 LEU B C 1
ATOM 2471 O O . LEU B 1 5 ? 33.406 41.312 -22.125 1 45.19 5 LEU B O 1
ATOM 2475 N N . THR B 1 6 ? 31.797 42.031 -23.375 1 45.12 6 THR B N 1
ATOM 2476 C CA . THR B 1 6 ? 30.797 42.125 -22.312 1 45.12 6 THR B CA 1
ATOM 2477 C C . THR B 1 6 ? 30.344 40.719 -21.875 1 45.12 6 THR B C 1
ATOM 2479 O O . THR B 1 6 ? 29.875 39.938 -22.688 1 45.12 6 THR B O 1
ATOM 2482 N N . ALA B 1 7 ? 30.984 40.188 -20.844 1 45.84 7 ALA B N 1
ATOM 2483 C CA . ALA B 1 7 ? 30.516 39 -20.109 1 45.84 7 ALA B CA 1
ATOM 2484 C C . ALA B 1 7 ? 29.078 39.188 -19.625 1 45.84 7 ALA B C 1
ATOM 2486 O O . ALA B 1 7 ? 28.812 40.062 -18.797 1 45.84 7 ALA B O 1
ATOM 2487 N N . VAL B 1 8 ? 28.094 38.969 -20.5 1 47.69 8 VAL B N 1
ATOM 2488 C CA . VAL B 1 8 ? 26.719 38.875 -20.062 1 47.69 8 VAL B CA 1
ATOM 2489 C C . VAL B 1 8 ? 26.625 37.844 -18.922 1 47.69 8 VAL B C 1
ATOM 2491 O O . VAL B 1 8 ? 26.859 36.656 -19.141 1 47.69 8 VAL B O 1
ATOM 2494 N N . PHE B 1 9 ? 26.953 38.25 -17.688 1 42.62 9 PHE B N 1
ATOM 2495 C CA . PHE B 1 9 ? 26.641 37.5 -16.484 1 42.62 9 PHE B CA 1
ATOM 2496 C C . PHE B 1 9 ? 25.156 37.156 -16.422 1 42.62 9 PHE B C 1
ATOM 2498 O O . PHE B 1 9 ? 24.328 38.031 -16.188 1 42.62 9 PHE B O 1
ATOM 2505 N N . LEU B 1 10 ? 24.734 36.188 -17.234 1 42.66 10 LEU B N 1
ATOM 2506 C CA . LEU B 1 10 ? 23.406 35.625 -17.016 1 42.66 10 LEU B CA 1
ATOM 2507 C C . LEU B 1 10 ? 23.234 35.188 -15.562 1 42.66 10 LEU B C 1
ATOM 2509 O O . LEU B 1 10 ? 23.797 34.188 -15.141 1 42.66 10 LEU B O 1
ATOM 2513 N N . LEU B 1 11 ? 23.078 36.188 -14.68 1 38.94 11 LEU B N 1
ATOM 2514 C CA . LEU B 1 11 ? 22.578 35.875 -13.344 1 38.94 11 LEU B CA 1
ATOM 2515 C C . LEU B 1 11 ? 21.297 35.031 -13.438 1 38.94 11 LEU B C 1
ATOM 2517 O O . LEU B 1 11 ? 20.234 35.562 -13.742 1 38.94 11 LEU B O 1
ATOM 2521 N N . LEU B 1 12 ? 21.391 33.875 -13.93 1 40.91 12 LEU B N 1
ATOM 2522 C CA . LEU B 1 12 ? 20.266 32.969 -13.695 1 40.91 12 LEU B CA 1
ATOM 2523 C C . LEU B 1 12 ? 19.875 32.969 -12.227 1 40.91 12 LEU B C 1
ATOM 2525 O O . LEU B 1 12 ? 20.578 32.406 -11.383 1 40.91 12 LEU B O 1
ATOM 2529 N N . ALA B 1 13 ? 19.203 34.062 -11.797 1 39.97 13 ALA B N 1
ATOM 2530 C CA . ALA B 1 13 ? 18.516 34.062 -10.508 1 39.97 13 ALA B CA 1
ATOM 2531 C C . ALA B 1 13 ? 17.859 32.688 -10.25 1 39.97 13 ALA B C 1
ATOM 2533 O O . ALA B 1 13 ? 16.984 32.25 -11.008 1 39.97 13 ALA B O 1
ATOM 2534 N N . CYS B 1 14 ? 18.531 31.766 -9.742 1 42.5 14 CYS B N 1
ATOM 2535 C CA . CYS B 1 14 ? 17.953 30.578 -9.117 1 42.5 14 CYS B CA 1
ATOM 2536 C C . CYS B 1 14 ? 16.656 30.906 -8.398 1 42.5 14 CYS B C 1
ATOM 2538 O O . CYS B 1 14 ? 16.672 31.531 -7.328 1 42.5 14 CYS B O 1
ATOM 2540 N N . ILE B 1 15 ? 15.586 31.328 -9.102 1 42 15 ILE B N 1
ATOM 2541 C CA . ILE B 1 15 ? 14.281 31.406 -8.453 1 42 15 ILE B CA 1
ATOM 2542 C C . ILE B 1 15 ? 14.094 30.203 -7.523 1 42 15 ILE B C 1
ATOM 2544 O O . ILE B 1 15 ? 14.133 29.062 -7.969 1 42 15 ILE B O 1
ATOM 2548 N N . PRO B 1 16 ? 14.391 30.312 -6.328 1 43.47 16 PRO B N 1
ATOM 2549 C CA . PRO B 1 16 ? 14.023 29.219 -5.438 1 43.47 16 PRO B CA 1
ATOM 2550 C C . PRO B 1 16 ? 12.703 28.562 -5.824 1 43.47 16 PRO B C 1
ATOM 2552 O O . PRO B 1 16 ? 11.773 29.25 -6.258 1 43.47 16 PRO B O 1
ATOM 2555 N N . ALA B 1 17 ? 12.68 27.531 -6.52 1 45.56 17 ALA B N 1
ATOM 2556 C CA . ALA B 1 17 ? 11.422 26.797 -6.629 1 45.56 17 ALA B CA 1
ATOM 2557 C C . ALA B 1 17 ? 10.539 27.031 -5.402 1 45.56 17 ALA B C 1
ATOM 2559 O O . ALA B 1 17 ? 10.93 26.688 -4.281 1 45.56 17 ALA B O 1
ATOM 2560 N N . ALA B 1 18 ? 9.789 28.031 -5.234 1 50 18 ALA B N 1
ATOM 2561 C CA . ALA B 1 18 ? 8.828 28.453 -4.219 1 50 18 ALA B CA 1
ATOM 2562 C C . ALA B 1 18 ? 8.094 27.234 -3.641 1 50 18 ALA B C 1
ATOM 2564 O O . ALA B 1 18 ? 7.402 26.516 -4.367 1 50 18 ALA B O 1
ATOM 2565 N N . ARG B 1 19 ? 8.688 26.469 -2.711 1 59.97 19 ARG B N 1
ATOM 2566 C CA . ARG B 1 19 ? 7.992 25.453 -1.936 1 59.97 19 ARG B CA 1
ATOM 2567 C C . ARG B 1 19 ? 6.562 25.875 -1.629 1 59.97 19 ARG B C 1
ATOM 2569 O O . ARG B 1 19 ? 6.324 27 -1.182 1 59.97 19 ARG B O 1
ATOM 2576 N N . SER B 1 20 ? 5.492 25.281 -2.234 1 77.75 20 SER B N 1
ATOM 2577 C CA . SER B 1 20 ? 4.121 25.609 -1.852 1 77.75 20 SER B CA 1
ATOM 2578 C C . SER B 1 20 ? 3.924 25.484 -0.345 1 77.75 20 SER B C 1
ATOM 2580 O O . SER B 1 20 ? 4.598 24.688 0.31 1 77.75 20 SER B O 1
ATOM 2582 N N . GLY B 1 21 ? 3.504 26.438 0.365 1 92.69 21 GLY B N 1
ATOM 2583 C CA . GLY B 1 21 ? 3.225 26.516 1.79 1 92.69 21 GLY B CA 1
ATOM 2584 C C . GLY B 1 21 ? 2.336 25.406 2.293 1 92.69 21 GLY B C 1
ATOM 2585 O O . GLY B 1 21 ? 2.072 25.297 3.494 1 92.69 21 GLY B O 1
ATOM 2586 N N . VAL B 1 22 ? 1.939 24.5 1.297 1 95.81 22 VAL B N 1
ATOM 2587 C CA . VAL B 1 22 ? 1.098 23.359 1.64 1 95.81 22 VAL B CA 1
ATOM 2588 C C . VAL B 1 22 ? 1.713 22.078 1.082 1 95.81 22 VAL B C 1
ATOM 2590 O O . VAL B 1 22 ? 2.193 22.047 -0.054 1 95.81 22 VAL B O 1
ATOM 2593 N N . THR B 1 23 ? 1.755 20.953 1.852 1 94.81 23 THR B N 1
ATOM 2594 C CA . THR B 1 23 ? 2.271 19.656 1.415 1 94.81 23 THR B CA 1
ATOM 2595 C C . THR B 1 23 ? 1.318 18.531 1.809 1 94.81 23 THR B C 1
ATOM 2597 O O . THR B 1 23 ? 0.574 18.656 2.783 1 94.81 23 THR B O 1
ATOM 2600 N N . THR B 1 24 ? 1.238 17.531 1.054 1 95.19 24 THR B N 1
ATOM 2601 C CA . THR B 1 24 ? 0.44 16.344 1.319 1 95.19 24 THR B CA 1
ATOM 2602 C C . THR B 1 24 ? 1.068 15.109 0.669 1 95.19 24 THR B C 1
ATOM 2604 O O . THR B 1 24 ? 2.133 15.203 0.053 1 95.19 24 THR B O 1
ATOM 2607 N N . VAL B 1 25 ? 0.495 13.969 0.957 1 92.31 25 VAL B N 1
ATOM 2608 C CA . VAL B 1 25 ? 0.949 12.75 0.3 1 92.31 25 VAL B CA 1
ATOM 2609 C C . VAL B 1 25 ? 0.674 12.836 -1.2 1 92.31 25 VAL B C 1
ATOM 2611 O O . VAL B 1 25 ? -0.195 13.602 -1.635 1 92.31 25 VAL B O 1
ATOM 2614 N N . SER B 1 26 ? 1.428 12.07 -1.96 1 91.25 26 SER B N 1
ATOM 2615 C CA . SER B 1 26 ? 1.299 12.141 -3.412 1 91.25 26 SER B CA 1
ATOM 2616 C C . SER B 1 26 ? 0.137 11.289 -3.906 1 91.25 26 SER B C 1
ATOM 2618 O O . SER B 1 26 ? -0.438 11.562 -4.961 1 91.25 26 SER B O 1
ATOM 2620 N N . GLU B 1 27 ? -0.141 10.273 -3.131 1 92.38 27 GLU B N 1
ATOM 2621 C CA . GLU B 1 27 ? -1.201 9.359 -3.559 1 92.38 27 GLU B CA 1
ATOM 2622 C C . GLU B 1 27 ? -1.913 8.742 -2.357 1 92.38 27 GLU B C 1
ATOM 2624 O O . GLU B 1 27 ? -1.298 8.516 -1.314 1 92.38 27 GLU B O 1
ATOM 2629 N N . LEU B 1 28 ? -3.18 8.523 -2.555 1 94.44 28 LEU B N 1
ATOM 2630 C CA . LEU B 1 28 ? -4.035 7.77 -1.646 1 94.44 28 LEU B CA 1
ATOM 2631 C C . LEU B 1 28 ? -4.777 6.664 -2.391 1 94.44 28 LEU B C 1
ATOM 2633 O O . LEU B 1 28 ? -5.152 6.836 -3.555 1 94.44 28 LEU B O 1
ATOM 2637 N N . SER B 1 29 ? -4.855 5.547 -1.753 1 92.38 29 SER B N 1
ATOM 2638 C CA . SER B 1 29 ? -5.594 4.441 -2.355 1 92.38 29 SER B CA 1
ATOM 2639 C C . SER B 1 29 ? -6.59 3.84 -1.37 1 92.38 29 SER B C 1
ATOM 2641 O O . SER B 1 29 ? -6.301 3.727 -0.177 1 92.38 29 SER B O 1
ATOM 2643 N N . ALA B 1 30 ? -7.777 3.479 -1.933 1 94.5 30 ALA B N 1
ATOM 2644 C CA . ALA B 1 30 ? -8.797 2.822 -1.114 1 94.5 30 ALA B CA 1
ATOM 2645 C C . ALA B 1 30 ? -9.695 1.937 -1.968 1 94.5 30 ALA B C 1
ATOM 2647 O O . ALA B 1 30 ? -9.883 2.193 -3.16 1 94.5 30 ALA B O 1
ATOM 2648 N N . LEU B 1 31 ? -10.172 0.911 -1.298 1 96.38 31 LEU B N 1
ATOM 2649 C CA . LEU B 1 31 ? -11.242 0.133 -1.916 1 96.38 31 LEU B CA 1
ATOM 2650 C C . LEU B 1 31 ? -12.578 0.854 -1.792 1 96.38 31 LEU B C 1
ATOM 2652 O O . LEU B 1 31 ? -12.805 1.588 -0.828 1 96.38 31 LEU B O 1
ATOM 2656 N N . GLU B 1 32 ? -13.391 0.562 -2.771 1 97 32 GLU B N 1
ATOM 2657 C CA . GLU B 1 32 ? -14.742 1.104 -2.703 1 97 32 GLU B CA 1
ATOM 2658 C C . GLU B 1 32 ? -15.406 0.764 -1.372 1 97 32 GLU B C 1
ATOM 2660 O O . GLU B 1 32 ? -15.289 -0.36 -0.88 1 97 32 GLU B O 1
ATOM 2665 N N . GLY B 1 33 ? -16.109 1.802 -0.836 1 96.31 33 GLY B N 1
ATOM 2666 C CA . GLY B 1 33 ? -16.812 1.606 0.422 1 96.31 33 GLY B CA 1
ATOM 2667 C C . GLY B 1 33 ? -15.984 1.975 1.635 1 96.31 33 GLY B C 1
ATOM 2668 O O . GLY B 1 33 ? -16.516 2.115 2.738 1 96.31 33 GLY B O 1
ATOM 2669 N N . ARG B 1 34 ? -14.695 2.123 1.442 1 95.06 34 ARG B N 1
ATOM 2670 C CA . ARG B 1 34 ? -13.805 2.473 2.549 1 95.06 34 ARG B CA 1
ATOM 2671 C C . ARG B 1 34 ? -13.609 3.982 2.637 1 95.06 34 ARG B C 1
ATOM 2673 O O . ARG B 1 34 ? -14.305 4.742 1.961 1 95.06 34 ARG B O 1
ATOM 2680 N N . SER B 1 35 ? -12.812 4.402 3.615 1 95 35 SER B N 1
ATOM 2681 C CA . SER B 1 35 ? -12.594 5.824 3.865 1 95 35 SER B CA 1
ATOM 2682 C C . SER B 1 35 ? -11.117 6.184 3.762 1 95 35 SER B C 1
ATOM 2684 O O . SER B 1 35 ? -10.25 5.305 3.812 1 95 35 SER B O 1
ATOM 2686 N N . ILE B 1 36 ? -10.867 7.445 3.561 1 95.56 36 ILE B N 1
ATOM 2687 C CA . ILE B 1 36 ? -9.5 7.945 3.6 1 95.56 36 ILE B CA 1
ATOM 2688 C C . ILE B 1 36 ? -9.414 9.156 4.527 1 95.56 36 ILE B C 1
ATOM 2690 O O . ILE B 1 36 ? -10.43 9.789 4.828 1 95.56 36 ILE B O 1
ATOM 2694 N N . ALA B 1 37 ? -8.258 9.383 5.047 1 95.19 37 ALA B N 1
ATOM 2695 C CA . ALA B 1 37 ? -7.887 10.609 5.746 1 95.19 37 ALA B CA 1
ATOM 2696 C C . ALA B 1 37 ? -6.648 11.242 5.121 1 95.19 37 ALA B C 1
ATOM 2698 O O . ALA B 1 37 ? -5.551 10.68 5.195 1 95.19 37 ALA B O 1
ATOM 2699 N N . ALA B 1 38 ? -6.809 12.305 4.547 1 96.38 38 ALA B N 1
ATOM 2700 C CA . ALA B 1 38 ? -5.719 13 3.871 1 96.38 38 ALA B CA 1
ATOM 2701 C C . ALA B 1 38 ? -5.18 14.141 4.734 1 96.38 38 ALA B C 1
ATOM 2703 O O . ALA B 1 38 ? -5.859 15.141 4.949 1 96.38 38 ALA B O 1
ATOM 2704 N N . PRO B 1 39 ? -3.967 14.008 5.188 1 97 39 PRO B N 1
ATOM 2705 C CA . PRO B 1 39 ? -3.357 15.125 5.922 1 97 39 PRO B CA 1
ATOM 2706 C C . PRO B 1 39 ? -2.75 16.172 4.996 1 97 39 PRO B C 1
ATOM 2708 O O . PRO B 1 39 ? -1.972 15.836 4.098 1 97 39 PRO B O 1
ATOM 2711 N N . CYS B 1 40 ? -3.111 17.375 5.191 1 98.06 40 CYS B N 1
ATOM 2712 C CA . CYS B 1 40 ? -2.543 18.516 4.465 1 98.06 40 CYS B CA 1
ATOM 2713 C C . CYS B 1 40 ? -1.801 19.453 5.41 1 98.06 40 CYS B C 1
ATOM 2715 O O . CYS B 1 40 ? -2.422 20.234 6.121 1 98.06 40 CYS B O 1
ATOM 2717 N N . HIS B 1 41 ? -0.514 19.406 5.285 1 96.44 41 HIS B N 1
ATOM 2718 C CA . HIS B 1 41 ? 0.321 20.219 6.152 1 96.44 41 HIS B CA 1
ATOM 2719 C C . HIS B 1 41 ? 0.563 21.594 5.539 1 96.44 41 HIS B C 1
ATOM 2721 O O . HIS B 1 41 ? 0.686 21.734 4.32 1 96.44 41 HIS B O 1
ATOM 2727 N N . TYR B 1 42 ? 0.676 22.609 6.434 1 96.88 42 TYR B N 1
ATOM 2728 C CA . TYR B 1 42 ? 0.832 23.969 5.902 1 96.88 42 TYR B CA 1
ATOM 2729 C C . TYR B 1 42 ? 1.789 24.781 6.762 1 96.88 42 TYR B C 1
ATOM 2731 O O . TYR B 1 42 ? 2.043 24.438 7.922 1 96.88 42 TYR B O 1
ATOM 2739 N N . ASP B 1 43 ? 2.248 25.859 6.176 1 94.88 43 ASP B N 1
ATOM 2740 C CA . ASP B 1 43 ? 3.121 26.797 6.879 1 94.88 43 ASP B CA 1
ATOM 2741 C C . ASP B 1 43 ? 2.352 27.578 7.949 1 94.88 43 ASP B C 1
ATOM 2743 O O . ASP B 1 43 ? 1.193 27.938 7.746 1 94.88 43 ASP B O 1
ATOM 2747 N N . PRO B 1 44 ? 3.078 27.875 9.039 1 94.19 44 PRO B N 1
ATOM 2748 C CA . PRO B 1 44 ? 2.428 28.594 10.141 1 94.19 44 PRO B CA 1
ATOM 2749 C C . PRO B 1 44 ? 1.772 29.906 9.68 1 94.19 44 PRO B C 1
ATOM 2751 O O . PRO B 1 44 ? 0.77 30.328 10.266 1 94.19 44 PRO B O 1
ATOM 2754 N N . ALA B 1 45 ? 2.303 30.5 8.648 1 93.25 45 ALA B N 1
ATOM 2755 C CA . ALA B 1 45 ? 1.773 31.766 8.141 1 93.25 45 ALA B CA 1
ATOM 2756 C C . ALA B 1 45 ? 0.355 31.594 7.605 1 93.25 45 ALA B C 1
ATOM 2758 O O . ALA B 1 45 ? -0.387 32.562 7.473 1 93.25 45 ALA B O 1
ATOM 2759 N N . LEU B 1 46 ? -0.035 30.344 7.398 1 94.81 46 LEU B N 1
ATOM 2760 C CA . LEU B 1 46 ? -1.332 30.078 6.785 1 94.81 46 LEU B CA 1
ATOM 2761 C C . LEU B 1 46 ? -2.352 29.641 7.832 1 94.81 46 LEU B C 1
ATOM 2763 O O . LEU B 1 46 ? -3.498 29.328 7.5 1 94.81 46 LEU B O 1
ATOM 2767 N N . ALA B 1 47 ? -2.033 29.703 9.062 1 95.38 47 ALA B N 1
ATOM 2768 C CA . ALA B 1 47 ? -2.842 29.141 10.148 1 95.38 47 ALA B CA 1
ATOM 2769 C C . ALA B 1 47 ? -4.223 29.797 10.188 1 95.38 47 ALA B C 1
ATOM 2771 O O . ALA B 1 47 ? -5.227 29.109 10.422 1 95.38 47 ALA B O 1
ATOM 2772 N N . ALA B 1 48 ? -4.273 31.047 9.883 1 94.81 48 ALA B N 1
ATOM 2773 C CA . ALA B 1 48 ? -5.531 31.766 10.023 1 94.81 48 ALA B CA 1
ATOM 2774 C C . ALA B 1 48 ? -6.316 31.781 8.711 1 94.81 48 ALA B C 1
ATOM 2776 O O . ALA B 1 48 ? -7.449 32.25 8.664 1 94.81 48 ALA B O 1
ATOM 2777 N N . HIS B 1 49 ? -5.777 31.203 7.695 1 95.44 49 HIS B N 1
ATOM 2778 C CA . HIS B 1 49 ? -6.422 31.234 6.387 1 95.44 49 HIS B CA 1
ATOM 2779 C C . HIS B 1 49 ? -7.441 30.109 6.25 1 95.44 49 HIS B C 1
ATOM 2781 O O . HIS B 1 49 ? -7.328 29.078 6.914 1 95.44 49 HIS B O 1
ATOM 2787 N N . VAL B 1 50 ? -8.383 30.359 5.391 1 96.75 50 VAL B N 1
ATOM 2788 C CA . VAL B 1 50 ? -9.344 29.312 5.07 1 96.75 50 VAL B CA 1
ATOM 2789 C C . VAL B 1 50 ? -8.648 28.203 4.27 1 96.75 50 VAL B C 1
ATOM 2791 O O . VAL B 1 50 ? -7.898 28.484 3.334 1 96.75 50 VAL B O 1
ATOM 2794 N N . LYS B 1 51 ? -8.875 26.953 4.684 1 97.88 51 LYS B N 1
ATOM 2795 C CA . LYS B 1 51 ? -8.367 25.797 3.955 1 97.88 51 LYS B CA 1
ATOM 2796 C C . LYS B 1 51 ? -9.445 25.188 3.078 1 97.88 51 LYS B C 1
ATOM 2798 O O . LYS B 1 51 ? -10.641 25.312 3.369 1 97.88 51 LYS B O 1
ATOM 2803 N N . TYR B 1 52 ? -8.961 24.5 1.999 1 97.69 52 TYR B N 1
ATOM 2804 C CA . TYR B 1 52 ? -9.984 23.906 1.144 1 97.69 52 TYR B CA 1
ATOM 2805 C C . TYR B 1 52 ? -9.469 22.641 0.479 1 97.69 52 TYR B C 1
ATOM 2807 O O . TYR B 1 52 ? -8.266 22.375 0.491 1 97.69 52 TYR B O 1
ATOM 2815 N N . TRP B 1 53 ? -10.375 21.828 0.007 1 98.25 53 TRP B N 1
ATOM 2816 C CA . TRP B 1 53 ? -10.211 20.578 -0.727 1 98.25 53 TRP B CA 1
ATOM 2817 C C . TRP B 1 53 ? -11.062 20.562 -1.989 1 98.25 53 TRP B C 1
ATOM 2819 O O . TRP B 1 53 ? -12.289 20.719 -1.92 1 98.25 53 TRP B O 1
ATOM 2829 N N . CYS B 1 54 ? -10.367 20.453 -3.143 1 98 54 CYS B N 1
ATOM 2830 C CA . CYS B 1 54 ? -11.148 20.531 -4.371 1 98 54 CYS B CA 1
ATOM 2831 C C . CYS B 1 54 ? -10.75 19.438 -5.344 1 98 54 CYS B C 1
ATOM 2833 O O . CYS B 1 54 ? -9.656 18.875 -5.25 1 98 54 CYS B O 1
ATOM 2835 N N . TRP B 1 55 ? -11.695 19.094 -6.172 1 98.06 55 TRP B N 1
ATOM 2836 C CA . TRP B 1 55 ? -11.578 17.984 -7.105 1 98.06 55 TRP B CA 1
ATOM 2837 C C . TRP B 1 55 ? -11.344 18.484 -8.523 1 98.06 55 TRP B C 1
ATOM 2839 O O . TRP B 1 55 ? -12.055 19.375 -9.008 1 98.06 55 TRP B O 1
ATOM 2849 N N . GLY B 1 56 ? -10.227 17.938 -9.156 1 97.75 56 GLY B N 1
ATOM 2850 C CA . GLY B 1 56 ? -9.922 18.266 -10.531 1 97.75 56 GLY B CA 1
ATOM 2851 C C . GLY B 1 56 ? -8.445 18.125 -10.867 1 97.75 56 GLY B C 1
ATOM 2852 O O . GLY B 1 56 ? -7.602 18.109 -9.977 1 97.75 56 GLY B O 1
ATOM 2853 N N . ILE B 1 57 ? -8.18 18.109 -12.102 1 96.62 57 ILE B N 1
ATOM 2854 C CA . ILE B 1 57 ? -6.805 17.938 -12.562 1 96.62 57 ILE B CA 1
ATOM 2855 C C . ILE B 1 57 ? -6 19.203 -12.266 1 96.62 57 ILE B C 1
ATOM 2857 O O . ILE B 1 57 ? -4.859 19.125 -11.805 1 96.62 57 ILE B O 1
ATOM 2861 N N . PHE B 1 58 ? -6.695 20.328 -12.445 1 94.25 58 PHE B N 1
ATOM 2862 C CA . PHE B 1 58 ? -6 21.594 -12.242 1 94.25 58 PHE B CA 1
ATOM 2863 C C . PHE B 1 58 ? -6.582 22.359 -11.062 1 94.25 58 PHE B C 1
ATOM 2865 O O . PHE B 1 58 ? -7.805 22.469 -10.922 1 94.25 58 PHE B O 1
ATOM 2872 N N . LYS B 1 59 ? -5.754 22.859 -10.336 1 92.25 59 LYS B N 1
ATOM 2873 C CA . LYS B 1 59 ? -6.148 23.594 -9.141 1 92.25 59 LYS B CA 1
ATOM 2874 C C . LYS B 1 59 ? -7.082 24.75 -9.484 1 92.25 59 LYS B C 1
ATOM 2876 O O . LYS B 1 59 ? -8.055 25.016 -8.781 1 92.25 59 LYS B O 1
ATOM 2881 N N . ASP B 1 60 ? -6.793 25.484 -10.523 1 89.88 60 ASP B N 1
ATOM 2882 C CA . ASP B 1 60 ? -7.496 26.719 -10.844 1 89.88 60 ASP B CA 1
ATOM 2883 C C . ASP B 1 60 ? -8.891 26.438 -11.383 1 89.88 60 ASP B C 1
ATOM 2885 O O . ASP B 1 60 ? -9.734 27.328 -11.445 1 89.88 60 ASP B O 1
ATOM 2889 N N . THR B 1 61 ? -9.18 25.203 -11.75 1 94.12 61 THR B N 1
ATOM 2890 C CA . THR B 1 61 ? -10.484 24.875 -12.32 1 94.12 61 THR B CA 1
ATOM 2891 C C . THR B 1 61 ? -11.148 23.734 -11.547 1 94.12 61 THR B C 1
ATOM 2893 O O . THR B 1 61 ? -12.117 23.141 -12.016 1 94.12 61 THR B O 1
ATOM 2896 N N . CYS B 1 62 ? -10.594 23.469 -10.484 1 95.69 62 CYS B N 1
ATOM 2897 C CA . CYS B 1 62 ? -11.102 22.344 -9.711 1 95.69 62 CYS B CA 1
ATOM 2898 C C . CYS B 1 62 ? -12.43 22.703 -9.039 1 95.69 62 CYS B C 1
ATOM 2900 O O . CYS B 1 62 ? -12.734 23.875 -8.836 1 95.69 62 CYS B O 1
ATOM 2902 N N . THR B 1 63 ? -13.211 21.703 -8.758 1 97.12 63 THR B N 1
ATOM 2903 C CA . THR B 1 63 ? -14.508 21.844 -8.102 1 97.12 63 THR B CA 1
ATOM 2904 C C . THR B 1 63 ? -14.367 21.719 -6.59 1 97.12 63 THR B C 1
ATOM 2906 O O . THR B 1 63 ? -13.805 20.75 -6.086 1 97.12 63 THR B O 1
ATOM 2909 N N . MET B 1 64 ? -14.945 22.672 -5.902 1 97.38 64 MET B N 1
ATOM 2910 C CA . MET B 1 64 ? -14.836 22.734 -4.445 1 97.38 64 MET B CA 1
ATOM 2911 C C . MET B 1 64 ? -15.57 21.578 -3.795 1 97.38 64 MET B C 1
ATOM 2913 O O . MET B 1 64 ? -16.75 21.328 -4.086 1 97.38 64 MET B O 1
ATOM 2917 N N . VAL B 1 65 ? -14.883 20.859 -2.953 1 98.19 65 VAL B N 1
ATOM 2918 C CA . VAL B 1 65 ? -15.453 19.703 -2.268 1 98.19 65 VAL B CA 1
ATOM 2919 C C . VAL B 1 65 ? -15.688 20.047 -0.797 1 98.19 65 VAL B C 1
ATOM 2921 O O . VAL B 1 65 ? -16.734 19.703 -0.231 1 98.19 65 VAL B O 1
ATOM 2924 N N . ALA B 1 66 ? -14.734 20.734 -0.193 1 98.38 66 ALA B N 1
ATOM 2925 C CA . ALA B 1 66 ? -14.852 21.109 1.214 1 98.38 66 ALA B CA 1
ATOM 2926 C C . ALA B 1 66 ? -14.031 22.359 1.521 1 98.38 66 ALA B C 1
ATOM 2928 O O . ALA B 1 66 ? -13.008 22.609 0.881 1 98.38 66 ALA B O 1
ATOM 2929 N N . ARG B 1 67 ? -14.492 23.094 2.453 1 97.44 67 ARG B N 1
ATOM 2930 C CA . ARG B 1 67 ? -13.836 24.281 3.004 1 97.44 67 ARG B CA 1
ATOM 2931 C C . ARG B 1 67 ? -14.016 24.344 4.52 1 97.44 67 ARG B C 1
ATOM 2933 O O . ARG B 1 67 ? -15 23.844 5.059 1 97.44 67 ARG B O 1
ATOM 2940 N N . THR B 1 68 ? -13.078 24.984 5.125 1 97.81 68 THR B N 1
ATOM 2941 C CA . THR B 1 68 ? -13.133 25 6.582 1 97.81 68 THR B CA 1
ATOM 2942 C C . THR B 1 68 ? -14.125 26.047 7.082 1 97.81 68 THR B C 1
ATOM 2944 O O . THR B 1 68 ? -14.531 26.016 8.242 1 97.81 68 THR B O 1
ATOM 2947 N N . ASP B 1 69 ? -14.562 27 6.242 1 96.62 69 ASP B N 1
ATOM 2948 C CA . ASP B 1 69 ? -15.469 28.047 6.699 1 96.62 69 ASP B CA 1
ATOM 2949 C C . ASP B 1 69 ? -16.922 27.703 6.371 1 96.62 69 ASP B C 1
ATOM 2951 O O . ASP B 1 69 ? -17.828 28.484 6.672 1 96.62 69 ASP B O 1
ATOM 2955 N N . THR B 1 70 ? -17.172 26.594 5.672 1 95.5 70 THR B N 1
ATOM 2956 C CA . THR B 1 70 ? -18.516 26.156 5.324 1 95.5 70 THR B CA 1
ATOM 2957 C C . THR B 1 70 ? -18.641 24.641 5.457 1 95.5 70 THR B C 1
ATOM 2959 O O . THR B 1 70 ? -17.688 23.906 5.152 1 95.5 70 THR B O 1
ATOM 2962 N N . ALA B 1 71 ? -19.828 24.219 5.824 1 92.75 71 ALA B N 1
ATOM 2963 C CA . ALA B 1 71 ? -20.062 22.766 5.883 1 92.75 71 ALA B CA 1
ATOM 2964 C C . ALA B 1 71 ? -20.047 22.156 4.484 1 92.75 71 ALA B C 1
ATOM 2966 O O . ALA B 1 71 ? -20.641 22.719 3.549 1 92.75 71 ALA B O 1
ATOM 2967 N N . PRO B 1 72 ? -19.406 21 4.363 1 95.19 72 PRO B N 1
ATOM 2968 C CA . PRO B 1 72 ? -19.422 20.359 3.049 1 95.19 72 PRO B CA 1
ATOM 2969 C C . PRO B 1 72 ? -20.828 19.922 2.629 1 95.19 72 PRO B C 1
ATOM 2971 O O . PRO B 1 72 ? -21.641 19.562 3.479 1 95.19 72 PRO B O 1
ATOM 2974 N N . SER B 1 73 ? -21.031 19.953 1.338 1 94.19 73 SER B N 1
ATOM 2975 C CA . SER B 1 73 ? -22.328 19.531 0.82 1 94.19 73 SER B CA 1
ATOM 2976 C C . SER B 1 73 ? -22.516 18.031 0.953 1 94.19 73 SER B C 1
ATOM 2978 O O . SER B 1 73 ? -23.641 17.547 1.162 1 94.19 73 SER B O 1
ATOM 2980 N N . ASP B 1 74 ? -21.516 17.312 0.804 1 95.81 74 ASP B N 1
ATOM 2981 C CA . ASP B 1 74 ? -21.547 15.867 0.956 1 95.81 74 ASP B CA 1
ATOM 2982 C C . ASP B 1 74 ? -21.297 15.461 2.408 1 95.81 74 ASP B C 1
ATOM 2984 O O . ASP B 1 74 ? -20.219 15.711 2.953 1 95.81 74 ASP B O 1
ATOM 2988 N N . PRO B 1 75 ? -22.266 14.867 3.014 1 95.81 75 PRO B N 1
ATOM 2989 C CA . PRO B 1 75 ? -22.125 14.484 4.422 1 95.81 75 PRO B CA 1
ATOM 2990 C C . PRO B 1 75 ? -21.016 13.461 4.641 1 95.81 75 PRO B C 1
ATOM 2992 O O . PRO B 1 75 ? -20.594 13.234 5.781 1 95.81 75 PRO B O 1
ATOM 2995 N N . ARG B 1 76 ? -20.578 12.859 3.594 1 96.81 76 ARG B N 1
ATOM 2996 C CA . ARG B 1 76 ? -19.516 11.844 3.707 1 96.81 76 ARG B CA 1
ATOM 2997 C C . ARG B 1 76 ? -18.141 12.5 3.783 1 96.81 76 ARG B C 1
ATOM 2999 O O . ARG B 1 76 ? -17.141 11.812 4.012 1 96.81 76 ARG B O 1
ATOM 3006 N N . VAL B 1 77 ? -18.109 13.773 3.598 1 98 77 VAL B N 1
ATOM 3007 C CA . VAL B 1 77 ? -16.844 14.492 3.557 1 98 77 VAL B CA 1
ATOM 3008 C C . VAL B 1 77 ? -16.719 15.406 4.773 1 98 77 VAL B C 1
ATOM 3010 O O . VAL B 1 77 ? -17.703 16.062 5.16 1 98 77 VAL B O 1
ATOM 3013 N N . SER B 1 78 ? -15.562 15.359 5.41 1 97.88 78 SER B N 1
ATOM 3014 C CA . SER B 1 78 ? -15.273 16.266 6.512 1 97.88 78 SER B CA 1
ATOM 3015 C C . SER B 1 78 ? -13.891 16.891 6.367 1 97.88 78 SER B C 1
ATOM 3017 O O . SER B 1 78 ? -12.977 16.266 5.832 1 97.88 78 SER B O 1
ATOM 3019 N N . ILE B 1 79 ? -13.766 18.125 6.754 1 98.25 79 ILE B N 1
ATOM 3020 C CA . ILE B 1 79 ? -12.5 18.844 6.773 1 98.25 79 ILE B CA 1
ATOM 3021 C C . ILE B 1 79 ? -12.297 19.5 8.141 1 98.25 79 ILE B C 1
ATOM 3023 O O . ILE B 1 79 ? -13.156 20.25 8.617 1 98.25 79 ILE B O 1
ATOM 3027 N N . VAL B 1 80 ? -11.172 19.109 8.805 1 97.44 80 VAL B N 1
ATOM 3028 C CA . VAL B 1 80 ? -10.891 19.609 10.148 1 97.44 80 VAL B CA 1
ATOM 3029 C C . VAL B 1 80 ? -9.5 20.234 10.18 1 97.44 80 VAL B C 1
ATOM 3031 O O . VAL B 1 80 ? -8.516 19.594 9.828 1 97.44 80 VAL B O 1
ATOM 3034 N N . ASP B 1 81 ? -9.461 21.5 10.594 1 97.62 81 ASP B N 1
ATOM 3035 C CA . ASP B 1 81 ? -8.195 22.234 10.68 1 97.62 81 ASP B CA 1
ATOM 3036 C C . ASP B 1 81 ? -7.648 22.219 12.102 1 97.62 81 ASP B C 1
ATOM 3038 O O . ASP B 1 81 ? -8.391 22.453 13.062 1 97.62 81 ASP B O 1
ATOM 3042 N N . ASP B 1 82 ? -6.371 21.891 12.266 1 97 82 ASP B N 1
ATOM 3043 C CA . ASP B 1 82 ? -5.641 21.969 13.523 1 97 82 ASP B CA 1
ATOM 3044 C C . ASP B 1 82 ? -4.465 22.938 13.414 1 97 82 ASP B C 1
ATOM 3046 O O . ASP B 1 82 ? -3.344 22.531 13.102 1 97 82 ASP B O 1
ATOM 3050 N N . PRO B 1 83 ? -4.742 24.188 13.742 1 96.69 83 PRO B N 1
ATOM 3051 C CA . PRO B 1 83 ? -3.686 25.203 13.586 1 96.69 83 PRO B CA 1
ATOM 3052 C C . PRO B 1 83 ? -2.469 24.922 14.461 1 96.69 83 PRO B C 1
ATOM 3054 O O . PRO B 1 83 ? -1.345 25.266 14.102 1 96.69 83 PRO B O 1
ATOM 3057 N N . ALA B 1 84 ? -2.664 24.281 15.602 1 94.44 84 ALA B N 1
ATOM 3058 C CA . ALA B 1 84 ? -1.548 23.969 16.5 1 94.44 84 ALA B CA 1
ATOM 3059 C C . ALA B 1 84 ? -0.566 23 15.828 1 94.44 84 ALA B C 1
ATOM 3061 O O . ALA B 1 84 ? 0.65 23.156 15.969 1 94.44 84 ALA B O 1
ATOM 3062 N N . GLN B 1 85 ? -1.08 22.125 15.086 1 96.06 85 GLN B N 1
ATOM 3063 C CA . GLN B 1 85 ? -0.234 21.125 14.438 1 96.06 85 GLN B CA 1
ATOM 3064 C C . GLN B 1 85 ? 0.042 21.516 12.984 1 96.06 85 GLN B C 1
ATOM 3066 O O . GLN B 1 85 ? 0.799 20.828 12.297 1 96.06 85 GLN B O 1
ATOM 3071 N N . GLN B 1 86 ? -0.563 22.516 12.562 1 96.75 86 GLN B N 1
ATOM 3072 C CA . GLN B 1 86 ? -0.371 23.031 11.211 1 96.75 86 GLN B CA 1
ATOM 3073 C C . GLN B 1 86 ? -0.735 21.969 10.164 1 96.75 86 GLN B C 1
ATOM 3075 O O . GLN B 1 86 ? 0.041 21.703 9.25 1 96.75 86 GLN B O 1
ATOM 3080 N N . VAL B 1 87 ? -1.862 21.375 10.367 1 97.62 87 VAL B N 1
ATOM 3081 C CA . VAL B 1 87 ? -2.359 20.359 9.461 1 97.62 87 VAL B CA 1
ATOM 3082 C C . VAL B 1 87 ? -3.885 20.391 9.414 1 97.62 87 VAL B C 1
ATOM 3084 O O . VAL B 1 87 ? -4.535 20.594 10.445 1 97.62 87 VAL B O 1
ATOM 3087 N N . PHE B 1 88 ? -4.41 20.391 8.258 1 98.25 88 PHE B N 1
ATOM 3088 C CA . PHE B 1 88 ? -5.832 20.078 8.164 1 98.25 88 PHE B CA 1
ATOM 3089 C C . PHE B 1 88 ? -6.051 18.719 7.516 1 98.25 88 PHE B C 1
ATOM 3091 O O . PHE B 1 88 ? -5.289 18.312 6.637 1 98.25 88 PHE B O 1
ATOM 3098 N N . THR B 1 89 ? -7.078 18 7.98 1 98 89 THR B N 1
ATOM 3099 C CA . THR B 1 89 ? -7.348 16.641 7.555 1 98 89 THR B CA 1
ATOM 3100 C C . THR B 1 89 ? -8.68 16.547 6.82 1 98 89 THR B C 1
ATOM 3102 O O . THR B 1 89 ? -9.703 17.031 7.32 1 98 89 THR B O 1
ATOM 3105 N N . VAL B 1 90 ? -8.602 15.969 5.691 1 98.12 90 VAL B N 1
ATOM 3106 C CA . VAL B 1 90 ? -9.82 15.719 4.938 1 98.12 90 VAL B CA 1
ATOM 3107 C C . VAL B 1 90 ? -10.18 14.234 5.012 1 98.12 90 VAL B C 1
ATOM 3109 O O . VAL B 1 90 ? -9.344 13.375 4.723 1 98.12 90 VAL B O 1
ATOM 3112 N N . THR B 1 91 ? -11.367 13.977 5.426 1 97.44 91 THR B N 1
ATOM 3113 C CA . THR B 1 91 ? -11.859 12.602 5.469 1 97.44 91 THR B CA 1
ATOM 3114 C C . THR B 1 91 ? -13.008 12.406 4.473 1 97.44 91 THR B C 1
ATOM 3116 O O . THR B 1 91 ? -13.93 13.227 4.41 1 97.44 91 THR B O 1
ATOM 3119 N N . MET B 1 92 ? -12.891 11.445 3.686 1 97.69 92 MET B N 1
ATOM 3120 C CA . MET B 1 92 ? -13.945 11.039 2.766 1 97.69 92 MET B CA 1
ATOM 3121 C C . MET B 1 92 ? -14.375 9.594 3.029 1 97.69 92 MET B C 1
ATOM 3123 O O . MET B 1 92 ? -13.555 8.68 2.934 1 97.69 92 MET B O 1
ATOM 3127 N N . ALA B 1 93 ? -15.594 9.383 3.352 1 97.12 93 ALA B N 1
ATOM 3128 C CA . ALA B 1 93 ? -16.094 8.062 3.727 1 97.12 93 ALA B CA 1
ATOM 3129 C C . ALA B 1 93 ? -16.922 7.453 2.596 1 97.12 93 ALA B C 1
ATOM 3131 O O . ALA B 1 93 ? -17.391 8.164 1.704 1 97.12 93 ALA B O 1
ATOM 3132 N N . ASP B 1 94 ? -17.078 6.109 2.652 1 96.94 94 ASP B N 1
ATOM 3133 C CA . ASP B 1 94 ? -17.906 5.352 1.719 1 96.94 94 ASP B CA 1
ATOM 3134 C C . ASP B 1 94 ? -17.609 5.734 0.274 1 96.94 94 ASP B C 1
ATOM 3136 O O . ASP B 1 94 ? -18.5 6.09 -0.488 1 96.94 94 ASP B O 1
ATOM 3140 N N . LEU B 1 95 ? -16.344 5.617 -0.018 1 97.56 95 LEU B N 1
ATOM 3141 C CA . LEU B 1 95 ? -15.82 6.074 -1.302 1 97.56 95 LEU B CA 1
ATOM 3142 C C . LEU B 1 95 ? -16.391 5.246 -2.447 1 97.56 95 LEU B C 1
ATOM 3144 O O . LEU B 1 95 ? -16.656 4.055 -2.287 1 97.56 95 LEU B O 1
ATOM 3148 N N . THR B 1 96 ? -16.594 5.926 -3.588 1 96.69 96 THR B N 1
ATOM 3149 C CA . THR B 1 96 ? -17.016 5.27 -4.824 1 96.69 96 THR B CA 1
ATOM 3150 C C . THR B 1 96 ? -15.977 5.492 -5.926 1 96.69 96 THR B C 1
ATOM 3152 O O . THR B 1 96 ? -15.203 6.449 -5.875 1 96.69 96 THR B O 1
ATOM 3155 N N . GLU B 1 97 ? -16 4.637 -6.898 1 96.75 97 GLU B N 1
ATOM 3156 C CA . GLU B 1 97 ? -15.023 4.695 -7.977 1 96.75 97 GLU B CA 1
ATOM 3157 C C . GLU B 1 97 ? -15.086 6.035 -8.703 1 96.75 97 GLU B C 1
ATOM 3159 O O . GLU B 1 97 ? -14.07 6.516 -9.219 1 96.75 97 GLU B O 1
ATOM 3164 N N . ASP B 1 98 ? -16.234 6.652 -8.688 1 95.81 98 ASP B N 1
ATOM 3165 C CA . ASP B 1 98 ? -16.406 7.91 -9.406 1 95.81 98 ASP B CA 1
ATOM 3166 C C . ASP B 1 98 ? -15.688 9.055 -8.695 1 95.81 98 ASP B C 1
ATOM 3168 O O . ASP B 1 98 ? -15.492 10.125 -9.266 1 95.81 98 ASP B O 1
ATOM 3172 N N . GLN B 1 99 ? -15.336 8.797 -7.473 1 97.31 99 GLN B N 1
ATOM 3173 C CA . GLN B 1 99 ? -14.656 9.836 -6.699 1 97.31 99 GLN B CA 1
ATOM 3174 C C . GLN B 1 99 ? -13.148 9.766 -6.895 1 97.31 99 GLN B C 1
ATOM 3176 O O . GLN B 1 99 ? -12.406 10.602 -6.371 1 97.31 99 GLN B O 1
ATOM 3181 N N . ALA B 1 100 ? -12.672 8.781 -7.633 1 97.88 100 ALA B N 1
ATOM 3182 C CA . ALA B 1 100 ? -11.242 8.695 -7.945 1 97.88 100 ALA B CA 1
ATOM 3183 C C . ALA B 1 100 ? -10.797 9.883 -8.797 1 97.88 100 ALA B C 1
ATOM 3185 O O . ALA B 1 100 ? -11.594 10.445 -9.555 1 97.88 100 ALA B O 1
ATOM 3186 N N . GLY B 1 101 ? -9.531 10.297 -8.602 1 97.69 101 GLY B N 1
ATOM 3187 C CA . GLY B 1 101 ? -8.992 11.367 -9.422 1 97.69 101 GLY B CA 1
ATOM 3188 C C . GLY B 1 101 ? -8.055 12.289 -8.664 1 97.69 101 GLY B C 1
ATOM 3189 O O . GLY B 1 101 ? -7.629 11.969 -7.551 1 97.69 101 GLY B O 1
ATOM 3190 N N . TRP B 1 102 ? -7.797 13.414 -9.273 1 98.38 102 TRP B N 1
ATOM 3191 C CA . TRP B 1 102 ? -6.902 14.406 -8.695 1 98.38 102 TRP B CA 1
ATOM 3192 C C . TRP B 1 102 ? -7.66 15.344 -7.758 1 98.38 102 TRP B C 1
ATOM 3194 O O . TRP B 1 102 ? -8.773 15.781 -8.078 1 98.38 102 TRP B O 1
ATOM 3204 N N . TYR B 1 103 ? -7.004 15.578 -6.688 1 98.44 103 TYR B N 1
ATOM 3205 C CA . TYR B 1 103 ? -7.492 16.547 -5.715 1 98.44 103 TYR B CA 1
ATOM 3206 C C . TYR B 1 103 ? -6.402 17.562 -5.359 1 98.44 103 TYR B C 1
ATOM 3208 O O . TYR B 1 103 ? -5.219 17.312 -5.617 1 98.44 103 TYR B O 1
ATOM 3216 N N . HIS B 1 104 ? -6.863 18.688 -4.777 1 97.81 104 HIS B N 1
ATOM 3217 C CA . HIS B 1 104 ? -5.938 19.719 -4.316 1 97.81 104 HIS B CA 1
ATOM 3218 C C . HIS B 1 104 ? -6.297 20.203 -2.914 1 97.81 104 HIS B C 1
ATOM 3220 O O . HIS B 1 104 ? -7.449 20.547 -2.646 1 97.81 104 HIS B O 1
ATOM 3226 N N . CYS B 1 105 ? -5.27 20.156 -2.094 1 96.94 105 CYS B N 1
ATOM 3227 C CA . CYS B 1 105 ? -5.336 20.891 -0.834 1 96.94 105 CYS B CA 1
ATOM 3228 C C . CYS B 1 105 ? -4.828 22.312 -1.007 1 96.94 105 CYS B C 1
ATOM 3230 O O . CYS B 1 105 ? -3.779 22.531 -1.611 1 96.94 105 CYS B O 1
ATOM 3232 N N . GLY B 1 106 ? -5.633 23.266 -0.389 1 96.44 106 GLY B N 1
ATOM 3233 C CA . GLY B 1 106 ? -5.156 24.625 -0.518 1 96.44 106 GLY B CA 1
ATOM 3234 C C . GLY B 1 106 ? -5.559 25.516 0.646 1 96.44 106 GLY B C 1
ATOM 3235 O O . GLY B 1 106 ? -6.434 25.156 1.436 1 96.44 106 GLY B O 1
ATOM 3236 N N . ALA B 1 107 ? -4.801 26.562 0.745 1 96.31 107 ALA B N 1
ATOM 3237 C CA . ALA B 1 107 ? -5.125 27.641 1.677 1 96.31 107 ALA B CA 1
ATOM 3238 C C . ALA B 1 107 ? -5.367 28.953 0.936 1 96.31 107 ALA B C 1
ATOM 3240 O O . ALA B 1 107 ? -4.57 29.344 0.083 1 96.31 107 ALA B O 1
ATOM 3241 N N . GLU B 1 108 ? -6.465 29.594 1.36 1 92.75 108 GLU B N 1
ATOM 3242 C CA . GLU B 1 108 ? -6.84 30.812 0.659 1 92.75 108 GLU B CA 1
ATOM 3243 C C . GLU B 1 108 ? -5.98 31.984 1.106 1 92.75 108 GLU B C 1
ATOM 3245 O O . GLU B 1 108 ? -5.91 32.281 2.299 1 92.75 108 GLU B O 1
ATOM 3250 N N . GLU B 1 109 ? -5.273 32.656 0.309 1 84.88 109 GLU B N 1
ATOM 3251 C CA . GLU B 1 109 ? -4.512 33.844 0.653 1 84.88 109 GLU B CA 1
ATOM 3252 C C . GLU B 1 109 ? -5.25 35.125 0.225 1 84.88 109 GLU B C 1
ATOM 3254 O O . GLU B 1 109 ? -5.098 36.188 0.845 1 84.88 109 GLU B O 1
ATOM 3259 N N . GLY B 1 110 ? -6.543 35.281 -0.485 1 69.06 110 GLY B N 1
ATOM 3260 C CA . GLY B 1 110 ? -7.445 36.375 -0.778 1 69.06 110 GLY B CA 1
ATOM 3261 C C . GLY B 1 110 ? -6.898 37.344 -1.812 1 69.06 110 GLY B C 1
ATOM 3262 O O . GLY B 1 110 ? -7.629 38.188 -2.326 1 69.06 110 GLY B O 1
ATOM 3263 N N . GLY B 1 111 ? -5.527 37.344 -2.1 1 61.44 111 GLY B N 1
ATOM 3264 C CA . GLY B 1 111 ? -5.012 38.406 -2.949 1 61.44 111 GLY B CA 1
ATOM 3265 C C . GLY B 1 111 ? -5.133 38.094 -4.43 1 61.44 111 GLY B C 1
ATOM 3266 O O . GLY B 1 111 ? -5.164 36.906 -4.824 1 61.44 111 GLY B O 1
ATOM 3267 N N . ILE B 1 112 ? -5.723 39.031 -5.223 1 60.16 112 ILE B N 1
ATOM 3268 C CA . ILE B 1 112 ? -5.957 38.938 -6.66 1 60.16 112 ILE B CA 1
ATOM 3269 C C . ILE B 1 112 ? -4.68 38.469 -7.355 1 60.16 112 ILE B C 1
ATOM 3271 O O . ILE B 1 112 ? -4.738 37.781 -8.367 1 60.16 112 ILE B O 1
ATOM 3275 N N . TRP B 1 113 ? -3.498 38.781 -6.812 1 62.34 113 TRP B N 1
ATOM 3276 C CA . TRP B 1 113 ? -2.238 38.531 -7.508 1 62.34 113 TRP B CA 1
ATOM 3277 C C . TRP B 1 113 ? -1.537 37.281 -6.926 1 62.34 113 TRP B C 1
ATOM 3279 O O . TRP B 1 113 ? -0.495 36.875 -7.434 1 62.34 113 TRP B O 1
ATOM 3289 N N . SER B 1 114 ? -2.166 36.75 -5.848 1 69.75 114 SER B N 1
ATOM 3290 C CA . SER B 1 114 ? -1.403 35.688 -5.199 1 69.75 114 SER B CA 1
ATOM 3291 C C . SER B 1 114 ? -2.072 34.312 -5.395 1 69.75 114 SER B C 1
ATOM 3293 O O . SER B 1 114 ? -3.289 34.188 -5.238 1 69.75 114 SER B O 1
ATOM 3295 N N . LYS B 1 115 ? -1.282 33.469 -5.988 1 85.44 115 LYS B N 1
ATOM 3296 C CA . LYS B 1 115 ? -1.765 32.094 -6.129 1 85.44 115 LYS B CA 1
ATOM 3297 C C . LYS B 1 115 ? -1.821 31.391 -4.773 1 85.44 115 LYS B C 1
ATOM 3299 O O . LYS B 1 115 ? -0.906 31.531 -3.959 1 85.44 115 LYS B O 1
ATOM 3304 N N . ASP B 1 116 ? -2.936 30.75 -4.449 1 92.25 116 ASP B N 1
ATOM 3305 C CA . ASP B 1 116 ? -3.09 29.984 -3.213 1 92.25 116 ASP B CA 1
ATOM 3306 C C . ASP B 1 116 ? -2.043 28.875 -3.115 1 92.25 116 ASP B C 1
ATOM 3308 O O . ASP B 1 116 ? -1.852 28.109 -4.062 1 92.25 116 ASP B O 1
ATOM 3312 N N . PRO B 1 117 ? -1.271 28.891 -2.01 1 94.62 117 PRO B N 1
ATOM 3313 C CA . PRO B 1 117 ? -0.463 27.688 -1.802 1 94.62 117 PRO B CA 1
ATOM 3314 C C . PRO B 1 117 ? -1.296 26.406 -1.829 1 94.62 117 PRO B C 1
ATOM 3316 O O . PRO B 1 117 ? -2.391 26.359 -1.262 1 94.62 117 PRO B O 1
ATOM 3319 N N . SER B 1 118 ? -0.86 25.406 -2.572 1 95.94 118 SER B N 1
ATOM 3320 C CA . SER B 1 118 ? -1.642 24.172 -2.713 1 95.94 118 SER B CA 1
ATOM 3321 C C . SER B 1 118 ? -0.747 22.984 -3.021 1 95.94 118 SER B C 1
ATOM 3323 O O . SER B 1 118 ? 0.424 23.156 -3.371 1 95.94 118 SER B O 1
ATOM 3325 N N . ALA B 1 119 ? -1.256 21.781 -2.775 1 97.19 119 ALA B N 1
ATOM 3326 C CA . ALA B 1 119 ? -0.602 20.516 -3.105 1 97.19 119 ALA B CA 1
ATOM 3327 C C . ALA B 1 119 ? -1.595 19.531 -3.707 1 97.19 119 ALA B C 1
ATOM 3329 O O . ALA B 1 119 ? -2.746 19.453 -3.271 1 97.19 119 ALA B O 1
ATOM 3330 N N . ALA B 1 120 ? -1.119 18.844 -4.66 1 97.56 120 ALA B N 1
ATOM 3331 C CA . ALA B 1 120 ? -1.979 17.906 -5.367 1 97.56 120 ALA B CA 1
ATOM 3332 C C . ALA B 1 120 ? -1.808 16.484 -4.824 1 97.56 120 ALA B C 1
ATOM 3334 O O . ALA B 1 120 ? -0.722 16.125 -4.371 1 97.56 120 ALA B O 1
ATOM 3335 N N . VAL B 1 121 ? -2.879 15.688 -4.883 1 97.75 121 VAL B N 1
ATOM 3336 C CA . VAL B 1 121 ? -2.854 14.281 -4.496 1 97.75 121 VAL B CA 1
ATOM 3337 C C . VAL B 1 121 ? -3.77 13.477 -5.414 1 97.75 121 VAL B C 1
ATOM 3339 O O . VAL B 1 121 ? -4.859 13.93 -5.766 1 97.75 121 VAL B O 1
ATOM 3342 N N . TYR B 1 122 ? -3.291 12.359 -5.801 1 97.5 122 TYR B N 1
ATOM 3343 C CA . TYR B 1 122 ? -4.137 11.477 -6.59 1 97.5 122 TYR B CA 1
ATOM 3344 C C . TYR B 1 122 ? -4.836 10.453 -5.703 1 97.5 122 TYR B C 1
ATOM 3346 O O . TYR B 1 122 ? -4.184 9.734 -4.938 1 97.5 122 TYR B O 1
ATOM 3354 N N . LEU B 1 123 ? -6.117 10.328 -5.816 1 97.94 123 LEU B N 1
ATOM 3355 C CA . LEU B 1 123 ? -6.914 9.344 -5.09 1 97.94 123 LEU B CA 1
ATOM 3356 C C . LEU B 1 123 ? -7.359 8.219 -6.012 1 97.94 123 LEU B C 1
ATOM 3358 O O . LEU B 1 123 ? -8.133 8.445 -6.949 1 97.94 123 LEU B O 1
ATOM 3362 N N . SER B 1 124 ? -6.863 7.09 -5.742 1 96.44 124 SER B N 1
ATOM 3363 C CA . SER B 1 124 ? -7.328 5.895 -6.438 1 96.44 124 SER B CA 1
ATOM 3364 C C . SER B 1 124 ? -8.406 5.168 -5.633 1 96.44 124 SER B C 1
ATOM 3366 O O . SER B 1 124 ? -8.227 4.918 -4.438 1 96.44 124 SER B O 1
ATOM 3368 N N . VAL B 1 125 ? -9.5 4.918 -6.25 1 97 125 VAL B N 1
ATOM 3369 C CA . VAL B 1 125 ? -10.578 4.121 -5.672 1 97 125 VAL B CA 1
ATOM 3370 C C . VAL B 1 125 ? -10.93 2.971 -6.613 1 97 125 VAL B C 1
ATOM 3372 O O . VAL B 1 125 ? -11.383 3.197 -7.738 1 97 125 VAL B O 1
ATOM 3375 N N . VAL B 1 126 ? -10.727 1.808 -6.164 1 95.19 126 VAL B N 1
ATOM 3376 C CA . VAL B 1 126 ? -10.969 0.658 -7.027 1 95.19 126 VAL B CA 1
ATOM 3377 C C . VAL B 1 126 ? -11.883 -0.339 -6.32 1 95.19 126 VAL B C 1
ATOM 3379 O O . VAL B 1 126 ? -12.086 -0.25 -5.109 1 95.19 126 VAL B O 1
ATOM 3382 N N . HIS B 1 127 ? -12.438 -1.209 -7.062 1 95.69 127 HIS B N 1
ATOM 3383 C CA . HIS B 1 127 ? -13.141 -2.34 -6.465 1 95.69 127 HIS B CA 1
ATOM 3384 C C . HIS B 1 127 ? -12.297 -3.607 -6.535 1 95.69 127 HIS B C 1
ATOM 3386 O O . HIS B 1 127 ? -11.414 -3.727 -7.387 1 95.69 127 HIS B O 1
ATOM 3392 N N . GLY B 1 128 ? -12.594 -4.508 -5.684 1 95.38 128 GLY B N 1
ATOM 3393 C CA . GLY B 1 128 ? -11.844 -5.754 -5.66 1 95.38 128 GLY B CA 1
ATOM 3394 C C . GLY B 1 128 ? -11.398 -6.152 -4.266 1 95.38 128 GLY B C 1
ATOM 3395 O O . GLY B 1 128 ? -12.148 -6.023 -3.303 1 95.38 128 GLY B O 1
ATOM 3396 N N . MET B 1 129 ? -10.195 -6.754 -4.336 1 95.69 129 MET B N 1
ATOM 3397 C CA . MET B 1 129 ? -9.633 -7.25 -3.086 1 95.69 129 MET B CA 1
ATOM 3398 C C . MET B 1 129 ? -8.188 -6.773 -2.918 1 95.69 129 MET B C 1
ATOM 3400 O O . MET B 1 129 ? -7.523 -6.441 -3.9 1 95.69 129 MET B O 1
ATOM 3404 N N . SER B 1 130 ? -7.859 -6.641 -1.685 1 93.19 130 SER B N 1
ATOM 3405 C CA . SER B 1 130 ? -6.469 -6.336 -1.354 1 93.19 130 SER B CA 1
ATOM 3406 C C . SER B 1 130 ? -6.059 -6.988 -0.038 1 93.19 130 SER B C 1
ATOM 3408 O O . SER B 1 130 ? -6.902 -7.512 0.692 1 93.19 130 SER B O 1
ATOM 3410 N N . VAL B 1 131 ? -4.781 -7.09 0.096 1 91.56 131 VAL B N 1
ATOM 3411 C CA . VAL B 1 131 ? -4.242 -7.621 1.342 1 91.56 131 VAL B CA 1
ATOM 3412 C C . VAL B 1 131 ? -3.189 -6.664 1.899 1 91.56 131 VAL B C 1
ATOM 3414 O O . VAL B 1 131 ? -2.414 -6.078 1.144 1 91.56 131 VAL B O 1
ATOM 3417 N N . VAL B 1 132 ? -3.201 -6.473 3.178 1 77.44 132 VAL B N 1
ATOM 3418 C CA . VAL B 1 132 ? -2.262 -5.562 3.828 1 77.44 132 VAL B CA 1
ATOM 3419 C C . VAL B 1 132 ? -0.841 -6.105 3.689 1 77.44 132 VAL B C 1
ATOM 3421 O O . VAL B 1 132 ? 0.085 -5.359 3.359 1 77.44 132 VAL B O 1
ATOM 3424 N N . ASN B 1 133 ? -0.659 -7.324 3.967 1 83.38 133 ASN B N 1
ATOM 3425 C CA . ASN B 1 133 ? 0.597 -8.055 3.836 1 83.38 133 ASN B CA 1
ATOM 3426 C C . ASN B 1 133 ? 0.39 -9.406 3.156 1 83.38 133 ASN B C 1
ATOM 3428 O O . ASN B 1 133 ? -0.312 -10.273 3.684 1 83.38 133 ASN B O 1
ATOM 3432 N N . ASN B 1 134 ? 1.055 -9.562 1.969 1 89.5 134 ASN B N 1
ATOM 3433 C CA . ASN B 1 134 ? 0.8 -10.781 1.213 1 89.5 134 ASN B CA 1
ATOM 3434 C C . ASN B 1 134 ? 1.834 -11.859 1.524 1 89.5 134 ASN B C 1
ATOM 3436 O O . ASN B 1 134 ? 1.884 -12.891 0.853 1 89.5 134 ASN B O 1
ATOM 3440 N N . ARG B 1 135 ? 2.693 -11.633 2.463 1 90.81 135 ARG B N 1
ATOM 3441 C CA . ARG B 1 135 ? 3.682 -12.625 2.881 1 90.81 135 ARG B CA 1
ATOM 3442 C C . ARG B 1 135 ? 3.545 -12.938 4.367 1 90.81 135 ARG B C 1
ATOM 3444 O O . ARG B 1 135 ? 3.672 -12.047 5.211 1 90.81 135 ARG B O 1
ATOM 3451 N N . LEU B 1 136 ? 3.303 -14.195 4.645 1 95.12 136 LEU B N 1
ATOM 3452 C CA . LEU B 1 136 ? 3.156 -14.656 6.02 1 95.12 136 LEU B CA 1
ATOM 3453 C C . LEU B 1 136 ? 4.301 -15.586 6.41 1 95.12 136 LEU B C 1
ATOM 3455 O O . LEU B 1 136 ? 4.559 -16.578 5.727 1 95.12 136 LEU B O 1
ATOM 3459 N N . ASP B 1 137 ? 4.953 -15.242 7.52 1 94.81 137 ASP B N 1
ATOM 3460 C CA . ASP B 1 137 ? 6.035 -16.078 8.031 1 94.81 137 ASP B CA 1
ATOM 3461 C C . ASP B 1 137 ? 5.645 -16.734 9.352 1 94.81 137 ASP B C 1
ATOM 3463 O O . ASP B 1 137 ? 5.277 -16.047 10.305 1 94.81 137 ASP B O 1
ATOM 3467 N N . GLY B 1 138 ? 5.633 -18 9.336 1 96.06 138 GLY B N 1
ATOM 3468 C CA . GLY B 1 138 ? 5.328 -18.734 10.555 1 96.06 138 GLY B CA 1
ATOM 3469 C C . GLY B 1 138 ? 6.27 -19.891 10.805 1 96.06 138 GLY B C 1
ATOM 3470 O O . GLY B 1 138 ? 6.98 -20.328 9.891 1 96.06 138 GLY B O 1
ATOM 3471 N N . GLU B 1 139 ? 6.223 -20.297 12.102 1 96.75 139 GLU B N 1
ATOM 3472 C CA . GLU B 1 139 ? 6.98 -21.5 12.484 1 96.75 139 GLU B CA 1
ATOM 3473 C C . GLU B 1 139 ? 6.074 -22.719 12.562 1 96.75 139 GLU B C 1
ATOM 3475 O O . GLU B 1 139 ? 4.883 -22.594 12.844 1 96.75 139 GLU B O 1
ATOM 3480 N N . GLU B 1 140 ? 6.812 -23.844 12.273 1 97.06 140 GLU B N 1
ATOM 3481 C CA . GLU B 1 140 ? 6.047 -25.078 12.398 1 97.06 140 GLU B CA 1
ATOM 3482 C C . GLU B 1 140 ? 5.387 -25.188 13.766 1 97.06 140 GLU B C 1
ATOM 3484 O O . GLU B 1 140 ? 6.012 -24.891 14.789 1 97.06 140 GLU B O 1
ATOM 3489 N N . GLY B 1 141 ? 4.18 -25.531 13.828 1 96.5 141 GLY B N 1
ATOM 3490 C CA . GLY B 1 141 ? 3.424 -25.641 15.07 1 96.5 141 GLY B CA 1
ATOM 3491 C C . GLY B 1 141 ? 2.783 -24.328 15.484 1 96.5 141 GLY B C 1
ATOM 3492 O O . GLY B 1 141 ? 1.888 -24.312 16.328 1 96.5 141 GLY B O 1
ATOM 3493 N N . GLY B 1 142 ? 3.207 -23.25 14.875 1 97.06 142 GLY B N 1
ATOM 3494 C CA . GLY B 1 142 ? 2.695 -21.922 15.203 1 97.06 142 GLY B CA 1
ATOM 3495 C C . GLY B 1 142 ? 1.445 -21.562 14.43 1 97.06 142 GLY B C 1
ATOM 3496 O O . GLY B 1 142 ? 0.734 -22.438 13.938 1 97.06 142 GLY B O 1
ATOM 3497 N N . SER B 1 143 ? 1.104 -20.234 14.43 1 97.56 143 SER B N 1
ATOM 3498 C CA . SER B 1 143 ? -0.078 -19.734 13.734 1 97.56 143 SER B CA 1
ATOM 3499 C C . SER B 1 143 ? 0.221 -18.422 13.008 1 97.56 143 SER B C 1
ATOM 3501 O O . SER B 1 143 ? 1.118 -17.688 13.406 1 97.56 143 SER B O 1
ATOM 3503 N N . VAL B 1 144 ? -0.448 -18.234 11.953 1 97.31 144 VAL B N 1
ATOM 3504 C CA . VAL B 1 144 ? -0.376 -16.969 11.227 1 97.31 144 VAL B CA 1
ATOM 3505 C C . VAL B 1 144 ? -1.778 -16.531 10.812 1 97.31 144 VAL B C 1
ATOM 3507 O O . VAL B 1 144 ? -2.695 -17.344 10.727 1 97.31 144 VAL B O 1
ATOM 3510 N N . ALA B 1 145 ? -1.919 -15.266 10.664 1 96.88 145 ALA B N 1
ATOM 3511 C CA . ALA B 1 145 ? -3.211 -14.719 10.258 1 96.88 145 ALA B CA 1
ATOM 3512 C C . ALA B 1 145 ? -3.045 -13.672 9.156 1 96.88 145 ALA B C 1
ATOM 3514 O O . ALA B 1 145 ? -2.016 -13 9.086 1 96.88 145 ALA B O 1
ATOM 3515 N N . VAL B 1 146 ? -4.051 -13.578 8.305 1 96.5 146 VAL B N 1
ATOM 3516 C CA . VAL B 1 146 ? -4.051 -12.57 7.25 1 96.5 146 VAL B CA 1
ATOM 3517 C C . VAL B 1 146 ? -5.434 -11.93 7.145 1 96.5 146 VAL B C 1
ATOM 3519 O O . VAL B 1 146 ? -6.449 -12.617 7.273 1 96.5 146 VAL B O 1
ATOM 3522 N N . ASP B 1 147 ? -5.438 -10.656 6.977 1 95.38 147 ASP B N 1
ATOM 3523 C CA . ASP B 1 147 ? -6.668 -9.922 6.707 1 95.38 147 ASP B CA 1
ATOM 3524 C C . ASP B 1 147 ? -6.824 -9.641 5.215 1 95.38 147 ASP B C 1
ATOM 3526 O O . ASP B 1 147 ? -6.008 -8.93 4.621 1 95.38 147 ASP B O 1
ATOM 3530 N N . CYS B 1 148 ? -7.844 -10.141 4.672 1 97.69 148 CYS B N 1
ATOM 3531 C CA . CYS B 1 148 ? -8.203 -9.906 3.275 1 97.69 148 CYS B CA 1
ATOM 3532 C C . CYS B 1 148 ? -9.297 -8.852 3.164 1 97.69 148 CYS B C 1
ATOM 3534 O O . CYS B 1 148 ? -10.406 -9.055 3.66 1 97.69 148 CYS B O 1
ATOM 3536 N N . LEU B 1 149 ? -8.93 -7.805 2.494 1 96.62 149 LEU B N 1
ATOM 3537 C CA . LEU B 1 149 ? -9.867 -6.695 2.363 1 96.62 149 LEU B CA 1
ATOM 3538 C C . LEU B 1 149 ? -10.68 -6.82 1.076 1 96.62 149 LEU B C 1
ATOM 3540 O O . LEU B 1 149 ? -10.164 -7.289 0.058 1 96.62 149 LEU B O 1
ATOM 3544 N N . TYR B 1 150 ? -11.969 -6.426 1.174 1 97.38 150 TYR B N 1
ATOM 3545 C CA . TYR B 1 150 ? -12.82 -6.484 -0.011 1 97.38 150 TYR B CA 1
ATOM 3546 C C . TYR B 1 150 ? -13.711 -5.258 -0.104 1 97.38 150 TYR B C 1
ATOM 3548 O O . TYR B 1 150 ? -13.984 -4.602 0.905 1 97.38 150 TYR B O 1
ATOM 3556 N N . SER B 1 151 ? -14.164 -4.965 -1.305 1 97.31 151 SER B N 1
ATOM 3557 C CA . SER B 1 151 ? -15.023 -3.812 -1.568 1 97.31 151 SER B CA 1
ATOM 3558 C C . SER B 1 151 ? -16.453 -4.07 -1.103 1 97.31 151 SER B C 1
ATOM 3560 O O . SER B 1 151 ? -16.891 -5.219 -1.015 1 97.31 151 SER B O 1
ATOM 3562 N N . LYS B 1 152 ? -17.172 -3.02 -0.962 1 96.62 152 LYS B N 1
ATOM 3563 C CA . LYS B 1 152 ? -18.531 -3.027 -0.417 1 96.62 152 LYS B CA 1
ATOM 3564 C C . LYS B 1 152 ? -19.453 -3.916 -1.247 1 96.62 152 LYS B C 1
ATOM 3566 O O . LYS B 1 152 ? -20.328 -4.59 -0.703 1 96.62 152 LYS B O 1
ATOM 3571 N N . ARG B 1 153 ? -19.266 -3.992 -2.523 1 95.62 153 ARG B N 1
ATOM 3572 C CA . ARG B 1 153 ? -20.172 -4.715 -3.4 1 95.62 153 ARG B CA 1
ATOM 3573 C C . ARG B 1 153 ? -20.078 -6.219 -3.182 1 95.62 153 ARG B C 1
ATOM 3575 O O . ARG B 1 153 ? -20.938 -6.977 -3.631 1 95.62 153 ARG B O 1
ATOM 3582 N N . TYR B 1 154 ? -19.078 -6.629 -2.414 1 96.81 154 TYR B N 1
ATOM 3583 C CA . TYR B 1 154 ? -18.859 -8.062 -2.225 1 96.81 154 TYR B CA 1
ATOM 3584 C C . TYR B 1 154 ? -19.266 -8.484 -0.817 1 96.81 154 TYR B C 1
ATOM 3586 O O . TYR B 1 154 ? -19 -9.625 -0.412 1 96.81 154 TYR B O 1
ATOM 3594 N N . ARG B 1 155 ? -19.859 -7.668 -0.072 1 96.06 155 ARG B N 1
ATOM 3595 C CA . ARG B 1 155 ? -20.156 -7.895 1.339 1 96.06 155 ARG B CA 1
ATOM 3596 C C . ARG B 1 155 ? -21.016 -9.148 1.525 1 96.06 155 ARG B C 1
ATOM 3598 O O . ARG B 1 155 ? -20.75 -9.953 2.426 1 96.06 155 ARG B O 1
ATOM 3605 N N . ASP B 1 156 ? -21.922 -9.406 0.584 1 95.75 156 ASP B N 1
ATOM 3606 C CA . ASP B 1 156 ? -22.891 -10.484 0.773 1 95.75 156 ASP B CA 1
ATOM 3607 C C . ASP B 1 156 ? -22.438 -11.758 0.061 1 95.75 156 ASP B C 1
ATOM 3609 O O . ASP B 1 156 ? -23.203 -12.727 -0.012 1 95.75 156 ASP B O 1
ATOM 3613 N N . ILE B 1 157 ? -21.266 -11.75 -0.421 1 97 157 ILE B N 1
ATOM 3614 C CA . ILE B 1 157 ? -20.719 -12.914 -1.122 1 97 157 ILE B CA 1
ATOM 3615 C C . ILE B 1 157 ? -19.844 -13.727 -0.176 1 97 157 ILE B C 1
ATOM 3617 O O . ILE B 1 157 ? -19.094 -13.156 0.618 1 97 157 ILE B O 1
ATOM 3621 N N . LYS B 1 158 ? -19.938 -14.969 -0.242 1 97.56 158 LYS B N 1
ATOM 3622 C CA . LYS B 1 158 ? -19.125 -15.844 0.59 1 97.56 158 LYS B CA 1
ATOM 3623 C C . LYS B 1 158 ? -17.641 -15.617 0.326 1 97.56 158 LYS B C 1
ATOM 3625 O O . LYS B 1 158 ? -17.234 -15.281 -0.794 1 97.56 158 LYS B O 1
ATOM 3630 N N . LYS B 1 159 ? -16.812 -15.82 1.311 1 98.5 159 LYS B N 1
ATOM 3631 C CA . LYS B 1 159 ? -15.367 -15.664 1.239 1 98.5 159 LYS B CA 1
ATOM 3632 C C . LYS B 1 159 ? -14.664 -17.016 1.15 1 98.5 159 LYS B C 1
ATOM 3634 O O . LYS B 1 159 ? -15.203 -18.031 1.607 1 98.5 159 LYS B O 1
ATOM 3639 N N . SER B 1 160 ? -13.523 -17.047 0.582 1 98.31 160 SER B N 1
ATOM 3640 C CA . SER B 1 160 ? -12.875 -18.328 0.381 1 98.31 160 SER B CA 1
ATOM 3641 C C . SER B 1 160 ? -11.375 -18.234 0.613 1 98.31 160 SER B C 1
ATOM 3643 O O . SER B 1 160 ? -10.789 -17.156 0.517 1 98.31 160 SER B O 1
ATOM 3645 N N . TRP B 1 161 ? -10.797 -19.328 0.982 1 98.38 161 TRP B N 1
ATOM 3646 C CA . TRP B 1 161 ? -9.367 -19.578 1.12 1 98.38 161 TRP B CA 1
ATOM 3647 C C . TRP B 1 161 ? -8.969 -20.859 0.403 1 98.38 161 TRP B C 1
ATOM 3649 O O . TRP B 1 161 ? -9.469 -21.938 0.727 1 98.38 161 TRP B O 1
ATOM 3659 N N . CYS B 1 162 ? -8.07 -20.672 -0.629 1 97.94 162 CYS B N 1
ATOM 3660 C CA . CYS B 1 162 ? -7.746 -21.797 -1.485 1 97.94 162 CYS B CA 1
ATOM 3661 C C . CYS B 1 162 ? -6.242 -21.906 -1.704 1 97.94 162 CYS B C 1
ATOM 3663 O O . CYS B 1 162 ? -5.555 -20.891 -1.821 1 97.94 162 CYS B O 1
ATOM 3665 N N . ARG B 1 163 ? -5.738 -23.078 -1.743 1 97 163 ARG B N 1
ATOM 3666 C CA . ARG B 1 163 ? -4.355 -23.297 -2.152 1 97 163 ARG B CA 1
ATOM 3667 C C . ARG B 1 163 ? -4.207 -23.188 -3.666 1 97 163 ARG B C 1
ATOM 3669 O O . ARG B 1 163 ? -5.031 -23.719 -4.414 1 97 163 ARG B O 1
ATOM 3676 N N . SER B 1 164 ? -3.189 -22.484 -4.062 1 95.94 164 SER B N 1
ATOM 3677 C CA . SER B 1 164 ? -2.986 -22.281 -5.496 1 95.94 164 SER B CA 1
ATOM 3678 C C . SER B 1 164 ? -2.793 -23.609 -6.211 1 95.94 164 SER B C 1
ATOM 3680 O O . SER B 1 164 ? -2.061 -24.484 -5.73 1 95.94 164 SER B O 1
ATOM 3682 N N . GLY B 1 165 ? -3.479 -23.828 -7.348 1 92.94 165 GLY B N 1
ATOM 3683 C CA . GLY B 1 165 ? -3.34 -25.016 -8.156 1 92.94 165 GLY B CA 1
ATOM 3684 C C . GLY B 1 165 ? -4.195 -26.172 -7.668 1 92.94 165 GLY B C 1
ATOM 3685 O O . GLY B 1 165 ? -4.18 -27.266 -8.25 1 92.94 165 GLY B O 1
ATOM 3686 N N . ASP B 1 166 ? -4.957 -25.922 -6.523 1 94.38 166 ASP B N 1
ATOM 3687 C CA . ASP B 1 166 ? -5.785 -26.984 -5.945 1 94.38 166 ASP B CA 1
ATOM 3688 C C . ASP B 1 166 ? -7.191 -26.469 -5.641 1 94.38 166 ASP B C 1
ATOM 3690 O O . ASP B 1 166 ? -7.504 -26.156 -4.492 1 94.38 166 ASP B O 1
ATOM 3694 N N . PRO B 1 167 ? -8.062 -26.594 -6.574 1 92 167 PRO B N 1
ATOM 3695 C CA . PRO B 1 167 ? -9.43 -26.125 -6.355 1 92 167 PRO B CA 1
ATOM 3696 C C . PRO B 1 167 ? -10.148 -26.891 -5.246 1 92 167 PRO B C 1
ATOM 3698 O O . PRO B 1 167 ? -11.07 -26.359 -4.621 1 92 167 PRO B O 1
ATOM 3701 N N . GLY B 1 168 ? -9.773 -28.109 -5.016 1 95.06 168 GLY B N 1
ATOM 3702 C CA . GLY B 1 168 ? -10.414 -28.938 -4 1 95.06 168 GLY B CA 1
ATOM 3703 C C . GLY B 1 168 ? -10.086 -28.484 -2.584 1 95.06 168 GLY B C 1
ATOM 3704 O O . GLY B 1 168 ? -10.758 -28.891 -1.633 1 95.06 168 GLY B O 1
ATOM 3705 N N . SER B 1 169 ? -9.125 -27.594 -2.465 1 95.94 169 SER B N 1
ATOM 3706 C CA . SER B 1 169 ? -8.688 -27.141 -1.146 1 95.94 169 SER B CA 1
ATOM 3707 C C . SER B 1 169 ? -9.523 -25.969 -0.658 1 95.94 169 SER B C 1
ATOM 3709 O O . SER B 1 169 ? -9.383 -25.531 0.485 1 95.94 169 SER B O 1
ATOM 3711 N N . CYS B 1 170 ? -10.438 -25.453 -1.446 1 97.44 170 CYS B N 1
ATOM 3712 C CA . CYS B 1 170 ? -11.125 -24.203 -1.144 1 97.44 170 CYS B CA 1
ATOM 3713 C C . CYS B 1 170 ? -12.07 -24.375 0.036 1 97.44 170 CYS B C 1
ATOM 3715 O O . CYS B 1 170 ? -12.883 -25.312 0.055 1 97.44 170 CYS B O 1
ATOM 3717 N N . GLN B 1 171 ? -11.828 -23.562 0.944 1 98.25 171 GLN B N 1
ATOM 3718 C CA . GLN B 1 171 ? -12.734 -23.438 2.082 1 98.25 171 GLN B CA 1
ATOM 3719 C C . GLN B 1 171 ? -13.57 -22.172 1.994 1 98.25 171 GLN B C 1
ATOM 3721 O O . GLN B 1 171 ? -13.055 -21.109 1.664 1 98.25 171 GLN B O 1
ATOM 3726 N N . PHE B 1 172 ? -14.883 -22.297 2.285 1 98 172 PHE B N 1
ATOM 3727 C CA . PHE B 1 172 ? -15.812 -21.188 2.135 1 98 172 PHE B CA 1
ATOM 3728 C C . PHE B 1 172 ? -16.484 -20.859 3.463 1 98 172 PHE B C 1
ATOM 3730 O O . PHE B 1 172 ? -16.812 -21.766 4.234 1 98 172 PHE B O 1
ATOM 3737 N N . THR B 1 173 ? -16.656 -19.578 3.602 1 98.06 173 THR B N 1
ATOM 3738 C CA . THR B 1 173 ? -17.453 -19.188 4.758 1 98.06 173 THR B CA 1
ATOM 3739 C C . THR B 1 173 ? -18.906 -19.625 4.578 1 98.06 173 THR B C 1
ATOM 3741 O O . THR B 1 173 ? -19.406 -19.688 3.455 1 98.06 173 THR B O 1
ATOM 3744 N N . GLY B 1 174 ? -19.578 -19.844 5.711 1 94.75 174 GLY B N 1
ATOM 3745 C CA . GLY B 1 174 ? -21.016 -20.125 5.691 1 94.75 174 GLY B CA 1
ATOM 3746 C C . GLY B 1 174 ? -21.859 -18.859 5.656 1 94.75 174 GLY B C 1
ATOM 3747 O O . GLY B 1 174 ? -21.344 -17.766 5.418 1 94.75 174 GLY B O 1
ATOM 3748 N N . THR B 1 175 ? -23.125 -19.047 5.855 1 92.5 175 THR B N 1
ATOM 3749 C CA . THR B 1 175 ? -24.078 -17.953 5.84 1 92.5 175 THR B CA 1
ATOM 3750 C C . THR B 1 175 ? -23.797 -16.969 6.977 1 92.5 175 THR B C 1
ATOM 3752 O O . THR B 1 175 ? -24.094 -15.781 6.871 1 92.5 175 THR B O 1
ATOM 3755 N N . GLU B 1 176 ? -23.141 -17.484 8.016 1 93.88 176 GLU B N 1
ATOM 3756 C CA . GLU B 1 176 ? -22.828 -16.641 9.164 1 93.88 176 GLU B CA 1
ATOM 3757 C C . GLU B 1 176 ? -21.484 -15.922 8.969 1 93.88 176 GLU B C 1
ATOM 3759 O O . GLU B 1 176 ? -21.078 -15.133 9.828 1 93.88 176 GLU B O 1
ATOM 3764 N N . GLY B 1 177 ? -20.844 -16.266 7.891 1 96.25 177 GLY B N 1
ATOM 3765 C CA . GLY B 1 177 ? -19.578 -15.602 7.605 1 96.25 177 GLY B CA 1
ATOM 3766 C C . GLY B 1 177 ? -18.391 -16.234 8.312 1 96.25 177 GLY B C 1
ATOM 3767 O O . GLY B 1 177 ? -17.391 -15.578 8.578 1 96.25 177 GLY B O 1
ATOM 3768 N N . ILE B 1 178 ? -18.625 -17.516 8.625 1 97.06 178 ILE B N 1
ATOM 3769 C CA . ILE B 1 178 ? -17.578 -18.172 9.398 1 97.06 178 ILE B CA 1
ATOM 3770 C C . ILE B 1 178 ? -17.25 -19.531 8.766 1 97.06 178 ILE B C 1
ATOM 3772 O O . ILE B 1 178 ? -18.141 -20.203 8.242 1 97.06 178 ILE B O 1
ATOM 3776 N N . PHE B 1 179 ? -16.047 -19.891 8.719 1 98.19 179 PHE B N 1
ATOM 3777 C CA . PHE B 1 179 ? -15.539 -21.25 8.523 1 98.19 179 PHE B CA 1
ATOM 3778 C C . PHE B 1 179 ? -14.602 -21.641 9.664 1 98.19 179 PHE B C 1
ATOM 3780 O O . PHE B 1 179 ? -13.688 -20.891 10.008 1 98.19 179 PHE B O 1
ATOM 3787 N N . ASP B 1 180 ? -14.891 -22.812 10.219 1 97 180 ASP B N 1
ATOM 3788 C CA . ASP B 1 180 ? -14.117 -23.219 11.391 1 97 180 ASP B CA 1
ATOM 3789 C C . ASP B 1 180 ? -13.602 -24.641 11.234 1 97 180 ASP B C 1
ATOM 3791 O O . ASP B 1 180 ? -14.383 -25.578 11.047 1 97 180 ASP B O 1
ATOM 3795 N N . SER B 1 181 ? -12.359 -24.797 11.227 1 96.25 181 SER B N 1
ATOM 3796 C CA . SER B 1 181 ? -11.641 -26.062 11.266 1 96.25 181 SER B CA 1
ATOM 3797 C C . SER B 1 181 ? -10.438 -26 12.195 1 96.25 181 SER B C 1
ATOM 3799 O O . SER B 1 181 ? -10.008 -24.906 12.578 1 96.25 181 SER B O 1
ATOM 3801 N N . PRO B 1 182 ? -9.891 -27.047 12.648 1 94.88 182 PRO B N 1
ATOM 3802 C CA . PRO B 1 182 ? -8.75 -27.031 13.57 1 94.88 182 PRO B CA 1
ATOM 3803 C C . PRO B 1 182 ? -7.527 -26.328 12.977 1 94.88 182 PRO B C 1
ATOM 3805 O O . PRO B 1 182 ? -6.746 -25.719 13.703 1 94.88 182 PRO B O 1
ATOM 3808 N N . SER B 1 183 ? -7.398 -26.375 11.664 1 96.31 183 SER B N 1
ATOM 3809 C CA . SER B 1 183 ? -6.168 -25.859 11.07 1 96.31 183 SER B CA 1
ATOM 3810 C C . SER B 1 183 ? -6.402 -24.5 10.414 1 96.31 183 SER B C 1
ATOM 3812 O O . SER B 1 183 ? -5.457 -23.734 10.195 1 96.31 183 SER B O 1
ATOM 3814 N N . VAL B 1 184 ? -7.695 -24.219 10.023 1 97.88 184 VAL B N 1
ATOM 3815 C CA . VAL B 1 184 ? -7.996 -22.969 9.328 1 97.88 184 VAL B CA 1
ATOM 3816 C C . VAL B 1 184 ? -9.312 -22.391 9.844 1 97.88 184 VAL B C 1
ATOM 3818 O O . VAL B 1 184 ? -10.305 -23.125 9.969 1 97.88 184 VAL B O 1
ATOM 3821 N N . THR B 1 185 ? -9.281 -21.156 10.18 1 98.44 185 THR B N 1
ATOM 3822 C CA . THR B 1 185 ? -10.523 -20.438 10.477 1 98.44 185 THR B CA 1
ATOM 3823 C C . THR B 1 185 ? -10.656 -19.188 9.617 1 98.44 185 THR B C 1
ATOM 3825 O O . THR B 1 185 ? -9.664 -18.516 9.344 1 98.44 185 THR B O 1
ATOM 3828 N N . ILE B 1 186 ? -11.844 -18.938 9.102 1 98.56 186 ILE B N 1
ATOM 3829 C CA . ILE B 1 186 ? -12.18 -17.719 8.344 1 98.56 186 ILE B CA 1
ATOM 3830 C C . ILE B 1 186 ? -13.297 -16.969 9.055 1 98.56 186 ILE B C 1
ATOM 3832 O O . ILE B 1 186 ? -14.328 -17.562 9.398 1 98.56 186 ILE B O 1
ATOM 3836 N N . ALA B 1 187 ? -13.055 -15.727 9.305 1 98.56 187 ALA B N 1
ATOM 3837 C CA . ALA B 1 187 ? -14.062 -14.867 9.938 1 98.56 187 ALA B CA 1
ATOM 3838 C C . ALA B 1 187 ? -14.289 -13.602 9.117 1 98.56 187 ALA B C 1
ATOM 3840 O O . ALA B 1 187 ? -13.383 -12.766 8.992 1 98.56 187 ALA B O 1
ATOM 3841 N N . ASP B 1 188 ? -15.461 -13.445 8.633 1 98.19 188 ASP B N 1
ATOM 3842 C CA . ASP B 1 188 ? -15.875 -12.266 7.871 1 98.19 188 ASP B CA 1
ATOM 3843 C C . ASP B 1 188 ? -16.516 -11.219 8.781 1 98.19 188 ASP B C 1
ATOM 3845 O O . ASP B 1 188 ? -17.469 -11.516 9.508 1 98.19 188 ASP B O 1
ATOM 3849 N N . ASP B 1 189 ? -16.062 -9.992 8.758 1 96.5 189 ASP B N 1
ATOM 3850 C CA . ASP B 1 189 ? -16.625 -8.945 9.609 1 96.5 189 ASP B CA 1
ATOM 3851 C C . ASP B 1 189 ? -17.859 -8.32 8.961 1 96.5 189 ASP B C 1
ATOM 3853 O O . ASP B 1 189 ? -18.547 -7.52 9.586 1 96.5 189 ASP B O 1
ATOM 3857 N N . ARG B 1 190 ? -18.094 -8.594 7.738 1 94.56 190 ARG B N 1
ATOM 3858 C CA . ARG B 1 190 ? -19.25 -8.172 6.957 1 94.56 190 ARG B CA 1
ATOM 3859 C C . ARG B 1 190 ? -19.203 -6.668 6.688 1 94.56 190 ARG B C 1
ATOM 3861 O O . ARG B 1 190 ? -20.234 -6.047 6.441 1 94.56 190 ARG B O 1
ATOM 3868 N N . VAL B 1 191 ? -18.109 -6.074 6.836 1 93.94 191 VAL B N 1
ATOM 3869 C CA . VAL B 1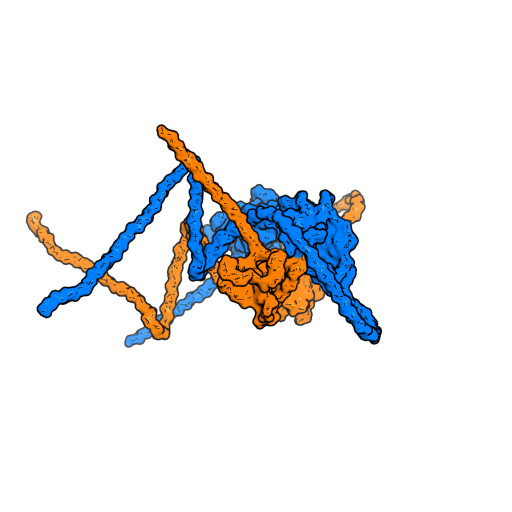 191 ? -17.922 -4.652 6.555 1 93.94 191 VAL B CA 1
ATOM 3870 C C . VAL B 1 191 ? -16.984 -4.48 5.367 1 93.94 191 VAL B C 1
ATOM 3872 O O . VAL B 1 191 ? -17.297 -3.775 4.406 1 93.94 191 VAL B O 1
ATOM 3875 N N . GLY B 1 192 ? -15.922 -5.227 5.418 1 95.69 192 GLY B N 1
ATOM 3876 C CA . GLY B 1 192 ? -15 -5.062 4.305 1 95.69 192 GLY B CA 1
ATOM 3877 C C . GLY B 1 192 ? -13.727 -5.871 4.457 1 95.69 192 GLY B C 1
ATOM 3878 O O . GLY B 1 192 ? -12.742 -5.625 3.758 1 95.69 192 GLY B O 1
ATOM 3879 N N . ALA B 1 193 ? -13.727 -6.77 5.43 1 96.5 193 ALA B N 1
ATOM 3880 C CA . ALA B 1 193 ? -12.531 -7.574 5.645 1 96.5 193 ALA B CA 1
ATOM 3881 C C . ALA B 1 193 ? -12.883 -8.953 6.191 1 96.5 193 ALA B C 1
ATOM 3883 O O . ALA B 1 193 ? -13.891 -9.117 6.883 1 96.5 193 ALA B O 1
ATOM 3884 N N . PHE B 1 194 ? -12.117 -9.945 5.824 1 97.75 194 PHE B N 1
ATOM 3885 C CA . PHE B 1 194 ? -12.18 -11.234 6.508 1 97.75 194 PHE B CA 1
ATOM 3886 C C . PHE B 1 194 ? -10.789 -11.719 6.879 1 97.75 194 PHE B C 1
ATOM 3888 O O . PHE B 1 194 ? -9.82 -11.438 6.176 1 97.75 194 PHE B O 1
ATOM 3895 N N . THR B 1 195 ? -10.758 -12.414 7.992 1 97.94 195 THR B N 1
ATOM 3896 C CA . THR B 1 195 ? -9.492 -12.883 8.539 1 97.94 195 THR B CA 1
ATOM 3897 C C . THR B 1 195 ? -9.367 -14.398 8.375 1 97.94 195 THR B C 1
ATOM 3899 O O . THR B 1 195 ? -10.305 -15.141 8.68 1 97.94 195 THR B O 1
ATOM 3902 N N . VAL B 1 196 ? -8.25 -14.797 7.852 1 98.19 196 VAL B N 1
ATOM 3903 C CA . VAL B 1 196 ? -7.918 -16.219 7.773 1 98.19 196 VAL B CA 1
ATOM 3904 C C . VAL B 1 196 ? -6.828 -16.547 8.789 1 98.19 196 VAL B C 1
ATOM 3906 O O . VAL B 1 196 ? -5.762 -15.93 8.789 1 98.19 196 VAL B O 1
ATOM 3909 N N . ASN B 1 197 ? -7.129 -17.484 9.609 1 98.38 197 ASN B N 1
ATOM 3910 C CA . ASN B 1 197 ? -6.168 -17.953 10.594 1 98.38 197 ASN B CA 1
ATOM 3911 C C . ASN B 1 197 ? -5.723 -19.391 10.305 1 98.38 197 ASN B C 1
ATOM 3913 O O . ASN B 1 197 ? -6.551 -20.297 10.227 1 98.38 197 ASN B O 1
ATOM 3917 N N . LEU B 1 198 ? -4.453 -19.531 10.109 1 98.25 198 LEU B N 1
ATOM 3918 C CA . LEU B 1 198 ? -3.859 -20.859 9.984 1 98.25 198 LEU B CA 1
ATOM 3919 C C . LEU B 1 198 ? -3.201 -21.281 11.289 1 98.25 198 LEU B C 1
ATOM 3921 O O . LEU B 1 198 ? -2.34 -20.562 11.82 1 98.25 198 LEU B O 1
ATOM 3925 N N . SER B 1 199 ? -3.592 -22.391 11.773 1 97.69 199 SER B N 1
ATOM 3926 C CA . SER B 1 199 ? -3.064 -22.859 13.047 1 97.69 199 SER B CA 1
ATOM 3927 C C . SER B 1 199 ? -2.34 -24.203 12.883 1 97.69 199 SER B C 1
ATOM 3929 O O . SER B 1 199 ? -2.525 -24.891 11.875 1 97.69 199 SER B O 1
ATOM 3931 N N . LYS B 1 200 ? -1.485 -24.547 13.852 1 97.12 200 LYS B N 1
ATOM 3932 C CA . LYS B 1 200 ? -0.724 -25.781 13.82 1 97.12 200 LYS B CA 1
ATOM 3933 C C . LYS B 1 200 ? -0.038 -25.984 12.477 1 97.12 200 LYS B C 1
ATOM 3935 O O . LYS B 1 200 ? -0.183 -27.031 11.844 1 97.12 200 LYS B O 1
ATOM 3940 N N . LEU B 1 201 ? 0.688 -25.016 12.109 1 97.94 201 LEU B N 1
ATOM 3941 C CA . LEU B 1 201 ? 1.316 -24.969 10.797 1 97.94 201 LEU B CA 1
ATOM 3942 C C . LEU B 1 201 ? 2.23 -26.172 10.586 1 97.94 201 LEU B C 1
ATOM 3944 O O . LEU B 1 201 ? 2.961 -26.578 11.5 1 97.94 201 LEU B O 1
ATOM 3948 N N . ARG B 1 202 ? 2.174 -26.766 9.477 1 96.75 202 ARG B N 1
ATOM 3949 C CA . ARG B 1 202 ? 3.082 -27.797 9 1 96.75 202 ARG B CA 1
ATOM 3950 C C . ARG B 1 202 ? 3.963 -27.281 7.867 1 96.75 202 ARG B C 1
ATOM 3952 O O . ARG B 1 202 ? 3.598 -26.312 7.18 1 96.75 202 ARG B O 1
ATOM 3959 N N . MET B 1 203 ? 5.055 -27.875 7.633 1 97.19 203 MET B N 1
ATOM 3960 C CA . MET B 1 203 ? 5.93 -27.516 6.52 1 97.19 203 MET B CA 1
ATOM 3961 C C . MET B 1 203 ? 5.18 -27.594 5.195 1 97.19 203 MET B C 1
ATOM 3963 O O . MET B 1 203 ? 5.434 -26.781 4.293 1 97.19 203 MET B O 1
ATOM 3967 N N . ALA B 1 204 ? 4.273 -28.469 5.133 1 95.44 204 ALA B N 1
ATOM 3968 C CA . ALA B 1 204 ? 3.51 -28.688 3.91 1 95.44 204 ALA B CA 1
ATOM 3969 C C . ALA B 1 204 ? 2.561 -27.531 3.639 1 95.44 204 ALA B C 1
ATOM 3971 O O . ALA B 1 204 ? 2.025 -27.391 2.533 1 95.44 204 ALA B O 1
ATOM 3972 N N . ASP B 1 205 ? 2.318 -26.734 4.637 1 96.75 205 ASP B N 1
ATOM 3973 C CA . ASP B 1 205 ? 1.399 -25.609 4.484 1 96.75 205 ASP B CA 1
ATOM 3974 C C . ASP B 1 205 ? 2.059 -24.453 3.73 1 96.75 205 ASP B C 1
ATOM 3976 O O . ASP B 1 205 ? 1.379 -23.531 3.27 1 96.75 205 ASP B O 1
ATOM 3980 N N . ALA B 1 206 ? 3.379 -24.5 3.588 1 96.75 206 ALA B N 1
ATOM 3981 C CA . ALA B 1 206 ? 4.09 -23.453 2.85 1 96.75 206 ALA B CA 1
ATOM 3982 C C . ALA B 1 206 ? 3.654 -23.422 1.389 1 96.75 206 ALA B C 1
ATOM 3984 O O . ALA B 1 206 ? 3.436 -24.469 0.774 1 96.75 206 ALA B O 1
ATOM 3985 N N . GLY B 1 207 ? 3.475 -22.203 0.854 1 96.19 207 GLY B N 1
ATOM 3986 C CA . GLY B 1 207 ? 3.084 -22.062 -0.539 1 96.19 207 GLY B CA 1
ATOM 3987 C C . GLY B 1 207 ? 2.236 -20.828 -0.797 1 96.19 207 GLY B C 1
ATOM 3988 O O . GLY B 1 207 ? 2.203 -19.906 0.023 1 96.19 207 GLY B O 1
ATOM 3989 N N . TRP B 1 208 ? 1.659 -20.844 -2.002 1 96.88 208 TRP B N 1
ATOM 3990 C CA . TRP B 1 208 ? 0.802 -19.734 -2.416 1 96.88 208 TRP B CA 1
ATOM 3991 C C . TRP B 1 208 ? -0.669 -20.078 -2.219 1 96.88 208 TRP B C 1
ATOM 3993 O O . TRP B 1 208 ? -1.09 -21.203 -2.496 1 96.88 208 TRP B O 1
ATOM 4003 N N . TYR B 1 209 ? -1.398 -19.125 -1.737 1 97.44 209 TYR B N 1
ATOM 4004 C CA . TYR B 1 209 ? -2.83 -19.266 -1.5 1 97.44 209 TYR B CA 1
ATOM 4005 C C . TYR B 1 209 ? -3.605 -18.109 -2.121 1 97.44 209 TYR B C 1
ATOM 4007 O O . TYR B 1 209 ? -3.016 -17.094 -2.51 1 97.44 209 TYR B O 1
ATOM 4015 N N . TRP B 1 210 ? -4.977 -18.312 -2.211 1 97.06 210 TRP B N 1
ATOM 4016 C CA . TRP B 1 210 ? -5.891 -17.297 -2.697 1 97.06 210 TRP B CA 1
ATOM 4017 C C . TRP B 1 210 ? -6.918 -16.922 -1.63 1 97.06 210 TRP B C 1
ATOM 4019 O O . TRP B 1 210 ? -7.633 -17.797 -1.123 1 97.06 210 TRP B O 1
ATOM 4029 N N . CYS B 1 211 ? -6.879 -15.656 -1.338 1 97.62 211 CYS B N 1
ATOM 4030 C CA . CYS B 1 211 ? -8.109 -15.094 -0.786 1 97.62 211 CYS B CA 1
ATOM 4031 C C . CYS B 1 211 ? -9.117 -14.812 -1.889 1 97.62 211 CYS B C 1
ATOM 4033 O O . CYS B 1 211 ? -8.789 -14.18 -2.895 1 97.62 211 CYS B O 1
ATOM 4035 N N . GLY B 1 212 ? -10.391 -15.242 -1.604 1 97.56 212 GLY B N 1
ATOM 4036 C CA . GLY B 1 212 ? -11.328 -15.07 -2.701 1 97.56 212 GLY B CA 1
ATOM 4037 C C . GLY B 1 212 ? -12.695 -14.578 -2.25 1 97.56 212 GLY B C 1
ATOM 4038 O O . GLY B 1 212 ? -13.133 -14.891 -1.142 1 97.56 212 GLY B O 1
ATOM 4039 N N . VAL B 1 213 ? -13.281 -13.797 -3.08 1 97.44 213 VAL B N 1
ATOM 4040 C CA . VAL B 1 213 ? -14.68 -13.391 -2.969 1 97.44 213 VAL B CA 1
ATOM 4041 C C . VAL B 1 213 ? -15.312 -13.328 -4.355 1 97.44 213 VAL B C 1
ATOM 4043 O O . VAL B 1 213 ? -15.047 -12.406 -5.129 1 97.44 213 VAL B O 1
ATOM 4046 N N . GLY B 1 214 ? -16.141 -14.297 -4.617 1 93.12 214 GLY B N 1
ATOM 4047 C CA . GLY B 1 214 ? -16.656 -14.383 -5.973 1 93.12 214 GLY B CA 1
ATOM 4048 C C . GLY B 1 214 ? -15.57 -14.641 -7.004 1 93.12 214 GLY B C 1
ATOM 4049 O O . GLY B 1 214 ? -14.812 -15.609 -6.895 1 93.12 214 GLY B O 1
ATOM 4050 N N . THR B 1 215 ? -15.477 -13.695 -7.902 1 93.19 215 THR B N 1
ATOM 4051 C CA . THR B 1 215 ? -14.484 -13.859 -8.961 1 93.19 215 THR B CA 1
ATOM 4052 C C . THR B 1 215 ? -13.188 -13.141 -8.594 1 93.19 215 THR B C 1
ATOM 4054 O O . THR B 1 215 ? -12.18 -13.273 -9.297 1 93.19 215 THR B O 1
ATOM 4057 N N . GLN B 1 216 ? -13.242 -12.352 -7.52 1 95.44 216 GLN B N 1
ATOM 4058 C CA . GLN B 1 216 ? -12.062 -11.602 -7.094 1 95.44 216 GLN B CA 1
ATOM 4059 C C . GLN B 1 216 ? -11.148 -12.453 -6.215 1 95.44 216 GLN B C 1
ATOM 4061 O O . GLN B 1 216 ? -11.625 -13.18 -5.344 1 95.44 216 GLN B O 1
ATOM 4066 N N . LYS B 1 217 ? -9.844 -12.383 -6.531 1 94.88 217 LYS B N 1
ATOM 4067 C CA . LYS B 1 217 ? -8.883 -13.117 -5.707 1 94.88 217 LYS B CA 1
ATOM 4068 C C . LYS B 1 217 ? -7.586 -12.328 -5.539 1 94.88 217 LYS B C 1
ATOM 4070 O O . LYS B 1 217 ? -7.242 -11.5 -6.383 1 94.88 217 LYS B O 1
ATOM 4075 N N . THR B 1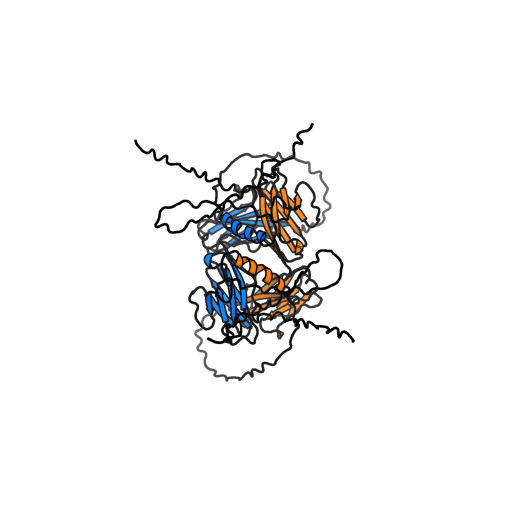 218 ? -6.922 -12.539 -4.477 1 94.88 218 THR B N 1
ATOM 4076 C CA . THR B 1 218 ? -5.605 -11.961 -4.215 1 94.88 218 THR B CA 1
ATOM 4077 C C . THR B 1 218 ? -4.664 -13.008 -3.631 1 94.88 218 THR B C 1
ATOM 4079 O O . THR B 1 218 ? -5.078 -13.828 -2.809 1 94.88 218 THR B O 1
ATOM 4082 N N . ALA B 1 219 ? -3.449 -12.992 -4.086 1 95.56 219 ALA B N 1
ATOM 4083 C CA . ALA B 1 219 ? -2.484 -14.031 -3.73 1 95.56 219 ALA B CA 1
ATOM 4084 C C . ALA B 1 219 ? -1.807 -13.719 -2.4 1 95.56 219 ALA B C 1
ATOM 4086 O O . ALA B 1 219 ? -1.487 -12.562 -2.115 1 95.56 219 ALA B O 1
ATOM 4087 N N . VAL B 1 220 ? -1.589 -14.75 -1.613 1 96.5 220 VAL B N 1
ATOM 4088 C CA . VAL B 1 220 ? -0.869 -14.68 -0.346 1 96.5 220 VAL B CA 1
ATOM 4089 C C . VAL B 1 220 ? 0.181 -15.789 -0.283 1 96.5 220 VAL B C 1
ATOM 4091 O O . VAL B 1 220 ? -0.106 -16.938 -0.606 1 96.5 220 VAL B O 1
ATOM 4094 N N . GLN B 1 221 ? 1.348 -15.453 0.119 1 96.75 221 GLN B N 1
ATOM 4095 C CA . GLN B 1 221 ? 2.406 -16.453 0.275 1 96.75 221 GLN B CA 1
ATOM 4096 C C . GLN B 1 221 ? 2.594 -16.828 1.741 1 96.75 221 GLN B C 1
ATOM 4098 O O . GLN B 1 221 ? 2.754 -15.953 2.598 1 96.75 221 GLN B O 1
ATOM 4103 N N . VAL B 1 222 ? 2.611 -18.109 2.008 1 97.19 222 VAL B N 1
ATOM 4104 C CA . VAL B 1 222 ? 2.867 -18.625 3.35 1 97.19 222 VAL B CA 1
ATOM 4105 C C . VAL B 1 222 ? 4.234 -19.297 3.395 1 97.19 222 VAL B C 1
ATOM 4107 O O . VAL B 1 222 ? 4.5 -20.234 2.625 1 97.19 222 VAL B O 1
ATOM 4110 N N . LEU B 1 223 ? 5.043 -18.781 4.203 1 96.12 223 LEU B N 1
ATOM 4111 C CA . LEU B 1 223 ? 6.348 -19.375 4.449 1 96.12 223 LEU B CA 1
ATOM 4112 C C . LEU B 1 223 ? 6.398 -20.016 5.832 1 96.12 223 LEU B C 1
ATOM 4114 O O . LEU B 1 223 ? 5.992 -19.406 6.82 1 96.12 223 LEU B O 1
ATOM 4118 N N . VAL B 1 224 ? 6.863 -21.266 5.867 1 97.25 224 VAL B N 1
ATOM 4119 C CA . VAL B 1 224 ? 6.941 -21.984 7.137 1 97.25 224 VAL B CA 1
ATOM 4120 C C . VAL B 1 224 ? 8.383 -22.406 7.406 1 97.25 224 VAL B C 1
ATOM 4122 O O . VAL B 1 224 ? 9.023 -23.031 6.555 1 97.25 224 VAL B O 1
ATOM 4125 N N . THR B 1 225 ? 8.891 -22.031 8.516 1 96.5 225 THR B N 1
ATOM 4126 C CA . THR B 1 225 ? 10.234 -22.438 8.93 1 96.5 225 THR B CA 1
ATOM 4127 C C . THR B 1 225 ? 10.156 -23.531 10 1 96.5 225 THR B C 1
ATOM 4129 O O . THR B 1 225 ? 9.234 -23.547 10.82 1 96.5 225 THR B O 1
ATOM 4132 N N . PRO B 1 226 ? 11.141 -24.5 9.969 1 94.88 226 PRO B N 1
ATOM 4133 C CA . PRO B 1 226 ? 11.141 -25.531 11.008 1 94.88 226 PRO B CA 1
ATOM 4134 C C . PRO B 1 226 ? 11.391 -24.969 12.406 1 94.88 226 PRO B C 1
ATOM 4136 O O . PRO B 1 226 ? 12.102 -23.984 12.555 1 94.88 226 PRO B O 1
ATOM 4139 N N . ARG B 1 227 ? 10.758 -25.516 13.328 1 88.94 227 ARG B N 1
ATOM 4140 C CA . ARG B 1 227 ? 11.039 -25.125 14.703 1 88.94 227 ARG B CA 1
ATOM 4141 C C . ARG B 1 227 ? 12.461 -25.516 15.109 1 88.94 227 ARG B C 1
ATOM 4143 O O . ARG B 1 227 ? 12.93 -26.609 14.766 1 88.94 227 ARG B O 1
ATOM 4150 N N . PRO B 1 228 ? 13.227 -24.531 15.516 1 77.81 228 PRO B N 1
ATOM 4151 C CA . PRO B 1 228 ? 14.586 -24.891 15.922 1 77.81 228 PRO B CA 1
ATOM 4152 C C . PRO B 1 228 ? 14.609 -26.062 16.906 1 77.81 228 PRO B C 1
ATOM 4154 O O . PRO B 1 228 ? 13.766 -26.141 17.797 1 77.81 228 PRO B O 1
ATOM 4157 N N . SER B 1 229 ? 14.758 -27.234 16.391 1 61.97 229 SER B N 1
ATOM 4158 C CA . SER B 1 229 ? 14.977 -28.328 17.328 1 61.97 229 SER B CA 1
ATOM 4159 C C . SER B 1 229 ? 15.977 -27.938 18.406 1 61.97 229 SER B C 1
ATOM 4161 O O . SER B 1 229 ? 17.078 -27.469 18.109 1 61.97 229 SER B O 1
ATOM 4163 N N . THR B 1 230 ? 15.547 -27.328 19.469 1 53.16 230 THR B N 1
ATOM 4164 C CA . THR B 1 230 ? 16.516 -27.469 20.547 1 53.16 230 THR B CA 1
ATOM 4165 C C . THR B 1 230 ? 17.125 -28.859 20.547 1 53.16 230 THR B C 1
ATOM 4167 O O . THR B 1 230 ? 16.641 -29.766 21.25 1 53.16 230 THR B O 1
ATOM 4170 N N . THR B 1 231 ? 17.281 -29.562 19.469 1 44.88 231 THR B N 1
ATOM 4171 C CA . THR B 1 231 ? 17.922 -30.859 19.609 1 44.88 231 THR B CA 1
ATOM 4172 C C . THR B 1 231 ? 19.312 -30.703 20.219 1 44.88 231 THR B C 1
ATOM 4174 O O . THR B 1 231 ? 20.141 -29.938 19.703 1 44.88 231 THR B O 1
ATOM 4177 N N . ALA B 1 232 ? 19.562 -31.109 21.5 1 40.81 232 ALA B N 1
ATOM 4178 C CA . ALA B 1 232 ? 20.781 -31.828 21.859 1 40.81 232 ALA B CA 1
ATOM 4179 C C . ALA B 1 232 ? 21.188 -32.812 20.766 1 40.81 232 ALA B C 1
ATOM 4181 O O . ALA B 1 232 ? 20.375 -33.625 20.328 1 40.81 232 ALA B O 1
ATOM 4182 N N . VAL B 1 233 ? 22.016 -32.406 19.781 1 42.44 233 VAL B N 1
ATOM 4183 C CA . VAL B 1 233 ? 22.656 -33.25 18.781 1 42.44 233 VAL B CA 1
ATOM 4184 C C . VAL B 1 233 ? 23 -34.625 19.406 1 42.44 233 VAL B C 1
ATOM 4186 O O . VAL B 1 233 ? 23.922 -34.719 20.219 1 42.44 233 VAL B O 1
ATOM 4189 N N . PRO B 1 234 ? 22.062 -35.312 19.984 1 35 234 PRO B N 1
ATOM 4190 C CA . PRO B 1 234 ? 22.688 -36.625 20.219 1 35 234 PRO B CA 1
ATOM 4191 C C . PRO B 1 234 ? 23.141 -37.281 18.922 1 35 234 PRO B C 1
ATOM 4193 O O . PRO B 1 234 ? 22.5 -37.125 17.891 1 35 234 PRO B O 1
ATOM 4196 N N . VAL B 1 235 ? 24.422 -37.562 18.781 1 37.47 235 VAL B N 1
ATOM 4197 C CA . VAL B 1 235 ? 25.156 -38.281 17.734 1 37.47 235 VAL B CA 1
ATOM 4198 C C . VAL B 1 235 ? 24.422 -39.531 17.359 1 37.47 235 VAL B C 1
ATOM 4200 O O . VAL B 1 235 ? 24.781 -40.625 17.812 1 37.47 235 VAL B O 1
ATOM 4203 N N . THR B 1 236 ? 23.047 -39.531 17.344 1 28.08 236 THR B N 1
ATOM 4204 C CA . THR B 1 236 ? 22.578 -40.906 17.219 1 28.08 236 THR B CA 1
ATOM 4205 C C . THR B 1 236 ? 22.828 -41.438 15.805 1 28.08 236 THR B C 1
ATOM 4207 O O . THR B 1 236 ? 22.75 -40.688 14.836 1 28.08 236 THR B O 1
ATOM 4210 N N . SER B 1 237 ? 23.188 -42.719 15.633 1 30.22 237 SER B N 1
ATOM 4211 C CA . SER B 1 237 ? 23.688 -43.719 14.688 1 30.22 237 SER B CA 1
ATOM 4212 C C . SER B 1 237 ? 22.625 -44.094 13.664 1 30.22 237 SER B C 1
ATOM 4214 O O . SER B 1 237 ? 22.891 -44.844 12.711 1 30.22 237 SER B O 1
ATOM 4216 N N . THR B 1 238 ? 21.328 -43.5 13.672 1 24.78 238 THR B N 1
ATOM 4217 C CA . THR B 1 238 ? 20.344 -44.531 13.312 1 24.78 238 THR B CA 1
ATOM 4218 C C . THR B 1 238 ? 20.438 -44.875 11.828 1 24.78 238 THR B C 1
ATOM 4220 O O . THR B 1 238 ? 20.609 -43.969 10.992 1 24.78 238 THR B O 1
ATOM 4223 N N . PRO B 1 239 ? 20.016 -46.125 11.453 1 25.09 239 PRO B N 1
ATOM 4224 C CA . PRO B 1 239 ? 20.25 -47.094 10.398 1 25.09 239 PRO B CA 1
ATOM 4225 C C . PRO B 1 239 ? 19.531 -46.75 9.094 1 25.09 239 PRO B C 1
ATOM 4227 O O . PRO B 1 239 ? 18.734 -45.812 9.047 1 25.09 239 PRO B O 1
ATOM 4230 N N . ALA B 1 240 ? 18.516 -47.688 8.688 1 24.42 240 ALA B N 1
ATOM 4231 C CA . ALA B 1 240 ? 18.516 -48.625 7.578 1 24.42 240 ALA B CA 1
ATOM 4232 C C . ALA B 1 240 ? 17.656 -48.125 6.426 1 24.42 240 ALA B C 1
ATOM 4234 O O . ALA B 1 240 ? 18.062 -48.156 5.266 1 24.42 240 ALA B O 1
ATOM 4235 N N . GLY B 1 241 ? 16.219 -47.938 6.488 1 22.33 241 GLY B N 1
ATOM 4236 C CA . GLY B 1 241 ? 15.352 -48.781 5.695 1 22.33 241 GLY B CA 1
ATOM 4237 C C . GLY B 1 241 ? 15 -48.188 4.344 1 22.33 241 GLY B C 1
ATOM 4238 O O . GLY B 1 241 ? 14.906 -46.969 4.195 1 22.33 241 GLY B O 1
ATOM 4239 N N . ALA B 1 242 ? 14.781 -49.062 3.232 1 24.66 242 ALA B N 1
ATOM 4240 C CA . ALA B 1 242 ? 14.828 -49.188 1.775 1 24.66 242 ALA B CA 1
ATOM 4241 C C . ALA B 1 242 ? 13.508 -48.719 1.154 1 24.66 242 ALA B C 1
ATOM 4243 O O . ALA B 1 242 ? 13.375 -48.688 -0.071 1 24.66 242 ALA B O 1
ATOM 4244 N N . ARG B 1 243 ? 12.477 -48.188 1.865 1 23.69 243 ARG B N 1
ATOM 4245 C CA . ARG B 1 243 ? 11.258 -48.656 1.205 1 23.69 243 ARG B CA 1
ATOM 4246 C C . ARG B 1 243 ? 11.117 -48.031 -0.183 1 23.69 243 ARG B C 1
ATOM 4248 O O . ARG B 1 243 ? 11.711 -47 -0.465 1 23.69 243 ARG B O 1
ATOM 4255 N N . SER B 1 244 ? 10.164 -48.688 -1.052 1 21.91 244 SER B N 1
ATOM 4256 C CA . SER B 1 244 ? 9.82 -49 -2.436 1 21.91 244 SER B CA 1
ATOM 4257 C C . SER B 1 244 ? 9.055 -47.844 -3.09 1 21.91 244 SER B C 1
ATOM 4259 O O . SER B 1 244 ? 8.43 -47.062 -2.404 1 21.91 244 SER B O 1
ATOM 4261 N N . PRO B 1 245 ? 9.047 -47.781 -4.438 1 21.86 245 PRO B N 1
ATOM 4262 C CA . PRO B 1 245 ? 8.852 -46.781 -5.496 1 21.86 245 PRO B CA 1
ATOM 4263 C C . PRO B 1 245 ? 7.375 -46.562 -5.824 1 21.86 245 PRO B C 1
ATOM 4265 O O . PRO B 1 245 ? 6.711 -47.469 -6.348 1 21.86 245 PRO B O 1
ATOM 4268 N N . GLU B 1 246 ? 6.453 -46.344 -4.805 1 22.45 246 GLU B N 1
ATOM 4269 C CA . GLU B 1 246 ? 5.082 -46.469 -5.293 1 22.45 246 GLU B CA 1
ATOM 4270 C C . GLU B 1 246 ? 4.812 -45.5 -6.426 1 22.45 246 GLU B C 1
ATOM 4272 O O . GLU B 1 246 ? 5.305 -44.344 -6.406 1 22.45 246 GLU B O 1
ATOM 4277 N N . HIS B 1 247 ? 4.23 -45.938 -7.555 1 21.39 247 HIS B N 1
ATOM 4278 C CA . HIS B 1 247 ? 3.893 -45.562 -8.922 1 21.39 247 HIS B CA 1
ATOM 4279 C C . HIS B 1 247 ? 2.688 -44.625 -8.961 1 21.39 247 HIS B C 1
ATOM 4281 O O . HIS B 1 247 ? 1.547 -45.062 -8.805 1 21.39 247 HIS B O 1
ATOM 4287 N N . ILE B 1 248 ? 2.561 -43.562 -8.273 1 20.64 248 ILE B N 1
ATOM 4288 C CA . ILE B 1 248 ? 1.286 -42.875 -8.266 1 20.64 248 ILE B CA 1
ATOM 4289 C C . ILE B 1 248 ? 0.932 -42.438 -9.688 1 20.64 248 ILE B C 1
ATOM 4291 O O . ILE B 1 248 ? 1.761 -41.844 -10.391 1 20.64 248 ILE B O 1
ATOM 4295 N N . SER B 1 249 ? -0.096 -43.094 -10.289 1 20.09 249 SER B N 1
ATOM 4296 C CA . SER B 1 249 ? -0.833 -42.969 -11.539 1 20.09 249 SER B CA 1
ATOM 4297 C C . SER B 1 249 ? -1.464 -41.594 -11.695 1 20.09 249 SER B C 1
ATOM 4299 O O . SER B 1 249 ? -2.041 -41.062 -10.742 1 20.09 249 SER B O 1
ATOM 4301 N N . LEU B 1 250 ? -1.105 -40.812 -12.742 1 18.64 250 LEU B N 1
ATOM 4302 C CA . LEU B 1 250 ? -1.246 -39.469 -13.273 1 18.64 250 LEU B CA 1
ATOM 4303 C C . LEU B 1 250 ? -2.678 -39.219 -13.727 1 18.64 250 LEU B C 1
ATOM 4305 O O . LEU B 1 250 ? -2.939 -38.25 -14.461 1 18.64 250 LEU B O 1
ATOM 4309 N N . GLU B 1 251 ? -3.766 -39.938 -13.281 1 21.05 251 GLU B N 1
ATOM 4310 C CA . GLU B 1 251 ? -4.895 -39.75 -14.188 1 21.05 251 GLU B CA 1
ATOM 4311 C C . GLU B 1 251 ? -5.402 -38.312 -14.148 1 21.05 251 GLU B C 1
ATOM 4313 O O . GLU B 1 251 ? -5.797 -37.812 -13.094 1 21.05 251 GLU B O 1
ATOM 4318 N N . SER B 1 252 ? -4.949 -37.344 -14.992 1 20.94 252 SER B N 1
ATOM 4319 C CA . SER B 1 252 ? -5.125 -35.938 -15.266 1 20.94 252 SER B CA 1
ATOM 4320 C C . SER B 1 252 ? -6.555 -35.625 -15.711 1 20.94 252 SER B C 1
ATOM 4322 O O . SER B 1 252 ? -6.828 -35.531 -16.906 1 20.94 252 SER B O 1
ATOM 4324 N N . GLN B 1 253 ? -7.633 -36.219 -15.164 1 19.3 253 GLN B N 1
ATOM 4325 C CA . GLN B 1 253 ? -8.844 -36 -15.953 1 19.3 253 GLN B CA 1
ATOM 4326 C C . GLN B 1 253 ? -9.141 -34.5 -16.078 1 19.3 253 GLN B C 1
ATOM 4328 O O . GLN B 1 253 ? -8.711 -33.719 -15.242 1 19.3 253 GLN B O 1
ATOM 4333 N N . LEU B 1 254 ? -10 -34 -17.188 1 20.12 254 LEU B N 1
ATOM 4334 C CA . LEU B 1 254 ? -10.375 -33 -18.188 1 20.12 254 LEU B CA 1
ATOM 4335 C C . LEU B 1 254 ? -11.367 -32 -17.594 1 20.12 254 LEU B C 1
ATOM 4337 O O . LEU B 1 254 ? -12.578 -32.219 -17.641 1 20.12 254 LEU B O 1
ATOM 4341 N N . ALA B 1 255 ? -11.281 -31.625 -16.375 1 20 255 ALA B N 1
ATOM 4342 C CA . ALA B 1 255 ? -12.484 -30.953 -15.883 1 20 255 ALA B CA 1
ATOM 4343 C C . ALA B 1 255 ? -12.789 -29.703 -16.703 1 20 255 ALA B C 1
ATOM 4345 O O . ALA B 1 255 ? -11.898 -29.141 -17.344 1 20 255 ALA B O 1
ATOM 4346 N N . HIS B 1 256 ? -14.062 -29.141 -16.453 1 20.92 256 HIS B N 1
ATOM 4347 C CA . HIS B 1 256 ? -15.172 -28.391 -17.031 1 20.92 256 HIS B CA 1
ATOM 4348 C C . HIS B 1 256 ? -14.828 -26.906 -17.125 1 20.92 256 HIS B C 1
ATOM 4350 O O . HIS B 1 256 ? -14.023 -26.391 -16.344 1 20.92 256 HIS B O 1
ATOM 4356 N N . ARG B 1 257 ? -15.258 -26.297 -18.266 1 22.23 257 ARG B N 1
ATOM 4357 C CA . ARG B 1 257 ? -15.211 -25.094 -19.094 1 22.23 257 ARG B CA 1
ATOM 4358 C C . ARG B 1 257 ? -15.867 -23.906 -18.391 1 22.23 257 ARG B C 1
ATOM 4360 O O . ARG B 1 257 ? -17.094 -23.875 -18.25 1 22.23 257 ARG B O 1
ATOM 4367 N N . GLY B 1 258 ? -15.375 -23.547 -17.203 1 20.47 258 GLY B N 1
ATOM 4368 C CA . GLY B 1 258 ? -16.172 -22.5 -16.594 1 20.47 258 GLY B CA 1
ATOM 4369 C C . GLY B 1 258 ? -16.25 -21.25 -17.453 1 20.47 258 GLY B C 1
ATOM 4370 O O . GLY B 1 258 ? -15.469 -21.094 -18.406 1 20.47 258 GLY B O 1
ATOM 4371 N N . PRO B 1 259 ? -17.312 -20.422 -17.234 1 22.23 259 PRO B N 1
ATOM 4372 C CA . PRO B 1 259 ? -17.906 -19.328 -18.016 1 22.23 259 PRO B CA 1
ATOM 4373 C C . PRO B 1 259 ? -16.969 -18.141 -18.141 1 22.23 259 PRO B C 1
ATOM 4375 O O . PRO B 1 259 ? -16.062 -17.953 -17.312 1 22.23 259 PRO B O 1
ATOM 4378 N N . SER B 1 260 ? -16.828 -17.594 -19.328 1 22.28 260 SER B N 1
ATOM 4379 C CA . SER B 1 260 ? -16.109 -16.531 -20.031 1 22.28 260 SER B CA 1
ATOM 4380 C C . SER B 1 260 ? -16.391 -15.172 -19.375 1 22.28 260 SER B C 1
ATOM 4382 O O . SER B 1 260 ? -17.516 -14.664 -19.438 1 22.28 260 SER B O 1
ATOM 4384 N N . HIS B 1 261 ? -16.016 -15 -18.188 1 23.09 261 HIS B N 1
ATOM 4385 C CA . HIS B 1 261 ? -16.281 -13.648 -17.688 1 23.09 261 HIS B CA 1
ATOM 4386 C C . HIS B 1 261 ? -15.531 -12.609 -18.516 1 23.09 261 HIS B C 1
ATOM 4388 O O . HIS B 1 261 ? -14.352 -12.781 -18.828 1 23.09 261 HIS B O 1
ATOM 4394 N N . ILE B 1 262 ? -16.203 -11.922 -19.344 1 23.03 262 ILE B N 1
ATOM 4395 C CA . ILE B 1 262 ? -15.898 -10.82 -20.25 1 23.03 262 ILE B CA 1
ATOM 4396 C C . ILE B 1 262 ? -15.25 -9.68 -19.469 1 23.03 262 ILE B C 1
ATOM 4398 O O . ILE B 1 262 ? -15.883 -9.07 -18.609 1 23.03 262 ILE B O 1
ATOM 4402 N N . SER B 1 263 ? -14.047 -9.906 -19.047 1 22.66 263 SER B N 1
ATOM 4403 C CA . SER B 1 263 ? -13.438 -8.867 -18.219 1 22.66 263 SER B CA 1
ATOM 4404 C C . SER B 1 263 ? -13.312 -7.551 -18.984 1 22.66 263 SER B C 1
ATOM 4406 O O . SER B 1 263 ? -13.133 -7.551 -20.203 1 22.66 263 SER B O 1
ATOM 4408 N N . TYR B 1 264 ? -13.734 -6.477 -18.359 1 22.89 264 TYR B N 1
ATOM 4409 C CA . TYR B 1 264 ? -13.727 -5.031 -18.547 1 22.89 264 TYR B CA 1
ATOM 4410 C C . TYR B 1 264 ? -12.328 -4.535 -18.906 1 22.89 264 TYR B C 1
ATOM 4412 O O . TYR B 1 264 ? -12.117 -3.334 -19.078 1 22.89 264 TYR B O 1
ATOM 4420 N N . LEU B 1 265 ? -11.344 -5.5 -18.984 1 25.14 265 LEU B N 1
ATOM 4421 C CA . LEU B 1 265 ? -9.984 -5.039 -19.25 1 25.14 265 LEU B CA 1
ATOM 4422 C C . LEU B 1 265 ? -9.828 -4.582 -20.688 1 25.14 265 LEU B C 1
ATOM 4424 O O . LEU B 1 265 ? -8.773 -4.078 -21.078 1 25.14 265 LEU B O 1
ATOM 4428 N N . SER B 1 266 ? -10.734 -4.996 -21.625 1 27.8 266 SER B N 1
ATOM 4429 C CA . SER B 1 266 ? -10.531 -4.57 -23.016 1 27.8 266 SER B CA 1
ATOM 4430 C C . SER B 1 266 ? -10.492 -3.049 -23.109 1 27.8 266 SER B C 1
ATOM 4432 O O . SER B 1 266 ? -9.953 -2.504 -24.078 1 27.8 266 SER B O 1
ATOM 4434 N N . LEU B 1 267 ? -11.266 -2.443 -22.219 1 25.06 267 LEU B N 1
ATOM 4435 C CA . LEU B 1 267 ? -11.383 -1.005 -22.438 1 25.06 267 LEU B CA 1
ATOM 4436 C C . LEU B 1 267 ? -10.07 -0.296 -22.125 1 25.06 267 LEU B C 1
ATOM 4438 O O . LEU B 1 267 ? -9.734 0.706 -22.766 1 25.06 267 LEU B O 1
ATOM 4442 N N . LEU B 1 268 ? -9.273 -0.872 -21.25 1 25.56 268 LEU B N 1
ATOM 4443 C CA . LEU B 1 268 ? -8.07 -0.151 -20.859 1 25.56 268 LEU B CA 1
ATOM 4444 C C . LEU B 1 268 ? -6.969 -0.326 -21.891 1 25.56 268 LEU B C 1
ATOM 4446 O O . LEU B 1 268 ? -5.953 0.369 -21.859 1 25.56 268 LEU B O 1
ATOM 4450 N N . ARG B 1 269 ? -6.938 -1.336 -22.734 1 28.33 269 ARG B N 1
ATOM 4451 C CA . ARG B 1 269 ? -5.914 -1.562 -23.75 1 28.33 269 ARG B CA 1
ATOM 4452 C C . ARG B 1 269 ? -5.871 -0.409 -24.75 1 28.33 269 ARG B C 1
ATOM 4454 O O . ARG B 1 269 ? -4.809 -0.093 -25.297 1 28.33 269 ARG B O 1
ATOM 4461 N N . ALA B 1 270 ? -7.031 0.048 -25.078 1 28.81 270 ALA B N 1
ATOM 4462 C CA . ALA B 1 270 ? -7.074 1.049 -26.141 1 28.81 270 ALA B CA 1
ATOM 4463 C C . ALA B 1 270 ? -6.336 2.32 -25.734 1 28.81 270 ALA B C 1
ATOM 4465 O O . ALA B 1 270 ? -5.711 2.98 -26.562 1 28.81 270 ALA B O 1
ATOM 4466 N N . LEU B 1 271 ? -6.305 2.588 -24.422 1 28.73 271 LEU B N 1
ATOM 4467 C CA . LEU B 1 271 ? -5.777 3.889 -24.031 1 28.73 271 LEU B CA 1
ATOM 4468 C C . LEU B 1 271 ? -4.25 3.871 -24 1 28.73 271 LEU B C 1
ATOM 4470 O O . LEU B 1 271 ? -3.613 4.922 -24.094 1 28.73 271 LEU B O 1
ATOM 4474 N N . ASN B 1 272 ? -3.629 2.74 -23.938 1 28.19 272 ASN B N 1
ATOM 4475 C CA . ASN B 1 272 ? -2.182 2.721 -23.75 1 28.19 272 ASN B CA 1
ATOM 4476 C C . ASN B 1 272 ? -1.439 2.912 -25.062 1 28.19 272 ASN B C 1
ATOM 4478 O O . ASN B 1 272 ? -0.232 3.16 -25.078 1 28.19 272 ASN B O 1
ATOM 4482 N N . CYS B 1 273 ? -2.037 2.457 -26.188 1 28.67 273 CYS B N 1
ATOM 4483 C CA . CYS B 1 273 ? -1.262 2.535 -27.422 1 28.67 273 CYS B CA 1
ATOM 4484 C C . CYS B 1 273 ? -0.901 3.98 -27.75 1 28.67 273 CYS B C 1
ATOM 4486 O O . CYS B 1 273 ? -0.034 4.234 -28.594 1 28.67 273 CYS B O 1
ATOM 4488 N N . ARG B 1 274 ? -1.776 4.863 -27.281 1 30.11 274 ARG B N 1
ATOM 4489 C CA . ARG B 1 274 ? -1.599 6.211 -27.828 1 30.11 274 ARG B CA 1
ATOM 4490 C C . ARG B 1 274 ? -0.281 6.816 -27.359 1 30.11 274 ARG B C 1
ATOM 4492 O O . ARG B 1 274 ? 0.312 7.641 -28.047 1 30.11 274 ARG B O 1
ATOM 4499 N N . GLU B 1 275 ? 0.214 6.316 -26.25 1 31.53 275 GLU B N 1
ATOM 4500 C CA . GLU B 1 275 ? 1.351 7.062 -25.719 1 31.53 275 GLU B CA 1
ATOM 4501 C C . GLU B 1 275 ? 2.639 6.703 -26.453 1 31.53 275 GLU B C 1
ATOM 4503 O O . GLU B 1 275 ? 3.607 7.469 -26.438 1 31.53 275 GLU B O 1
ATOM 4508 N N . GLN B 1 276 ? 2.691 5.5 -26.938 1 28.3 276 GLN B N 1
ATOM 4509 C CA . GLN B 1 276 ? 3.924 5.188 -27.656 1 28.3 276 GLN B CA 1
ATOM 4510 C C . GLN B 1 276 ? 4.078 6.066 -28.891 1 28.3 276 GLN B C 1
ATOM 4512 O O . GLN B 1 276 ? 5.176 6.191 -29.438 1 28.3 276 GLN B O 1
ATOM 4517 N N . PHE B 1 277 ? 2.883 6.52 -29.438 1 31.67 277 PHE B N 1
ATOM 4518 C CA . PHE B 1 277 ? 3.012 7.262 -30.688 1 31.67 277 PHE B CA 1
ATOM 4519 C C . PHE B 1 277 ? 3.699 8.602 -30.438 1 31.67 277 PHE B C 1
ATOM 4521 O O . PHE B 1 277 ? 4.5 9.047 -31.266 1 31.67 277 PHE B O 1
ATOM 4528 N N . LEU B 1 278 ? 3.363 9.203 -29.234 1 30.83 278 LEU B N 1
ATOM 4529 C CA . LEU B 1 278 ? 3.896 10.555 -29.094 1 30.83 278 LEU B CA 1
ATOM 4530 C C . LEU B 1 278 ? 5.406 10.523 -28.875 1 30.83 278 LEU B C 1
ATOM 4532 O O . LEU B 1 278 ? 6.074 11.555 -29 1 30.83 278 LEU B O 1
ATOM 4536 N N . ALA B 1 279 ? 5.871 9.453 -28.25 1 32.56 279 ALA B N 1
ATOM 4537 C CA . ALA B 1 279 ? 7.305 9.484 -27.969 1 32.56 279 ALA B CA 1
ATOM 4538 C C . ALA B 1 279 ? 8.109 9.094 -29.203 1 32.56 279 ALA B C 1
ATOM 4540 O O . ALA B 1 279 ? 9.312 8.836 -29.109 1 32.56 279 ALA B O 1
ATOM 4541 N N . GLY B 1 280 ? 7.75 9.531 -30.484 1 29.39 280 GLY B N 1
ATOM 4542 C CA . GLY B 1 280 ? 8.414 9.438 -31.781 1 29.39 280 GLY B CA 1
ATOM 4543 C C . GLY B 1 280 ? 8.734 8.008 -32.188 1 29.39 280 GLY B C 1
ATOM 4544 O O . GLY B 1 280 ? 9.539 7.781 -33.094 1 29.39 280 GLY B O 1
ATOM 4545 N N . ARG B 1 281 ? 8.539 7.184 -31.109 1 28.3 281 ARG B N 1
ATOM 4546 C CA . ARG B 1 281 ? 9.055 5.906 -31.594 1 28.3 281 ARG B CA 1
ATOM 4547 C C . ARG B 1 281 ? 8.102 5.281 -32.594 1 28.3 281 ARG B C 1
ATOM 4549 O O . ARG B 1 281 ? 6.883 5.379 -32.469 1 28.3 281 ARG B O 1
ATOM 4556 N N . PRO B 1 282 ? 8.539 5.051 -33.969 1 29.52 282 PRO B N 1
ATOM 4557 C CA . PRO B 1 282 ? 7.852 4.723 -35.219 1 29.52 282 PRO B CA 1
ATOM 4558 C C . PRO B 1 282 ? 6.914 3.527 -35.062 1 29.52 282 PRO B C 1
ATOM 4560 O O . PRO B 1 282 ? 6.129 3.24 -35.969 1 29.52 282 PRO B O 1
ATOM 4563 N N . GLY B 1 283 ? 7.016 2.787 -34.031 1 27.88 283 GLY B N 1
ATOM 4564 C CA . GLY B 1 283 ? 6.574 1.455 -34.406 1 27.88 283 GLY B CA 1
ATOM 4565 C C . GLY B 1 283 ? 5.066 1.308 -34.438 1 27.88 283 GLY B C 1
ATOM 4566 O O . GLY B 1 283 ? 4.547 0.189 -34.438 1 27.88 283 GLY B O 1
ATOM 4567 N N . CYS B 1 284 ? 4.301 2.389 -33.906 1 30.8 284 CYS B N 1
ATOM 4568 C CA . CYS B 1 284 ? 2.947 1.942 -33.625 1 30.8 284 CYS B CA 1
ATOM 4569 C C . CYS B 1 284 ? 2.186 1.613 -34.875 1 30.8 284 CYS B C 1
ATOM 4571 O O . CYS B 1 284 ? 2.133 2.426 -35.812 1 30.8 284 CYS B O 1
ATOM 4573 N N . GLY B 1 285 ? 2.092 0.4 -35.219 1 25.14 285 GLY B N 1
ATOM 4574 C CA . GLY B 1 285 ? 1.404 -0.121 -36.406 1 25.14 285 GLY B CA 1
ATOM 4575 C C . GLY B 1 285 ? 0.022 0.472 -36.594 1 25.14 285 GLY B C 1
ATOM 4576 O O . GLY B 1 285 ? -0.56 1.024 -35.656 1 25.14 285 GLY B O 1
ATOM 4577 N N . VAL B 1 286 ? -0.35 0.814 -37.844 1 26.53 286 VAL B N 1
ATOM 4578 C CA . VAL B 1 286 ? -1.518 1.396 -38.5 1 26.53 286 VAL B CA 1
ATOM 4579 C C . VAL B 1 286 ? -2.787 0.726 -37.969 1 26.53 286 VAL B C 1
ATOM 4581 O O . VAL B 1 286 ? -2.941 -0.493 -38.094 1 26.53 286 VAL B O 1
ATOM 4584 N N . LEU B 1 287 ? -3.271 1.304 -36.844 1 23.94 287 LEU B N 1
ATOM 4585 C CA . LEU B 1 287 ? -4.57 0.794 -36.438 1 23.94 287 LEU B CA 1
ATOM 4586 C C . LEU B 1 287 ? -5.578 0.853 -37.562 1 23.94 287 LEU B C 1
ATOM 4588 O O . LEU B 1 287 ? -5.715 1.886 -38.219 1 23.94 287 LEU B O 1
ATOM 4592 N N . LYS B 1 288 ? -5.848 -0.262 -38.188 1 25.44 288 LYS B N 1
ATOM 4593 C CA . LYS B 1 288 ? -6.855 -0.417 -39.25 1 25.44 288 LYS B CA 1
ATOM 4594 C C . LYS B 1 288 ? -8.195 0.18 -38.812 1 25.44 288 LYS B C 1
ATOM 4596 O O . LYS B 1 288 ? -8.508 0.226 -37.625 1 25.44 288 LYS B O 1
ATOM 4601 N N . HIS B 1 289 ? -8.711 1.289 -39.594 1 24.02 289 HIS B N 1
ATOM 4602 C CA . HIS B 1 289 ? -9.984 1.987 -39.594 1 24.02 289 HIS B CA 1
ATOM 4603 C C . HIS B 1 289 ? -11.148 1.014 -39.406 1 24.02 289 HIS B C 1
ATOM 4605 O O . HIS B 1 289 ? -11.305 0.07 -40.188 1 24.02 289 HIS B O 1
ATOM 4611 N N . VAL B 1 290 ? -11.422 0.695 -38.188 1 22.95 290 VAL B N 1
ATOM 4612 C CA . VAL B 1 290 ? -12.602 -0.154 -38.094 1 22.95 290 VAL B CA 1
ATOM 4613 C C . VAL B 1 290 ? -13.844 0.645 -38.5 1 22.95 290 VAL B C 1
ATOM 4615 O O . VAL B 1 290 ? -14.102 1.723 -37.969 1 22.95 290 VAL B O 1
ATOM 4618 N N . SER B 1 291 ? -14.258 0.519 -39.812 1 22.45 291 SER B N 1
ATOM 4619 C CA . SER B 1 291 ? -15.477 1.044 -40.406 1 22.45 291 SER B CA 1
ATOM 4620 C C . SER B 1 291 ? -16.688 0.771 -39.531 1 22.45 291 SER B C 1
ATOM 4622 O O . SER B 1 291 ? -16.922 -0.368 -39.125 1 22.45 291 SER B O 1
ATOM 4624 N N . LEU B 1 292 ? -16.969 1.862 -38.75 1 24.55 292 LEU B N 1
ATOM 4625 C CA . LEU B 1 292 ? -18.219 1.918 -38 1 24.55 292 LEU B CA 1
ATOM 4626 C C . LEU B 1 292 ? -19.406 1.663 -38.906 1 24.55 292 LEU B C 1
ATOM 4628 O O . LEU B 1 292 ? -19.531 2.289 -39.969 1 24.55 292 LEU B O 1
ATOM 4632 N N . GLY B 1 293 ? -20.078 0.608 -38.938 1 21.67 293 GLY B N 1
ATOM 4633 C CA . GLY B 1 293 ? -21.266 0.247 -39.688 1 21.67 293 GLY B CA 1
ATOM 4634 C C . GLY B 1 293 ? -22.391 1.243 -39.5 1 21.67 293 GLY B C 1
ATOM 4635 O O . GLY B 1 293 ? -22.5 1.909 -38.469 1 21.67 293 GLY B O 1
ATOM 4636 N N . ASP B 1 294 ? -23 1.886 -40.625 1 24.75 294 ASP B N 1
ATOM 4637 C CA . ASP B 1 294 ? -24.062 2.803 -41 1 24.75 294 ASP B CA 1
ATOM 4638 C C . ASP B 1 294 ? -25.359 2.473 -40.281 1 24.75 294 ASP B C 1
ATOM 4640 O O . ASP B 1 294 ? -26.062 1.533 -40.656 1 24.75 294 ASP B O 1
ATOM 4644 N N . SER B 1 295 ? -25.516 2.488 -39.031 1 22.92 295 SER B N 1
ATOM 4645 C CA . SER B 1 295 ? -26.938 2.307 -38.719 1 22.92 295 SER B CA 1
ATOM 4646 C C . SER B 1 295 ? -27.75 3.488 -39.219 1 22.92 295 SER B C 1
ATOM 4648 O O . SER B 1 295 ? -27.328 4.641 -39.125 1 22.92 295 SER B O 1
ATOM 4650 N N . GLU B 1 296 ? -28.875 3.455 -40.031 1 25.14 296 GLU B N 1
ATOM 4651 C CA . GLU B 1 296 ? -29.859 4.234 -40.781 1 25.14 296 GLU B CA 1
ATOM 4652 C C . GLU B 1 296 ? -30.5 5.297 -39.875 1 25.14 296 GLU B C 1
ATOM 4654 O O . GLU B 1 296 ? -30.875 6.371 -40.344 1 25.14 296 GLU B O 1
ATOM 4659 N N . GLY B 1 297 ? -31.156 5.02 -38.812 1 22.52 297 GLY B N 1
ATOM 4660 C CA . GLY B 1 297 ? -32.406 5.738 -38.812 1 22.52 297 GLY B CA 1
ATOM 4661 C C . GLY B 1 297 ? -32.25 7.246 -38.75 1 22.52 297 GLY B C 1
ATOM 4662 O O . GLY B 1 297 ? -32.875 7.969 -39.531 1 22.52 297 GLY B O 1
ATOM 4663 N N . LEU B 1 298 ? -32.25 7.883 -37.562 1 26.77 298 LEU B N 1
ATOM 4664 C CA . LEU B 1 298 ? -33 9.109 -37.375 1 26.77 298 LEU B CA 1
ATOM 4665 C C . LEU B 1 298 ? -32.312 10.305 -38 1 26.77 298 LEU B C 1
ATOM 4667 O O . LEU B 1 298 ? -31.094 10.266 -38.219 1 26.77 298 LEU B O 1
ATOM 4671 N N . GLY B 1 299 ? -32.969 11.461 -38.469 1 24.7 299 GLY B N 1
ATOM 4672 C CA . GLY B 1 299 ? -32.875 12.664 -39.281 1 24.7 299 GLY B CA 1
ATOM 4673 C C . GLY B 1 299 ? -31.656 13.508 -38.969 1 24.7 299 GLY B C 1
ATOM 4674 O O . GLY B 1 299 ? -31.484 14.602 -39.531 1 24.7 299 GLY B O 1
ATOM 4675 N N . LEU B 1 300 ? -30.844 13.633 -37.844 1 25.61 300 LEU B N 1
ATOM 4676 C CA . LEU B 1 300 ? -30.109 14.898 -37.875 1 25.61 300 LEU B CA 1
ATOM 4677 C C . LEU B 1 300 ? -29.266 15.016 -39.125 1 25.61 300 LEU B C 1
ATOM 4679 O O . LEU B 1 300 ? -28.766 14.008 -39.625 1 25.61 300 LEU B O 1
ATOM 4683 N N . GLU B 1 301 ? -29.031 16.141 -39.969 1 25.12 301 GLU B N 1
ATOM 4684 C CA . GLU B 1 301 ? -28.734 16.797 -41.25 1 25.12 301 GLU B CA 1
ATOM 4685 C C . GLU B 1 301 ? -27.281 16.609 -41.656 1 25.12 301 GLU B C 1
ATOM 4687 O O . GLU B 1 301 ? -26.828 17.109 -42.688 1 25.12 301 GLU B O 1
ATOM 4692 N N . SER B 1 302 ? -26.344 16.172 -40.75 1 23.05 302 SER B N 1
ATOM 4693 C CA . SER B 1 302 ? -24.953 15.727 -40.688 1 23.05 302 SER B CA 1
ATOM 4694 C C . SER B 1 302 ? -24.688 14.633 -41.719 1 23.05 302 SER B C 1
ATOM 4696 O O . SER B 1 302 ? -24.453 13.477 -41.344 1 23.05 302 SER B O 1
ATOM 4698 N N . ARG B 1 303 ? -25.156 14.875 -42.906 1 23.83 303 ARG B N 1
ATOM 4699 C CA . ARG B 1 303 ? -25.312 13.703 -43.781 1 23.83 303 ARG B CA 1
ATOM 4700 C C . ARG B 1 303 ? -23.953 13.211 -44.25 1 23.83 303 ARG B C 1
ATOM 4702 O O . ARG B 1 303 ? -23.641 12.023 -44.156 1 23.83 303 ARG B O 1
ATOM 4709 N N . THR B 1 304 ? -23.109 13.82 -45.156 1 22.08 304 THR B N 1
ATOM 4710 C CA . THR B 1 304 ? -23.141 13.617 -46.594 1 22.08 304 THR B CA 1
ATOM 4711 C C . THR B 1 304 ? -21.953 12.758 -47.062 1 22.08 304 THR B C 1
ATOM 4713 O O . THR B 1 304 ? -20.797 13.07 -46.75 1 22.08 304 THR B O 1
ATOM 4716 N N . VAL B 1 305 ? -22.188 11.406 -47.281 1 25.16 305 VAL B N 1
ATOM 4717 C CA . VAL B 1 305 ? -21.203 10.445 -47.75 1 25.16 305 VAL B CA 1
ATOM 4718 C C . VAL B 1 305 ? -20.828 10.742 -49.188 1 25.16 305 VAL B C 1
ATOM 4720 O O . VAL B 1 305 ? -19.969 10.07 -49.781 1 25.16 305 VAL B O 1
ATOM 4723 N N . VAL B 1 306 ? -20.469 11.867 -49.719 1 20.88 306 VAL B N 1
ATOM 4724 C CA . VAL B 1 306 ? -20.547 11.797 -51.188 1 20.88 306 VAL B CA 1
ATOM 4725 C C . VAL B 1 306 ? -19.438 10.906 -51.719 1 20.88 306 VAL B C 1
ATOM 4727 O O . VAL B 1 306 ? -18.25 11.156 -51.438 1 20.88 306 VAL B O 1
ATOM 4730 N N . VAL B 1 307 ? -19.828 9.648 -52.094 1 21.73 307 VAL B N 1
ATOM 4731 C CA . VAL B 1 307 ? -18.938 8.664 -52.688 1 21.73 307 VAL B CA 1
ATOM 4732 C C . VAL B 1 307 ? -18.703 9.008 -54.156 1 21.73 307 VAL B C 1
ATOM 4734 O O . VAL B 1 307 ? -17.797 8.461 -54.812 1 21.73 307 VAL B O 1
ATOM 4737 N N . THR B 1 308 ? -18.734 10.164 -54.625 1 19.48 308 THR B N 1
ATOM 4738 C CA . THR B 1 308 ? -19.016 10.086 -56.031 1 19.48 308 THR B CA 1
ATOM 4739 C C . THR B 1 308 ? -17.969 9.242 -56.75 1 19.48 308 THR B C 1
ATOM 4741 O O . THR B 1 308 ? -16.828 9.109 -56.281 1 19.48 308 THR B O 1
ATOM 4744 N N . VAL B 1 309 ? -18.328 9.156 -58.156 1 20.17 309 VAL B N 1
ATOM 4745 C CA . VAL B 1 309 ? -18.547 8.422 -59.406 1 20.17 309 VAL B CA 1
ATOM 4746 C C . VAL B 1 309 ? -17.25 8.406 -60.219 1 20.17 309 VAL B C 1
ATOM 4748 O O . VAL B 1 309 ? -16.406 9.297 -60.094 1 20.17 309 VAL B O 1
ATOM 4751 N N . GLY B 1 310 ? -17.172 7.316 -60.844 1 20.72 310 GLY B N 1
ATOM 4752 C CA . GLY B 1 310 ? -16.281 6.543 -61.688 1 20.72 310 GLY B CA 1
ATOM 4753 C C . GLY B 1 310 ? -15.75 7.332 -62.875 1 20.72 310 GLY B C 1
ATOM 4754 O O . GLY B 1 310 ? -16.484 7.559 -63.844 1 20.72 310 GLY B O 1
ATOM 4755 N N . ARG B 1 311 ? -15.453 8.586 -62.812 1 19.62 311 ARG B N 1
ATOM 4756 C CA . ARG B 1 311 ? -15.383 9.055 -64.188 1 19.62 311 ARG B CA 1
ATOM 4757 C C . ARG B 1 311 ? -14.445 8.18 -65 1 19.62 311 ARG B C 1
ATOM 4759 O O . ARG B 1 311 ? -13.289 7.973 -64.625 1 19.62 311 ARG B O 1
ATOM 4766 N N . GLN B 1 312 ? -15.195 7.16 -65.688 1 18.11 312 GLN B N 1
ATOM 4767 C CA . GLN B 1 312 ? -14.633 6.184 -66.625 1 18.11 312 GLN B CA 1
ATOM 4768 C C . GLN B 1 312 ? -13.492 6.789 -67.438 1 18.11 312 GLN B C 1
ATOM 4770 O O . GLN B 1 312 ? -13.336 8.016 -67.5 1 18.11 312 GLN B O 1
ATOM 4775 N N . LYS B 1 313 ? -13.242 6.031 -68.438 1 22.11 313 LYS B N 1
ATOM 4776 C CA . LYS B 1 313 ? -12.18 5.613 -69.375 1 22.11 313 LYS B CA 1
ATOM 4777 C C . LYS B 1 313 ? -11.867 6.711 -70.375 1 22.11 313 LYS B C 1
ATOM 4779 O O . LYS B 1 313 ? -10.789 6.715 -71 1 22.11 313 LYS B O 1
ATOM 4784 N N . PRO B 1 314 ? -11.867 8.133 -70.25 1 21.41 314 PRO B N 1
ATOM 4785 C CA . PRO B 1 314 ? -12.07 8.539 -71.625 1 21.41 314 PRO B CA 1
ATOM 4786 C C . PRO B 1 314 ? -11.023 7.945 -72.562 1 21.41 314 PRO B C 1
ATOM 4788 O O . PRO B 1 314 ? -9.82 8.023 -72.312 1 21.41 314 PRO B O 1
ATOM 4791 N N . MET B 1 315 ? -11.414 6.777 -73.312 1 20.31 315 MET B N 1
ATOM 4792 C CA . MET B 1 315 ? -10.727 6.117 -74.438 1 20.31 315 MET B CA 1
ATOM 4793 C C . MET B 1 315 ? -10.219 7.137 -75.438 1 20.31 315 MET B C 1
ATOM 4795 O O . MET B 1 315 ? -10.961 8.023 -75.875 1 20.31 315 MET B O 1
ATOM 4799 N N . SER B 1 316 ? -8.977 7.613 -75.25 1 20.16 316 SER B N 1
ATOM 4800 C CA . SER B 1 316 ? -8.352 8.375 -76.312 1 20.16 316 SER B CA 1
ATOM 4801 C C . SER B 1 316 ? -8.727 7.812 -77.688 1 20.16 316 SER B C 1
ATOM 4803 O O . SER B 1 316 ? -8.844 6.594 -77.875 1 20.16 316 SER B O 1
ATOM 4805 N N . THR B 1 317 ? -9.484 8.594 -78.625 1 21.12 317 THR B N 1
ATOM 4806 C CA . THR B 1 317 ? -9.938 8.617 -80 1 21.12 317 THR B CA 1
ATOM 4807 C C . THR B 1 317 ? -8.867 8.047 -80.938 1 21.12 317 THR B C 1
ATOM 4809 O O . THR B 1 317 ? -7.695 7.957 -80.562 1 21.12 317 THR B O 1
ATOM 4812 N N . SER B 1 318 ? -9.133 8.172 -82.25 1 19.3 318 SER B N 1
ATOM 4813 C CA . SER B 1 318 ? -9.078 7.57 -83.562 1 19.3 318 SER B CA 1
ATOM 4814 C C . SER B 1 318 ? -7.648 7.551 -84.125 1 19.3 318 SER B C 1
ATOM 4816 O O . SER B 1 318 ? -7.137 6.496 -84.5 1 19.3 318 SER B O 1
ATOM 4818 N N . SER B 1 319 ? -7.305 8.422 -85.062 1 19.89 319 SER B N 1
ATOM 4819 C CA . SER B 1 319 ? -7.18 8.109 -86.438 1 19.89 319 SER B CA 1
ATOM 4820 C C . SER B 1 319 ? -5.738 7.789 -86.812 1 19.89 319 SER B C 1
ATOM 4822 O O . SER B 1 319 ? -5.484 6.938 -87.688 1 19.89 319 SER B O 1
ATOM 4824 N N . GLY B 1 320 ? -4.66 8.633 -86.812 1 23.52 320 GLY B N 1
ATOM 4825 C CA . GLY B 1 320 ? -4.188 8.695 -88.188 1 23.52 320 GLY B CA 1
ATOM 4826 C C . GLY B 1 320 ? -3.281 7.535 -88.562 1 23.52 320 GLY B C 1
ATOM 4827 O O . GLY B 1 320 ? -2.186 7.398 -88 1 23.52 320 GLY B O 1
ATOM 4828 N N . MET B 1 321 ? -3.674 6.234 -88.625 1 20.77 321 MET B N 1
ATOM 4829 C CA . MET B 1 321 ? -2.861 5.227 -89.312 1 20.77 321 MET B CA 1
ATOM 4830 C C . MET B 1 321 ? -2.436 5.707 -90.688 1 20.77 321 MET B C 1
ATOM 4832 O O . MET B 1 321 ? -3.281 6.027 -91.562 1 20.77 321 MET B O 1
ATOM 4836 N N . SER B 1 322 ? -1.354 6.445 -90.938 1 22.53 322 SER B N 1
ATOM 4837 C CA . SER B 1 322 ? -0.873 6.363 -92.312 1 22.53 322 SER B CA 1
ATOM 4838 C C . SER B 1 322 ? -0.685 4.914 -92.75 1 22.53 322 SER B C 1
ATOM 4840 O O . SER B 1 322 ? -0.201 4.086 -91.938 1 22.53 322 SER B O 1
ATOM 4842 N N . TRP B 1 323 ? -1.435 4.395 -93.688 1 22.56 323 TRP B N 1
ATOM 4843 C CA . TRP B 1 323 ? -1.354 3.402 -94.75 1 22.56 323 TRP B CA 1
ATOM 4844 C C . TRP B 1 323 ? 0.081 3.248 -95.25 1 22.56 323 TRP B C 1
ATOM 4846 O O . TRP B 1 323 ? 0.939 4.082 -94.938 1 22.56 323 TRP B O 1
ATOM 4856 N N . GLY B 1 324 ? 0.25 3.08 -96.688 1 23.03 324 GLY B N 1
ATOM 4857 C CA . GLY B 1 324 ? 0.894 2.439 -97.812 1 23.03 324 GLY B CA 1
ATOM 4858 C C . GLY B 1 324 ? 2.225 3.07 -98.188 1 23.03 324 GLY B C 1
ATOM 4859 O O . GLY B 1 324 ? 2.898 2.617 -99.125 1 23.03 324 GLY B O 1
ATOM 4860 N N . GLN B 1 325 ? 2.943 4 -97.688 1 22.7 325 GLN B N 1
ATOM 4861 C CA . GLN B 1 325 ? 4.293 3.736 -98.188 1 22.7 325 GLN B CA 1
ATOM 4862 C C . GLN B 1 325 ? 5.055 2.834 -97.188 1 22.7 325 GLN B C 1
ATOM 4864 O O . GLN B 1 325 ? 4.91 2.957 -96 1 22.7 325 GLN B O 1
#

Radius of gyration: 33.97 Å; Cα contacts (8 Å, |Δi|>4): 1129; chains: 2; bounding box: 79×114×141 Å

Organism: Gadus morhua (NCBI:txid8049)

Foldseek 3Di:
DPPPPPPPPPPPVPPPPPQQQKDWDAEAEDEAQAKDKTKIAGHLVLLPFKKFKFADPDPVPTHTQDIPVDDGPDPQWDWAGDSVRRIIMIMGGRDDQVRWAKMKIFTDPPDPPDDTRIDMYGYGYYFFKDWPAQEAEEEQQAKTKTKIWGHLVLLQFWKWKFAPPDPVRIDTADNQQWDDDPAWIWHRPSNTIIMIMGGNDDQVNFHKMWIDGVPGTDIHGYHYDYDPPPDPPDPDDDPDPDDPPPDDPVDDDDPPPDDDPPDPVVVVVVVVLVVVVVVVPPDSDDPDDPPDDDDDDVHDDDPCPCPDDDPDDPPPDDDPPPPDD/DPPPPPPPPPPPVPPPPPQQQKDWDAEAEDEAQAKDKTKIAGHLVLLPFKKFKFADPDPVPTHTQDIPVDDGPDPQWDWAGDSVRRIIMIMGGRDDQVRWAKMKIFTDPPDPPDDTRIDMYGYGYYFFKDWPAQEAEEEQQAKTKTKIWGHLVLLQFWKWKFAPPDPVRIDTADNQQWDDDPAWIWHRPSNTIIMIMGGNDDQVNFHKMWIDGVPGTDIHGYHYDYDPPPDPPPVDPDDDDDDDDDDPDPPPDDDDDDDDPPDPVVVVVVVPLVVVVVVVPPPSDDPPPPPDDDDDDDDDPPDDPCPDDDPDDPPDDDDDPDDDD

Secondary structure (DSSP, 8-state):
--------------------SEEE-SEEEEETT--EEEEEEE-GGGTTSPEEEEESSSGGGPEEEEETTB--SSTTEEEEEETTTTEEEEEE-S--GGG-EEEEEEE----TT-PPPEEEEEEEEE-SEEES--EEEEETT--EEEEEEE-GGGTTSPEEEEETTEEEEEEE--TTSEEE-SSEEEEE-SSSEEEEEE-S--GGG-EEEEEEETTEEEEEEEEEEPP------------------------------------THHHHHHHHHHHHHHTT-TT-------------SS---------------------------/--------------------SEEE-SEEEEETT--EEEEEEE-GGGTTSPEEEEESSSGGGPEEEEETTB--SSTTEEEEEETTTTEEEEEE-S--GGG-EEEEEEE----TT-PPPEEEEEEEEE-SEEES-SEEEEETT--EEEEEEE-GGGTTSPEEEEETTEEEEEEE--TTSEEE-SSEEEEE-SSSEEEEEE-S--GGG-EEEEEEETTEEEEEEEEEE--------------------------------------TTHHHHHHHHHHHHHTT-TT-----------------S------------------------

pLDDT: mean 71.33, std 32.58, range [18.11, 98.56]

Solvent-accessible surface area (backbone atoms only — not comparable to full-atom values): 39192 Å² total; per-residue (Å²): 133,83,80,77,77,75,77,77,75,75,72,72,71,76,67,68,78,75,72,49,51,25,46,54,58,66,62,47,77,41,45,24,50,36,64,50,75,46,57,35,34,43,41,76,90,49,54,85,40,51,39,37,36,25,43,35,89,43,79,93,74,33,44,82,54,37,37,64,88,46,82,42,83,49,85,50,43,48,65,48,79,36,61,74,35,27,33,32,38,38,34,41,44,63,36,45,55,86,71,37,43,36,29,30,41,35,38,56,72,86,46,95,87,53,79,53,34,40,29,60,29,38,35,46,34,42,76,50,61,48,57,88,64,48,68,44,79,32,40,41,62,33,61,46,72,42,57,40,34,40,16,48,92,50,49,90,47,55,41,34,44,26,43,42,66,34,81,87,57,53,42,60,31,43,97,82,29,42,28,84,51,91,46,42,33,38,45,47,71,68,65,40,40,31,36,40,36,40,31,64,34,44,68,82,66,38,45,51,30,33,43,33,44,82,89,39,65,40,71,34,36,37,44,50,42,79,56,78,66,83,62,76,80,69,82,76,80,79,76,82,77,74,78,74,78,76,79,81,78,78,78,81,76,88,71,83,78,74,84,83,73,81,66,76,60,65,66,59,55,63,62,56,53,56,58,49,45,74,69,70,45,81,73,71,72,83,77,77,82,78,80,76,78,79,74,74,65,102,70,83,89,84,76,84,75,80,78,84,79,80,80,75,76,80,78,78,81,79,79,84,78,76,80,70,133,133,86,80,76,77,77,75,78,75,78,73,72,72,76,66,68,78,75,73,51,51,24,46,53,58,66,64,47,77,39,45,23,51,38,62,52,73,47,59,35,35,41,41,75,91,49,54,87,40,50,39,37,36,24,44,35,90,43,78,92,75,33,44,83,54,37,37,64,88,47,84,42,85,49,84,51,43,47,62,50,79,37,62,74,36,27,34,32,36,38,34,42,44,63,36,46,56,84,72,38,43,37,29,30,42,35,38,52,73,88,46,93,87,52,80,52,35,40,30,59,30,38,35,47,34,44,77,48,60,46,56,88,64,46,68,43,78,30,40,43,61,33,59,47,73,43,55,41,34,40,15,47,91,49,50,88,46,54,41,34,42,26,44,42,65,34,80,87,56,52,43,60,32,44,96,83,29,42,28,83,51,89,46,43,33,38,44,47,71,68,64,39,40,32,36,41,36,38,31,63,35,44,69,82,65,40,43,54,29,31,44,32,45,81,91,39,66,40,72,33,36,35,43,49,42,78,56,78,67,84,60,76,79,66,87,71,81,80,85,83,86,79,85,80,84,80,79,83,80,74,85,73,78,84,79,83,84,75,83,80,74,81,65,75,60,65,67,60,58,66,66,59,60,59,57,52,49,75,69,69,45,77,72,68,71,82,76,75,80,76,78,77,78,83,81,75,78,81,76,81,85,84,66,85,70,82,72,82,79,72,81,72,68,82,74,82,85,84,65,89,72,82,77,85,125

Sequence (650 aa):
MPQLLTAVFLLLACIPAARSGVTTVSELSALEGRSIAAPCHYDPALAAHVKYWCWGIFKDTCTMVARTDTAPSDPRVSIVDDPAQQVFTVTMADLTEDQAGWYHCGAEEGGIWSKDPSAAVYLSVVHGMSVVNNRLDGEEGGSVAVDCLYSKRYRDIKKSWCRSGDPGSCQFTGTEGIFDSPSVTIADDRVGAFTVNLSKLRMADAGWYWCGVGTQKTAVQVLVTPRPSTTAVPVTSTPAGARSPEHISLESQLAHRGPSHISYLSLLRALNCREQFLAGRPGCGVLKHVSLGDSEGLGLESRTVVVTVGRQKPMSTSSGMSWGQMPQLLTAVFLLLACIPAARSGVTTVSELSALEGRSIAAPCHYDPALAAHVKYWCWGIFKDTCTMVARTDTAPSDPRVSIVDDPAQQVFTVTMADLTEDQAGWYHCGAEEGGIWSKDPSAAVYLSVVHGMSVVNNRLDGEEGGSVAVDCLYSKRYRDIKKSWCRSGDPGSCQFTGTEGIFDSPSVTIADDRVGAFTVNLSKLRMADAGWYWCGVGTQKTAVQVLVTPRPSTTAVPVTSTPAGARSPEHISLESQLAHRGPSHISYLSLLRALNCREQFLAGRPGCGVLKHVSLGDSEGLGLESRTVVVTVGRQKPMSTSSGMSWGQ